Protein 1BG1 (pdb70)

Secondary structure (DSSP, 8-state):
---HHHHHHHHHHHHHHHHHHHHHHHHHHHHHHHHHHHHHHHHHHTT-----TTHHHHHHHHHHHHHHHHHHHHHHHHHHHHHHHHHHHIIIIIIIHHHHHHHHHHHTT-------HHHHHHHHHHHHHHHHHHHHHHHHHHHHHHS--TT-TTTTTHHHHHHHHHHHHHHHHHHHEEEEEEEE-TT-TT-TTEEETTS-EEEEEEESS--GGGTTT-EEEEEES-GGGTSSS--S---EEEES--EEE-B-TT-STT-EEEEEEEEEEEE--SSS----SGGGTS-GGG--B-EEEEEEEEETTEEEEEEEE-S-BEEESSGGGHHHHHHHHHHHHHH---S--TTGGGS---EEHHHHHHHHHHHHHHHSS----HHHHHHHHHHHH-S-S--TT-EE-HIIIIISB-TT-SSBHHHHHHHHHHHHHHS-SHHHHSS---B---TTGGGTTTTTS-TT-B-EEE-SS-SS--EEE----SSS-SS-----PPPBPGGGGTSS-HHHHTTS---B-TTSSB----SSBTTTB-TTTTTGGG--------------B-

Foldseek 3Di:
DDDVLLVVLVVLLVVLVVLLVVLVVLLVVLVVLLVVLVVLVVVQVVVVCPGDPCSVVVSVVSVVVSQVSLLVSLVSLVVSLVSLVVSLCCLQVPPLLVLLLLVLVVLLQHDHDSDCVSSLVSLQSSLVSLVSSLVSLVVLVVSCVVPNDPPRSNVVRSVVSNVSSVVSNLVSQQSQKEWSFAWDQPVCSSQGQEAAAPGKTKTKIFRSNADQVCAQPKKKFKWKCPDCNPDPDDALDWDKTKDDPGIFGWHQPVVPVSTTMTMDIRIGIDTPDDDDGQLDDPCSLPPQLLAWMKMKMWIWDCPPNDIHIHMYIHATHRYHHDCVCRLSNRLNSLQVSLPDSPRDDRSCVVPPDKDFLVSVLVSQQSLQVVLAVGGDDVLQSVLLVCQQVNDDDDGGRPIHGSCSQAVDPGDPAPHHDSQQSVLASVLCRVAVHCVVVDPNASAHDDPVVLCCFVVVHPFLAKHKYWDPRDRNIFIWMWGFDADDADRGDIDIDPTAHSVSCVQDHPLRLLQVAQACYPVSGRHDSRAHHGPRHGSCVSSVVPDDVVDDDDHDDDHHDD

B-factor: mean 60.88, std 21.57, range [19.59, 100.0]

Nearest PDB structures (foldseek):
  1bg1-assembly1_A  TM=1.002E+00  e=3.710E-98  Mus musculus
  6nuq-assembly1_A  TM=9.752E-01  e=6.746E-77  Homo sapiens
  6njs-assembly1_A  TM=9.743E-01  e=7.083E-77  Homo sapiens
  6tlc-assembly1_B  TM=9.454E-01  e=9.036E-77  Homo sapiens
  6tlc-assembly1_A  TM=9.446E-01  e=5.602E-74  Homo sapiens

Structure (mmCIF, N/CA/C/O backbone):
data_1BG1
#
_entry.id   1BG1
#
_cell.length_a   174.000
_cell.length_b   174.000
_cell.length_c   79.400
_cell.angle_alpha   90.00
_cell.angle_beta   90.00
_cell.angle_gamma   90.00
#
_symmetry.space_group_name_H-M   'I 41'
#
loop_
_entity.id
_entity.type
_entity.pdbx_description
1 polymer "DNA (5'-D(*TP*GP*CP*AP*TP*TP*TP*CP*CP*CP*GP*TP*AP*AP*AP*TP*CP*T)-3')"
2 polymer 'PROTEIN (TRANSCRIPTION FACTOR STAT3B)'
3 water water
#
loop_
_atom_site.group_PDB
_atom_site.id
_atom_site.type_symbol
_atom_site.label_atom_id
_atom_site.label_alt_id
_atom_site.label_comp_id
_atom_site.label_asym_id
_atom_site.label_entity_id
_atom_site.label_seq_id
_atom_site.pdbx_PDB_ins_code
_atom_site.Cartn_x
_atom_site.Cartn_y
_atom_site.Cartn_z
_atom_site.occupancy
_atom_site.B_iso_or_equiv
_atom_site.auth_seq_id
_atom_site.auth_comp_id
_atom_site.auth_asym_id
_atom_site.auth_atom_id
_atom_site.pdbx_PDB_model_num
ATOM 361 N N . VAL B 2 10 ? 130.628 96.988 36.624 1.00 71.39 136 VAL A N 1
ATOM 362 C CA . VAL B 2 10 ? 132.093 97.334 36.639 1.00 74.92 136 VAL A CA 1
ATOM 363 C C . VAL B 2 10 ? 132.888 96.511 35.604 1.00 73.48 136 VAL A C 1
ATOM 364 O O . VAL B 2 10 ? 132.604 95.325 35.389 1.00 72.97 136 VAL A O 1
ATOM 368 N N . VAL B 2 11 ? 133.908 97.136 35.016 1.00 69.21 137 VAL A N 1
ATOM 369 C CA . VAL B 2 11 ? 134.719 96.504 33.981 1.00 68.65 137 VAL A CA 1
ATOM 370 C C . VAL B 2 11 ? 135.667 95.430 34.447 1.00 67.23 137 VAL A C 1
ATOM 371 O O . VAL B 2 11 ? 136.391 95.610 35.423 1.00 68.89 137 VAL A O 1
ATOM 375 N N . THR B 2 12 ? 135.673 94.319 33.725 1.00 64.30 138 THR A N 1
ATOM 376 C CA . THR B 2 12 ? 136.583 93.241 34.036 1.00 63.03 138 THR A CA 1
ATOM 377 C C . THR B 2 12 ? 137.772 93.486 33.116 1.00 62.44 138 THR A C 1
ATOM 378 O O . THR B 2 12 ? 137.728 94.372 32.252 1.00 62.37 138 THR A O 1
ATOM 382 N N . GLU B 2 13 ? 138.817 92.682 33.268 1.00 61.54 139 GLU A N 1
ATOM 383 C CA . GLU B 2 13 ? 140.003 92.835 32.443 1.00 60.57 139 GLU A CA 1
ATOM 384 C C . GLU B 2 13 ? 139.708 92.390 31.028 1.00 57.03 139 GLU A C 1
ATOM 385 O O . GLU B 2 13 ? 140.189 92.978 30.066 1.00 56.08 139 GLU A O 1
ATOM 391 N N . LYS B 2 14 ? 138.901 91.353 30.892 1.00 51.06 140 LYS A N 1
ATOM 392 C CA . LYS B 2 14 ? 138.575 90.881 29.562 1.00 48.90 140 LYS A CA 1
ATOM 393 C C . LYS B 2 14 ? 137.825 91.967 28.774 1.00 47.53 140 LYS A C 1
ATOM 394 O O . LYS B 2 14 ? 138.056 92.156 27.582 1.00 47.03 140 LYS A O 1
ATOM 400 N N . GLN B 2 15 ? 136.943 92.697 29.446 1.00 45.82 141 GLN A N 1
ATOM 401 C CA . GLN B 2 15 ? 136.199 93.753 28.790 1.00 47.34 141 GLN A CA 1
ATOM 402 C C . GLN B 2 15 ? 137.127 94.883 28.447 1.00 50.76 141 GLN A C 1
ATOM 403 O O . GLN B 2 15 ? 136.916 95.557 27.446 1.00 54.85 141 GLN A O 1
ATOM 409 N N . GLN B 2 16 ? 138.152 95.090 29.277 1.00 55.77 142 GLN A N 1
ATOM 410 C CA . GLN B 2 16 ? 139.172 96.138 29.055 1.00 57.97 142 GLN A CA 1
ATOM 411 C C . GLN B 2 16 ? 139.873 95.927 27.724 1.00 52.94 142 GLN A C 1
ATOM 412 O O . GLN B 2 16 ? 140.044 96.854 26.930 1.00 49.62 142 GLN A O 1
ATOM 418 N N . MET B 2 17 ? 140.305 94.693 27.510 1.00 50.74 143 MET A N 1
ATOM 419 C CA . MET B 2 17 ? 140.991 94.316 26.290 1.00 52.19 143 MET A CA 1
ATOM 420 C C . MET B 2 17 ? 140.069 94.468 25.107 1.00 49.85 143 MET A C 1
ATOM 421 O O . MET B 2 17 ? 140.481 94.943 24.055 1.00 49.45 143 MET A O 1
ATOM 426 N N . LEU B 2 18 ? 138.824 94.038 25.279 1.00 47.76 144 LEU A N 1
ATOM 427 C CA . LEU B 2 18 ? 137.823 94.135 24.230 1.00 44.54 144 LEU A CA 1
ATOM 428 C C . LEU B 2 18 ? 137.708 95.582 23.784 1.00 44.11 144 LEU A C 1
ATOM 429 O O . LEU B 2 18 ? 137.845 95.875 22.602 1.00 46.16 144 LEU A O 1
ATOM 434 N N . GLU B 2 19 ? 137.467 96.485 24.726 1.00 45.25 145 GLU A N 1
ATOM 435 C CA . GLU B 2 19 ? 137.364 97.905 24.396 1.00 50.35 145 GLU A CA 1
ATOM 436 C C . GLU B 2 19 ? 138.641 98.356 23.671 1.00 50.03 145 GLU A C 1
ATOM 437 O O . GLU B 2 19 ? 138.583 98.997 22.624 1.00 49.91 145 GLU A O 1
ATOM 443 N N . GLN B 2 20 ? 139.788 97.931 24.187 1.00 49.76 146 GLN A N 1
ATOM 444 C CA . GLN B 2 20 ? 141.075 98.260 23.598 1.00 51.68 146 GLN A CA 1
ATOM 445 C C . GLN B 2 20 ? 141.121 97.838 22.120 1.00 50.41 146 GLN A C 1
ATOM 446 O O . GLN B 2 20 ? 141.286 98.673 21.222 1.00 49.91 146 GLN A O 1
ATOM 452 N N . HIS B 2 21 ? 140.909 96.546 21.881 1.00 47.60 147 HIS A N 1
ATOM 453 C CA . HIS B 2 21 ? 140.910 95.971 20.536 1.00 47.56 147 HIS A CA 1
ATOM 454 C C . HIS B 2 21 ? 139.914 96.647 19.597 1.00 45.07 147 HIS A C 1
ATOM 455 O O . HIS B 2 21 ? 140.182 96.818 18.410 1.00 43.56 147 HIS A O 1
ATOM 462 N N . LEU B 2 22 ? 138.745 97.001 20.118 1.00 44.51 148 LEU A N 1
ATOM 463 C CA . LEU B 2 22 ? 137.745 97.658 19.302 1.00 42.72 148 LEU A CA 1
ATOM 464 C C . LEU B 2 22 ? 138.294 99.016 18.871 1.00 44.63 148 LEU A C 1
ATOM 465 O O . LEU B 2 22 ? 138.032 99.466 17.750 1.00 44.12 148 LEU A O 1
ATOM 470 N N . GLN B 2 23 ? 139.110 99.634 19.728 1.00 48.74 149 GLN A N 1
ATOM 471 C CA . GLN B 2 23 ? 139.726 100.920 19.411 1.00 50.80 149 GLN A CA 1
ATOM 472 C C . GLN B 2 23 ? 140.834 100.747 18.408 1.00 50.50 149 GLN A C 1
ATOM 473 O O . GLN B 2 23 ? 140.953 101.544 17.491 1.00 48.88 149 GLN A O 1
ATOM 479 N N . ASP B 2 24 ? 141.624 99.690 18.556 1.00 50.75 150 ASP A N 1
ATOM 480 C CA . ASP B 2 24 ? 142.707 99.418 17.609 1.00 54.66 150 ASP A CA 1
ATOM 481 C C . ASP B 2 24 ? 142.082 99.277 16.230 1.00 53.85 150 ASP A C 1
ATOM 482 O O . ASP B 2 24 ? 142.610 99.785 15.237 1.00 53.67 150 ASP A O 1
ATOM 487 N N . VAL B 2 25 ? 140.941 98.593 16.180 1.00 50.81 151 VAL A N 1
ATOM 488 C CA . VAL B 2 25 ? 140.222 98.385 14.931 1.00 47.36 151 VAL A CA 1
ATOM 489 C C . VAL B 2 25 ? 139.757 99.728 14.400 1.00 47.48 151 VAL A C 1
ATOM 490 O O . VAL B 2 25 ? 139.887 100.010 13.216 1.00 47.19 151 VAL A O 1
ATOM 494 N N . ARG B 2 26 ? 139.260 100.577 15.288 1.00 49.77 152 ARG A N 1
ATOM 495 C CA . ARG B 2 26 ? 138.791 101.898 14.894 1.00 53.75 152 ARG A CA 1
ATOM 496 C C . ARG B 2 26 ? 139.957 102.656 14.261 1.00 53.86 152 ARG A C 1
ATOM 497 O O . ARG B 2 26 ? 139.824 103.244 13.191 1.00 56.60 152 ARG A O 1
ATOM 505 N N . LYS B 2 27 ? 141.120 102.570 14.900 1.00 54.50 153 LYS A N 1
ATOM 506 C CA . LYS B 2 27 ? 142.328 103.257 14.453 1.00 53.29 153 LYS A CA 1
ATOM 507 C C . LYS B 2 27 ? 142.769 102.808 13.063 1.00 49.72 153 LYS A C 1
ATOM 508 O O . LYS B 2 27 ? 142.988 103.631 12.173 1.00 48.30 153 LYS A O 1
ATOM 514 N N . ARG B 2 28 ? 142.866 101.500 12.884 1.00 45.17 154 ARG A N 1
ATOM 515 C CA . ARG B 2 28 ? 143.283 100.912 11.626 1.00 44.55 154 ARG A CA 1
ATOM 516 C C . ARG B 2 28 ? 142.444 101.327 10.452 1.00 45.56 154 ARG A C 1
ATOM 517 O O . ARG B 2 28 ? 142.931 101.394 9.316 1.00 46.57 154 ARG A O 1
ATOM 525 N N . VAL B 2 29 ? 141.149 101.439 10.710 1.00 44.24 155 VAL A N 1
ATOM 526 C CA . VAL B 2 29 ? 140.187 101.844 9.704 1.00 43.85 155 VAL A CA 1
ATOM 527 C C . VAL B 2 29 ? 140.459 103.315 9.336 1.00 44.80 155 VAL A C 1
ATOM 528 O O . VAL B 2 29 ? 140.408 103.680 8.161 1.00 44.70 155 VAL A O 1
ATOM 532 N N . GLN B 2 30 ? 140.800 104.159 10.307 1.00 47.09 156 GLN A N 1
ATOM 533 C CA . GLN B 2 30 ? 141.101 105.555 9.979 1.00 50.23 156 GLN A CA 1
ATOM 534 C C . GLN B 2 30 ? 142.397 105.625 9.159 1.00 49.88 156 GLN A C 1
ATOM 535 O O . GLN B 2 30 ? 142.461 106.341 8.155 1.00 49.32 156 GLN A O 1
ATOM 541 N N . ASP B 2 31 ? 143.405 104.846 9.561 1.00 52.28 157 ASP A N 1
ATOM 542 C CA . ASP B 2 31 ? 144.686 104.807 8.859 1.00 51.55 157 ASP A CA 1
ATOM 543 C C . ASP B 2 31 ? 144.482 104.399 7.416 1.00 52.19 157 ASP A C 1
ATOM 544 O O . ASP B 2 31 ? 145.035 105.022 6.511 1.00 53.29 157 ASP A O 1
ATOM 549 N N . LEU B 2 32 ? 143.670 103.366 7.203 1.00 51.45 158 LEU A N 1
ATOM 550 C CA . LEU B 2 32 ? 143.349 102.874 5.857 1.00 48.40 158 LEU A CA 1
ATOM 551 C C . LEU B 2 32 ? 142.566 103.913 5.073 1.00 46.86 158 LEU A C 1
ATOM 552 O O . LEU B 2 32 ? 142.732 104.047 3.865 1.00 46.15 158 LEU A O 1
ATOM 557 N N . GLU B 2 33 ? 141.699 104.635 5.764 1.00 48.16 159 GLU A N 1
ATOM 558 C CA . GLU B 2 33 ? 140.926 105.677 5.128 1.00 50.77 159 GLU A CA 1
ATOM 559 C C . GLU B 2 33 ? 141.945 106.718 4.630 1.00 52.31 159 GLU A C 1
ATOM 560 O O . GLU B 2 33 ? 141.835 107.231 3.505 1.00 51.67 159 GLU A O 1
ATOM 566 N N . GLN B 2 34 ? 142.972 106.980 5.444 1.00 50.75 160 GLN A N 1
ATOM 567 C CA . GLN B 2 34 ? 144.019 107.933 5.086 1.00 48.50 160 GLN A CA 1
ATOM 568 C C . GLN B 2 34 ? 144.710 107.439 3.822 1.00 46.57 160 GLN A C 1
ATOM 569 O O . GLN B 2 34 ? 144.778 108.147 2.800 1.00 47.36 160 GLN A O 1
ATOM 575 N N . LYS B 2 35 ? 145.158 106.188 3.885 1.00 44.53 161 LYS A N 1
ATOM 576 C CA . LYS B 2 35 ? 145.849 105.539 2.782 1.00 44.87 161 LYS A CA 1
ATOM 577 C C . LYS B 2 35 ? 145.032 105.492 1.505 1.00 45.72 161 LYS A C 1
ATOM 578 O O . LYS B 2 35 ? 145.592 105.464 0.419 1.00 46.02 161 LYS A O 1
ATOM 584 N N . MET B 2 36 ? 143.714 105.494 1.631 1.00 47.04 162 MET A N 1
ATOM 585 C CA . MET B 2 36 ? 142.845 105.493 0.473 1.00 46.86 162 MET A CA 1
ATOM 586 C C . MET B 2 36 ? 142.869 106.864 -0.175 1.00 47.48 162 MET A C 1
ATOM 587 O O . MET B 2 36 ? 142.914 106.964 -1.400 1.00 49.74 162 MET A O 1
ATOM 592 N N . LYS B 2 37 ? 142.874 107.919 0.637 1.00 49.97 163 LYS A N 1
ATOM 593 C CA . LYS B 2 37 ? 142.916 109.285 0.107 1.00 51.60 163 LYS A CA 1
ATOM 594 C C . LYS B 2 37 ? 144.195 109.521 -0.681 1.00 49.27 163 LYS A C 1
ATOM 595 O O . LYS B 2 37 ? 144.177 110.078 -1.782 1.00 47.99 163 LYS A O 1
ATOM 601 N N . VAL B 2 38 ? 145.306 109.069 -0.123 1.00 45.80 164 VAL A N 1
ATOM 602 C CA . VAL B 2 38 ? 146.594 109.223 -0.777 1.00 43.28 164 VAL A CA 1
ATOM 603 C C . VAL B 2 38 ? 146.602 108.525 -2.131 1.00 45.34 164 VAL A C 1
ATOM 604 O O . VAL B 2 38 ? 146.953 109.123 -3.140 1.00 46.70 164 VAL A O 1
ATOM 608 N N . VAL B 2 39 ? 146.157 107.276 -2.166 1.00 48.03 165 VAL A N 1
ATOM 609 C CA . VAL B 2 39 ? 146.164 106.512 -3.408 1.00 47.38 165 VAL A CA 1
ATOM 610 C C . VAL B 2 39 ? 145.212 107.083 -4.447 1.00 48.65 165 VAL A C 1
ATOM 611 O O . VAL B 2 39 ? 145.461 106.973 -5.639 1.00 45.16 165 VAL A O 1
ATOM 615 N N . GLU B 2 40 ? 144.125 107.693 -3.996 1.00 51.34 166 GLU A N 1
ATOM 616 C CA . GLU B 2 40 ? 143.184 108.299 -4.917 1.00 54.46 166 GLU A CA 1
ATOM 617 C C . GLU B 2 40 ? 143.821 109.511 -5.565 1.00 53.56 166 GLU A C 1
ATOM 618 O O . GLU B 2 40 ? 143.842 109.622 -6.780 1.00 55.08 166 GLU A O 1
ATOM 624 N N . ASN B 2 41 ? 144.357 110.413 -4.752 1.00 54.25 167 ASN A N 1
ATOM 625 C CA . ASN B 2 41 ? 144.997 111.607 -5.286 1.00 55.35 167 ASN A CA 1
ATOM 626 C C . ASN B 2 41 ? 146.108 111.257 -6.231 1.00 53.09 167 ASN A C 1
ATOM 627 O O . ASN B 2 41 ? 146.205 111.832 -7.303 1.00 53.96 167 ASN A O 1
ATOM 632 N N . LEU B 2 42 ? 146.947 110.307 -5.852 1.00 49.70 168 LEU A N 1
ATOM 633 C CA . LEU B 2 42 ? 148.019 109.902 -6.735 1.00 49.51 168 LEU A CA 1
ATOM 634 C C . LEU B 2 42 ? 147.435 109.345 -8.044 1.00 50.75 168 LEU A C 1
ATOM 635 O O . LEU B 2 42 ? 147.992 109.565 -9.123 1.00 50.00 168 LEU A O 1
ATOM 640 N N . GLN B 2 43 ? 146.311 108.634 -7.966 1.00 52.05 169 GLN A N 1
ATOM 641 C CA . GLN B 2 43 ? 145.704 108.110 -9.182 1.00 50.63 169 GLN A CA 1
ATOM 642 C C . GLN B 2 43 ? 145.191 109.248 -10.052 1.00 50.07 169 GLN A C 1
ATOM 643 O O . GLN B 2 43 ? 145.342 109.203 -11.265 1.00 49.83 169 GLN A O 1
ATOM 649 N N . ASP B 2 44 ? 144.618 110.279 -9.436 1.00 50.79 170 ASP A N 1
ATOM 650 C CA . ASP B 2 44 ? 144.136 111.446 -10.181 1.00 52.45 170 ASP A CA 1
ATOM 651 C C . ASP B 2 44 ? 145.330 112.118 -10.848 1.00 52.84 170 ASP A C 1
ATOM 652 O O . ASP B 2 44 ? 145.297 112.436 -12.038 1.00 53.46 170 ASP A O 1
ATOM 657 N N . ASP B 2 45 ? 146.381 112.358 -10.070 1.00 53.33 171 ASP A N 1
ATOM 658 C CA . ASP B 2 45 ? 147.596 112.988 -10.584 1.00 50.73 171 ASP A CA 1
ATOM 659 C C . ASP B 2 45 ? 148.130 112.171 -11.736 1.00 46.98 171 ASP A C 1
ATOM 660 O O . ASP B 2 45 ? 148.520 112.716 -12.757 1.00 50.24 171 ASP A O 1
ATOM 665 N N . PHE B 2 46 ? 148.158 110.860 -11.565 1.00 46.94 172 PHE A N 1
ATOM 666 C CA . PHE B 2 46 ? 148.661 109.991 -12.605 1.00 47.62 172 PHE A CA 1
ATOM 667 C C . PHE B 2 46 ? 147.822 110.066 -13.865 1.00 50.16 172 PHE A C 1
ATOM 668 O O . PHE B 2 46 ? 148.346 110.041 -14.977 1.00 51.33 172 PHE A O 1
ATOM 676 N N . ASP B 2 47 ? 146.510 110.096 -13.670 1.00 54.47 173 ASP A N 1
ATOM 677 C CA . ASP B 2 47 ? 145.531 110.165 -14.747 1.00 58.11 173 ASP A CA 1
ATOM 678 C C . ASP B 2 47 ? 145.680 111.442 -15.574 1.00 57.41 173 ASP A C 1
ATOM 679 O O . ASP B 2 47 ? 145.715 111.391 -16.800 1.00 56.99 173 ASP A O 1
ATOM 684 N N . PHE B 2 48 ? 145.725 112.590 -14.907 1.00 57.41 174 PHE A N 1
ATOM 685 C CA . PHE B 2 48 ? 145.900 113.865 -15.587 1.00 59.02 174 PHE A CA 1
ATOM 686 C C . PHE B 2 48 ? 147.251 113.895 -16.314 1.00 61.14 174 PHE A C 1
ATOM 687 O O . PHE B 2 48 ? 147.329 114.368 -17.447 1.00 63.84 174 PHE A O 1
ATOM 695 N N . ASN B 2 49 ? 148.322 113.468 -15.638 1.00 62.19 175 ASN A N 1
ATOM 696 C CA . ASN B 2 49 ? 149.666 113.450 -16.228 1.00 57.91 175 ASN A CA 1
ATOM 697 C C . ASN B 2 49 ? 149.671 112.608 -17.485 1.00 59.92 175 ASN A C 1
ATOM 698 O O . ASN B 2 49 ? 150.235 113.007 -18.497 1.00 61.07 175 ASN A O 1
ATOM 703 N N . TYR B 2 50 ? 149.046 111.437 -17.402 1.00 61.04 176 TYR A N 1
ATOM 704 C CA . TYR B 2 50 ? 148.932 110.507 -18.520 1.00 63.90 176 TYR A CA 1
ATOM 705 C C . TYR B 2 50 ? 148.188 111.157 -19.682 1.00 64.78 176 TYR A C 1
ATOM 706 O O . TYR B 2 50 ? 148.597 111.037 -20.831 1.00 65.29 176 TYR A O 1
ATOM 715 N N . LYS B 2 51 ? 147.049 111.767 -19.368 1.00 67.48 177 LYS A N 1
ATOM 716 C CA . LYS B 2 51 ? 146.200 112.476 -20.326 1.00 69.33 177 LYS A CA 1
ATOM 717 C C . LYS B 2 51 ? 147.088 113.514 -21.016 1.00 71.03 177 LYS A C 1
ATOM 718 O O . LYS B 2 51 ? 147.250 113.504 -22.228 1.00 73.33 177 LYS A O 1
ATOM 724 N N . THR B 2 52 ? 147.697 114.378 -20.218 1.00 70.50 178 THR A N 1
ATOM 725 C CA . THR B 2 52 ? 148.583 115.417 -20.712 1.00 71.21 178 THR A CA 1
ATOM 726 C C . THR B 2 52 ? 149.713 114.893 -21.590 1.00 70.11 178 THR A C 1
ATOM 727 O O . THR B 2 52 ? 150.057 115.519 -22.583 1.00 70.87 178 THR A O 1
ATOM 731 N N . LEU B 2 53 ? 150.281 113.744 -21.239 1.00 72.07 179 LEU A N 1
ATOM 732 C CA . LEU B 2 53 ? 151.384 113.187 -22.018 1.00 77.15 179 LEU A CA 1
ATOM 733 C C . LEU B 2 53 ? 150.928 112.614 -23.360 1.00 79.07 179 LEU A C 1
ATOM 734 O O . LEU B 2 53 ? 151.634 112.740 -24.363 1.00 79.41 179 LEU A O 1
ATOM 739 N N . LYS B 2 54 ? 149.762 111.972 -23.380 1.00 81.05 180 LYS A N 1
ATOM 740 C CA . LYS B 2 54 ? 149.226 111.423 -24.623 1.00 82.60 180 LYS A CA 1
ATOM 741 C C . LYS B 2 54 ? 148.842 112.617 -25.515 1.00 86.21 180 LYS A C 1
ATOM 742 O O . LYS B 2 54 ? 149.190 112.651 -26.692 1.00 86.26 180 LYS A O 1
ATOM 748 N N . SER B 2 55 ? 148.208 113.633 -24.924 1.00 89.28 181 SER A N 1
ATOM 749 C CA . SER B 2 55 ? 147.793 114.843 -25.646 1.00 90.93 181 SER A CA 1
ATOM 750 C C . SER B 2 55 ? 148.994 115.718 -26.010 1.00 91.79 181 SER A C 1
ATOM 751 O O . SER B 2 55 ? 149.070 116.864 -25.569 1.00 91.34 181 SER A O 1
ATOM 754 N N . GLN B 2 56 ? 149.920 115.177 -26.800 1.00 91.53 182 GLN A N 1
ATOM 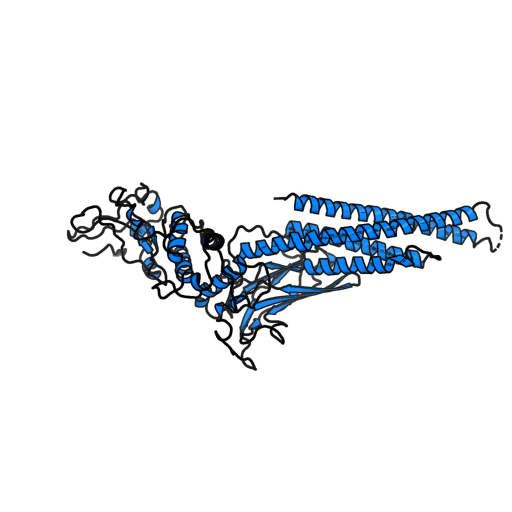755 C CA . GLN B 2 56 ? 151.135 115.880 -27.246 1.00 92.98 182 GLN A CA 1
ATOM 756 C C . GLN B 2 56 ? 152.073 114.881 -27.914 1.00 92.60 182 GLN A C 1
ATOM 757 O O . GLN B 2 56 ? 153.019 115.252 -28.622 1.00 93.34 182 GLN A O 1
ATOM 763 N N . GLY B 2 57 ? 151.829 113.604 -27.641 1.00 94.06 183 GLY A N 1
ATOM 764 C CA . GLY B 2 57 ? 152.587 112.545 -28.272 1.00 94.56 183 GLY A CA 1
ATOM 765 C C . GLY B 2 57 ? 151.761 112.233 -29.514 1.00 95.94 183 GLY A C 1
ATOM 766 O O . GLY B 2 57 ? 151.786 111.109 -30.026 1.00 96.60 183 GLY A O 1
ATOM 767 N N . ASP B 2 58 ? 151.023 113.252 -29.973 1.00 99.57 184 ASP A N 1
ATOM 768 C CA . ASP B 2 58 ? 150.140 113.204 -31.136 1.00 99.59 184 ASP A CA 1
ATOM 769 C C . ASP B 2 58 ? 150.219 114.555 -31.867 1.00 99.01 184 ASP A C 1
ATOM 770 O O . ASP B 2 58 ? 149.898 115.589 -31.232 1.00 93.36 184 ASP A O 1
ATOM 775 N N . SER B 2 68 ? 156.060 115.377 -29.643 1.00 100.00 194 SER A N 1
ATOM 776 C CA . SER B 2 68 ? 157.138 115.920 -28.751 1.00 100.00 194 SER A CA 1
ATOM 777 C C . SER B 2 68 ? 156.839 115.482 -27.294 1.00 100.00 194 SER A C 1
ATOM 778 O O . SER B 2 68 ? 155.778 115.825 -26.759 1.00 100.00 194 SER A O 1
ATOM 781 N N . VAL B 2 69 ? 157.728 114.681 -26.687 1.00 98.52 195 VAL A N 1
ATOM 782 C CA . VAL B 2 69 ? 157.544 114.214 -25.295 1.00 91.90 195 VAL A CA 1
ATOM 783 C C . VAL B 2 69 ? 158.553 114.842 -24.316 1.00 86.95 195 VAL A C 1
ATOM 784 O O . VAL B 2 69 ? 159.778 114.659 -24.439 1.00 84.37 195 VAL A O 1
ATOM 788 N N . THR B 2 70 ? 158.015 115.599 -23.362 1.00 80.34 196 THR A N 1
ATOM 789 C CA . THR B 2 70 ? 158.816 116.283 -22.362 1.00 73.41 196 THR A CA 1
ATOM 790 C C . THR B 2 70 ? 159.722 115.271 -21.682 1.00 70.63 196 THR A C 1
ATOM 791 O O . THR B 2 70 ? 159.284 114.162 -21.316 1.00 65.71 196 THR A O 1
ATOM 795 N N . ARG B 2 71 ? 160.996 115.642 -21.576 1.00 67.51 197 ARG A N 1
ATOM 796 C CA . ARG B 2 71 ? 161.999 114.790 -20.958 1.00 64.84 197 ARG A CA 1
ATOM 797 C C . ARG B 2 71 ? 161.686 114.546 -19.482 1.00 62.28 197 ARG A C 1
ATOM 798 O O . ARG B 2 71 ? 161.139 115.422 -18.799 1.00 62.66 197 ARG A O 1
ATOM 806 N N . GLN B 2 72 ? 161.901 113.303 -19.056 1.00 58.32 198 GLN A N 1
ATOM 807 C CA . GLN B 2 72 ? 161.683 112.865 -17.680 1.00 54.32 198 GLN A CA 1
ATOM 808 C C . GLN B 2 72 ? 160.212 112.719 -17.259 1.00 52.85 198 GLN A C 1
ATOM 809 O O . GLN B 2 72 ? 159.906 112.137 -16.212 1.00 51.82 198 GLN A O 1
ATOM 815 N N . LYS B 2 73 ? 159.292 113.186 -18.090 1.00 50.76 199 LYS A N 1
ATOM 816 C CA . LYS B 2 73 ? 157.887 113.082 -17.732 1.00 51.62 199 LYS A CA 1
ATOM 817 C C . LYS B 2 73 ? 157.355 111.678 -17.910 1.00 52.48 199 LYS A C 1
ATOM 818 O O . LYS B 2 73 ? 156.414 111.269 -17.244 1.00 53.01 199 LYS A O 1
ATOM 824 N N . MET B 2 74 ? 157.984 110.922 -18.791 1.00 54.31 200 MET A N 1
ATOM 825 C CA . MET B 2 74 ? 157.570 109.552 -19.000 1.00 52.87 200 MET A CA 1
ATOM 826 C C . MET B 2 74 ? 158.038 108.811 -17.755 1.00 49.82 200 MET A C 1
ATOM 827 O O . MET B 2 74 ? 157.317 107.985 -17.201 1.00 50.71 200 MET A O 1
ATOM 832 N N . GLN B 2 75 ? 159.225 109.171 -17.276 1.00 45.06 201 GLN A N 1
ATOM 833 C CA . GLN B 2 75 ? 159.775 108.557 -16.083 1.00 39.79 201 GLN A CA 1
ATOM 834 C C . GLN B 2 75 ? 158.872 108.808 -14.878 1.00 39.09 201 GLN A C 1
ATOM 835 O O . GLN B 2 75 ? 158.672 107.925 -14.053 1.00 37.72 201 GLN A O 1
ATOM 841 N N . GLN B 2 76 ? 158.299 110.003 -14.796 1.00 39.86 202 GLN A N 1
ATOM 842 C CA . GLN B 2 76 ? 157.420 110.348 -13.683 1.00 40.47 202 GLN A CA 1
ATOM 843 C C . GLN B 2 76 ? 156.153 109.536 -13.726 1.00 40.97 202 GLN A C 1
ATOM 844 O O . GLN B 2 76 ? 155.634 109.126 -12.704 1.00 45.42 202 GLN A O 1
ATOM 850 N N . LEU B 2 77 ? 155.616 109.368 -14.921 1.00 44.17 203 LEU A N 1
ATOM 851 C CA . LEU B 2 77 ? 154.401 108.605 -15.117 1.00 43.69 203 LEU A CA 1
ATOM 852 C C . LEU B 2 77 ? 154.628 107.172 -14.668 1.00 43.61 203 LEU A C 1
ATOM 853 O O . LEU B 2 77 ? 153.857 106.639 -13.873 1.00 43.33 203 LEU A O 1
ATOM 858 N N . GLU B 2 78 ? 155.726 106.573 -15.124 1.00 44.65 204 GLU A N 1
ATOM 859 C CA . GLU B 2 78 ? 156.057 105.187 -14.772 1.00 48.08 204 GLU A CA 1
ATOM 860 C C . GLU B 2 78 ? 156.250 105.022 -13.281 1.00 48.10 204 GLU A C 1
ATOM 861 O O . GLU B 2 78 ? 155.798 104.044 -12.676 1.00 48.26 204 GLU A O 1
ATOM 867 N N . GLN B 2 79 ? 156.908 106.007 -12.685 1.00 46.26 205 GLN A N 1
ATOM 868 C CA . GLN B 2 79 ? 157.185 105.988 -11.261 1.00 40.84 205 GLN A CA 1
ATOM 869 C C . GLN B 2 79 ? 155.937 106.184 -10.441 1.00 38.93 205 GLN A C 1
ATOM 870 O O . GLN B 2 79 ? 155.810 105.608 -9.357 1.00 41.35 205 GLN A O 1
ATOM 876 N N . MET B 2 80 ? 154.990 106.943 -10.973 1.00 36.97 206 MET A N 1
ATOM 877 C CA . MET B 2 80 ? 153.754 107.158 -10.262 1.00 39.06 206 MET A CA 1
ATOM 878 C C . MET B 2 80 ? 153.034 105.832 -10.260 1.00 42.89 206 MET A C 1
ATOM 879 O O . MET B 2 80 ? 152.558 105.371 -9.217 1.00 48.10 206 MET A O 1
ATOM 884 N N . LEU B 2 81 ? 153.052 105.161 -11.403 1.00 43.45 207 LEU A N 1
ATOM 885 C CA . LEU B 2 81 ? 152.375 103.886 -11.510 1.00 44.65 207 LEU A CA 1
ATOM 886 C C . LEU B 2 81 ? 152.919 102.856 -10.532 1.00 42.08 207 LEU A C 1
ATOM 887 O O . LEU B 2 81 ? 152.158 102.182 -9.846 1.00 44.15 207 LEU A O 1
ATOM 892 N N . THR B 2 82 ? 154.237 102.768 -10.435 1.00 43.13 208 THR A N 1
ATOM 893 C CA . THR B 2 82 ? 154.872 101.832 -9.518 1.00 44.28 208 THR A CA 1
ATOM 894 C C . THR B 2 82 ? 154.417 102.127 -8.087 1.00 44.46 208 THR A C 1
ATOM 895 O O . THR B 2 82 ? 154.099 101.200 -7.332 1.00 44.67 208 THR A O 1
ATOM 899 N N . ALA B 2 83 ? 154.392 103.415 -7.726 1.00 42.05 209 ALA A N 1
ATOM 900 C CA . ALA B 2 83 ? 153.979 103.849 -6.391 1.00 40.79 209 ALA A CA 1
ATOM 901 C C . ALA B 2 83 ? 152.544 103.428 -6.148 1.00 41.08 209 ALA A C 1
ATOM 902 O O . ALA B 2 83 ? 152.213 102.951 -5.063 1.00 43.72 209 ALA A O 1
ATOM 904 N N . LEU B 2 84 ? 151.696 103.577 -7.159 1.00 41.51 210 LEU A N 1
ATOM 905 C CA . LEU B 2 84 ? 150.300 103.166 -7.048 1.00 42.93 210 LEU A CA 1
ATOM 906 C C . LEU B 2 84 ? 150.237 101.696 -6.724 1.00 44.25 210 LEU A C 1
ATOM 907 O O . LEU B 2 84 ? 149.572 101.295 -5.779 1.00 45.21 210 LEU A O 1
ATOM 912 N N . ASP B 2 85 ? 150.944 100.895 -7.506 1.00 44.55 211 ASP A N 1
ATOM 913 C CA . ASP B 2 85 ? 150.972 99.459 -7.307 1.00 47.95 211 ASP A CA 1
ATOM 914 C C . ASP B 2 85 ? 151.314 99.092 -5.872 1.00 48.96 211 ASP A C 1
ATOM 915 O O . ASP B 2 85 ? 150.604 98.316 -5.229 1.00 50.53 211 ASP A O 1
ATOM 920 N N . GLN B 2 86 ? 152.382 99.687 -5.359 1.00 51.84 212 GLN A N 1
ATOM 921 C CA . GLN B 2 86 ? 152.818 99.437 -3.991 1.00 55.48 212 GLN A CA 1
ATOM 922 C C . GLN B 2 86 ? 151.802 99.887 -2.948 1.00 51.19 212 GLN A C 1
ATOM 923 O O . GLN B 2 86 ? 151.602 99.205 -1.947 1.00 51.51 212 GLN A O 1
ATOM 929 N N . MET B 2 87 ? 151.165 101.029 -3.175 1.00 48.54 213 MET A N 1
ATOM 930 C CA . MET B 2 87 ? 150.153 101.518 -2.245 1.00 45.35 213 MET A CA 1
ATOM 931 C C . MET B 2 87 ? 148.995 100.545 -2.224 1.00 45.77 213 MET A C 1
ATOM 932 O O . MET B 2 87 ? 148.446 100.260 -1.164 1.00 47.73 213 MET A O 1
ATOM 937 N N . ARG B 2 88 ? 148.650 100.011 -3.395 1.00 45.26 214 ARG A N 1
ATOM 938 C CA . ARG B 2 88 ? 147.557 99.049 -3.518 1.00 46.17 214 ARG A CA 1
ATOM 939 C C . ARG B 2 88 ? 147.860 97.755 -2.791 1.00 47.78 214 ARG A C 1
ATOM 940 O O . ARG B 2 88 ? 147.007 97.258 -2.061 1.00 49.10 214 ARG A O 1
ATOM 948 N N . ARG B 2 89 ? 149.063 97.209 -2.983 1.00 50.38 215 ARG A N 1
ATOM 949 C CA . ARG B 2 89 ? 149.466 95.963 -2.317 1.00 50.34 215 ARG A CA 1
ATOM 950 C C . ARG B 2 89 ? 149.372 96.153 -0.833 1.00 47.94 215 ARG A C 1
ATOM 951 O O . ARG B 2 89 ? 148.907 95.288 -0.103 1.00 49.56 215 ARG A O 1
ATOM 959 N N . SER B 2 90 ? 149.883 97.290 -0.401 1.00 49.76 216 SER A N 1
ATOM 960 C CA . SER B 2 90 ? 149.900 97.662 0.993 1.00 51.35 216 SER A CA 1
ATOM 961 C C . SER B 2 90 ? 148.484 97.657 1.570 1.00 51.07 216 SER A C 1
ATOM 962 O O . SER B 2 90 ? 148.198 96.945 2.525 1.00 51.30 216 SER A O 1
ATOM 965 N N . ILE B 2 91 ? 147.597 98.421 0.947 1.00 50.05 217 ILE A N 1
ATOM 966 C CA . ILE B 2 91 ? 146.211 98.538 1.375 1.00 48.12 217 ILE A CA 1
ATOM 967 C C . ILE B 2 91 ? 145.514 97.183 1.447 1.00 46.78 217 ILE A C 1
ATOM 968 O O . ILE B 2 91 ? 144.873 96.831 2.435 1.00 46.85 217 ILE A O 1
ATOM 973 N N . VAL B 2 92 ? 145.658 96.420 0.386 1.00 47.42 218 VAL A N 1
ATOM 974 C CA . VAL B 2 92 ? 145.084 95.108 0.310 1.00 44.62 218 VAL A CA 1
ATOM 975 C C . VAL B 2 92 ? 145.576 94.179 1.429 1.00 46.65 218 VAL A C 1
ATOM 976 O O . VAL B 2 92 ? 144.780 93.407 1.951 1.00 49.35 218 VAL A O 1
ATOM 980 N N . SER B 2 93 ? 146.848 94.220 1.831 1.00 46.49 219 SER A N 1
ATOM 981 C CA . SER B 2 93 ? 147.242 93.314 2.908 1.00 46.42 219 SER A CA 1
ATOM 982 C C . SER B 2 93 ? 146.839 93.825 4.296 1.00 47.97 219 SER A C 1
ATOM 983 O O . SER B 2 93 ? 146.533 93.030 5.177 1.00 48.96 219 SER A O 1
ATOM 986 N N . GLU B 2 94 ? 146.787 95.145 4.483 1.00 50.87 220 GLU A N 1
ATOM 987 C CA . GLU B 2 94 ? 146.366 95.730 5.761 1.00 51.76 220 GLU A CA 1
ATOM 988 C C . GLU B 2 94 ? 144.882 95.476 5.954 1.00 49.59 220 GLU A C 1
ATOM 989 O O . GLU B 2 94 ? 144.425 95.335 7.084 1.00 50.15 220 GLU A O 1
ATOM 995 N N . LEU B 2 95 ? 144.131 95.466 4.854 1.00 45.16 221 LEU A N 1
ATOM 996 C CA . LEU B 2 95 ? 142.697 95.183 4.887 1.00 44.41 221 LEU A CA 1
ATOM 997 C C . LEU B 2 95 ? 142.487 93.744 5.316 1.00 43.93 221 LEU A C 1
ATOM 998 O O . LEU B 2 95 ? 141.637 93.460 6.170 1.00 47.05 221 LEU A O 1
ATOM 1003 N N . ALA B 2 96 ? 143.270 92.838 4.733 1.00 41.34 222 ALA A N 1
ATOM 1004 C CA . ALA B 2 96 ? 143.186 91.424 5.071 1.00 39.67 222 ALA A CA 1
ATOM 1005 C C . ALA B 2 96 ? 143.514 91.209 6.559 1.00 42.07 222 ALA A C 1
ATOM 1006 O O . ALA B 2 96 ? 142.783 90.518 7.273 1.00 46.57 222 ALA A O 1
ATOM 1008 N N . GLY B 2 97 ? 144.592 91.815 7.042 1.00 40.89 223 GLY A N 1
ATOM 1009 C CA . GLY B 2 97 ? 144.929 91.657 8.438 1.00 40.32 223 GLY A CA 1
ATOM 1010 C C . GLY B 2 97 ? 143.820 92.178 9.339 1.00 42.74 223 GLY A C 1
ATOM 1011 O O . GLY B 2 97 ? 143.508 91.566 10.367 1.00 45.07 223 GLY A O 1
ATOM 1012 N N . LEU B 2 98 ? 143.240 93.323 8.971 1.00 43.95 224 LEU A N 1
ATOM 1013 C CA . LEU B 2 98 ? 142.158 93.956 9.740 1.00 43.33 224 LEU A CA 1
ATOM 1014 C C . LEU B 2 98 ? 140.954 93.033 9.844 1.00 42.87 224 LEU A C 1
ATOM 1015 O O . LEU B 2 98 ? 140.375 92.849 10.918 1.00 42.85 224 LEU A O 1
ATOM 1020 N N . LEU B 2 99 ? 140.608 92.442 8.708 1.00 43.87 225 LEU A N 1
ATOM 1021 C CA . LEU B 2 99 ? 139.504 91.511 8.610 1.00 42.99 225 LEU A CA 1
ATOM 1022 C C . LEU B 2 99 ? 139.719 90.376 9.599 1.00 43.30 225 LEU A C 1
ATOM 1023 O O . LEU B 2 99 ? 138.844 90.103 10.409 1.00 46.76 225 LEU A O 1
ATOM 1028 N N . SER B 2 100 ? 140.911 89.776 9.593 1.00 43.31 226 SER A N 1
ATOM 1029 C CA . SER B 2 100 ? 141.232 88.672 10.503 1.00 42.78 226 SER A CA 1
ATOM 1030 C C . SER B 2 100 ? 141.096 89.067 11.974 1.00 40.74 226 SER A C 1
ATOM 1031 O O . SER B 2 100 ? 140.763 88.233 12.820 1.00 43.92 226 SER A O 1
ATOM 1034 N N . ALA B 2 101 ? 141.366 90.332 12.273 1.00 38.02 227 ALA A N 1
ATOM 1035 C CA . ALA B 2 101 ? 141.266 90.833 13.628 1.00 36.56 227 ALA A CA 1
ATOM 1036 C C . ALA B 2 101 ? 139.814 91.117 13.950 1.00 37.19 227 ALA A C 1
ATOM 1037 O O . ALA B 2 101 ? 139.391 90.999 15.097 1.00 38.71 227 ALA A O 1
ATOM 1039 N N . MET B 2 102 ? 139.055 91.547 12.955 1.00 38.16 228 MET A N 1
ATOM 1040 C CA . MET B 2 102 ? 137.645 91.801 13.188 1.00 38.99 228 MET A CA 1
ATOM 1041 C C . MET B 2 102 ? 136.971 90.453 13.470 1.00 40.23 228 MET A C 1
ATOM 1042 O O . MET B 2 102 ? 136.137 90.322 14.370 1.00 38.64 228 MET A O 1
ATOM 1047 N N . GLU B 2 103 ? 137.409 89.434 12.738 1.00 45.35 229 GLU A N 1
ATOM 1048 C CA . GLU B 2 103 ? 136.874 88.084 12.864 1.00 47.77 229 GLU A CA 1
ATOM 1049 C C . GLU B 2 103 ? 137.182 87.515 14.233 1.00 47.92 229 GLU A C 1
ATOM 1050 O O . GLU B 2 103 ? 136.316 86.903 14.868 1.00 48.46 229 GLU A O 1
ATOM 1056 N N . TYR B 2 104 ? 138.386 87.775 14.724 1.00 45.30 230 TYR A N 1
ATOM 1057 C CA . TYR B 2 104 ? 138.763 87.265 16.022 1.00 43.12 230 TYR A CA 1
ATOM 1058 C C . TYR B 2 104 ? 137.979 87.924 17.141 1.00 41.59 230 TYR A C 1
ATOM 1059 O O . TYR B 2 104 ? 137.421 87.249 18.004 1.00 44.23 230 TYR A O 1
ATOM 1068 N N . VAL B 2 105 ? 137.992 89.247 17.139 1.00 41.23 231 VAL A N 1
ATOM 1069 C CA . VAL B 2 105 ? 137.313 90.058 18.140 1.00 42.36 231 VAL A CA 1
ATOM 1070 C C . VAL B 2 105 ? 135.786 89.935 18.108 1.00 39.86 231 VAL A C 1
ATOM 1071 O O . VAL B 2 105 ? 135.135 89.913 19.152 1.00 41.49 231 VAL A O 1
ATOM 1075 N N . GLN B 2 106 ? 135.213 89.871 16.915 1.00 40.69 232 GLN A N 1
ATOM 1076 C CA . GLN B 2 106 ? 133.774 89.722 16.792 1.00 42.56 232 GLN A CA 1
ATOM 1077 C C . GLN B 2 106 ? 133.335 88.503 17.599 1.00 40.30 232 GLN A C 1
ATOM 1078 O O . GLN B 2 106 ? 132.370 88.560 18.344 1.00 41.43 232 GLN A O 1
ATOM 1084 N N . LYS B 2 107 ? 134.097 87.424 17.507 1.00 38.63 233 LYS A N 1
ATOM 1085 C CA . LYS B 2 107 ? 133.784 86.209 18.234 1.00 39.65 233 LYS A CA 1
ATOM 1086 C C . LYS B 2 107 ? 133.783 86.439 19.734 1.00 40.87 233 LYS A C 1
ATOM 1087 O O . LYS B 2 107 ? 132.977 85.880 20.471 1.00 42.99 233 LYS A O 1
ATOM 1093 N N . THR B 2 108 ? 134.712 87.251 20.199 1.00 41.52 234 THR A N 1
ATOM 1094 C CA . THR B 2 108 ? 134.812 87.519 21.613 1.00 41.18 234 THR A CA 1
ATOM 1095 C C . THR B 2 108 ? 133.579 88.300 22.025 1.00 41.59 234 THR A C 1
ATOM 1096 O O . THR B 2 108 ? 132.944 88.020 23.044 1.00 42.95 234 THR A O 1
ATOM 1100 N N . LEU B 2 109 ? 133.206 89.239 21.174 1.00 39.44 235 LEU A N 1
ATOM 1101 C CA . LEU B 2 109 ? 132.054 90.090 21.395 1.00 39.54 235 LEU A CA 1
ATOM 1102 C C . LEU B 2 109 ? 130.748 89.306 21.476 1.00 40.54 235 LEU A C 1
ATOM 1103 O O . LEU B 2 109 ? 130.025 89.348 22.477 1.00 40.96 235 LEU A O 1
ATOM 1108 N N . THR B 2 110 ? 130.463 88.575 20.408 1.00 42.16 236 THR A N 1
ATOM 1109 C CA . THR B 2 110 ? 129.228 87.842 20.309 1.00 42.16 236 THR A CA 1
ATOM 1110 C C . THR B 2 110 ? 129.166 86.513 21.037 1.00 45.00 236 THR A C 1
ATOM 1111 O O . THR B 2 110 ? 128.203 86.269 21.767 1.00 49.37 236 THR A O 1
ATOM 1115 N N . ASP B 2 111 ? 130.183 85.667 20.881 1.00 46.17 237 ASP A N 1
ATOM 1116 C CA . ASP B 2 111 ? 130.171 84.334 21.499 1.00 46.10 237 ASP A CA 1
ATOM 1117 C C . ASP B 2 111 ? 130.567 84.250 22.952 1.00 45.34 237 ASP A C 1
ATOM 1118 O O . ASP B 2 111 ? 130.326 83.240 23.618 1.00 46.43 237 ASP A O 1
ATOM 1123 N N . GLU B 2 112 ? 131.176 85.306 23.456 1.00 45.66 238 GLU A N 1
ATOM 1124 C CA . GLU B 2 112 ? 131.617 85.314 24.831 1.00 44.08 238 GLU A CA 1
ATOM 1125 C C . GLU B 2 112 ? 130.913 86.379 25.656 1.00 43.21 238 GLU A C 1
ATOM 1126 O O . GLU B 2 112 ? 130.124 86.051 26.525 1.00 47.08 238 GLU A O 1
ATOM 1132 N N . GLU B 2 113 ? 131.120 87.653 25.359 1.00 42.65 239 GLU A N 1
ATOM 1133 C CA . GLU B 2 113 ? 130.471 88.686 26.155 1.00 42.12 239 GLU A CA 1
ATOM 1134 C C . GLU B 2 113 ? 128.942 88.754 26.062 1.00 40.35 239 GLU A C 1
ATOM 1135 O O . GLU B 2 113 ? 128.270 88.925 27.088 1.00 38.90 239 GLU A O 1
ATOM 1141 N N . LEU B 2 114 ? 128.401 88.625 24.845 1.00 39.10 240 LEU A N 1
ATOM 1142 C CA . LEU B 2 114 ? 126.959 88.653 24.615 1.00 34.82 240 LEU A CA 1
ATOM 1143 C C . LEU B 2 114 ? 126.283 87.411 25.207 1.00 34.18 240 LEU A C 1
ATOM 1144 O O . LEU B 2 114 ? 125.225 87.501 25.825 1.00 37.72 240 LEU A O 1
ATOM 1149 N N . ALA B 2 115 ? 126.907 86.250 25.019 1.00 32.92 241 ALA A N 1
ATOM 1150 C CA . ALA B 2 115 ? 126.413 84.991 25.554 1.00 32.53 241 ALA A CA 1
ATOM 1151 C C . ALA B 2 115 ? 126.385 85.052 27.083 1.00 34.30 241 ALA A C 1
ATOM 1152 O O . ALA B 2 115 ? 125.515 84.475 27.740 1.00 38.17 241 ALA A O 1
ATOM 1154 N N . ASP B 2 116 ? 127.351 85.740 27.668 1.00 40.93 242 ASP A N 1
ATOM 1155 C CA . ASP B 2 116 ? 127.383 85.889 29.126 1.00 43.15 242 ASP A CA 1
ATOM 1156 C C . ASP B 2 116 ? 126.150 86.695 29.528 1.00 43.05 242 ASP A C 1
ATOM 1157 O O . ASP B 2 116 ? 125.476 86.355 30.497 1.00 48.96 242 ASP A O 1
ATOM 1162 N N . TRP B 2 117 ? 125.876 87.781 28.803 1.00 41.81 243 TRP A N 1
ATOM 1163 C CA . TRP B 2 117 ? 124.727 88.629 29.094 1.00 40.75 243 TRP A CA 1
ATOM 1164 C C . TRP B 2 117 ? 123.438 87.797 29.070 1.00 39.69 243 TRP A C 1
ATOM 1165 O O . TRP B 2 117 ? 122.617 87.853 29.996 1.00 39.01 243 TRP A O 1
ATOM 1176 N N . LYS B 2 118 ? 123.267 87.025 28.005 1.00 37.44 244 LYS A N 1
ATOM 1177 C CA . LYS B 2 118 ? 122.103 86.157 27.881 1.00 40.14 244 LYS A CA 1
ATOM 1178 C C . LYS B 2 118 ? 121.994 85.237 29.108 1.00 40.06 244 LYS A C 1
ATOM 1179 O O . LYS B 2 118 ? 120.918 85.072 29.679 1.00 45.37 244 LYS A O 1
ATOM 1185 N N . ARG B 2 119 ? 123.117 84.690 29.558 1.00 40.71 245 ARG A N 1
ATOM 1186 C CA . ARG B 2 119 ? 123.084 83.836 30.732 1.00 40.63 245 ARG A CA 1
ATOM 1187 C C . ARG B 2 119 ? 122.632 84.621 31.943 1.00 40.49 245 ARG A C 1
ATOM 1188 O O . ARG B 2 119 ? 121.724 84.194 32.651 1.00 45.64 245 ARG A O 1
ATOM 1196 N N . ARG B 2 120 ? 123.216 85.790 32.172 1.00 40.76 246 ARG A N 1
ATOM 1197 C CA . ARG B 2 120 ? 122.816 86.550 33.338 1.00 41.46 246 ARG A CA 1
ATOM 1198 C C . ARG B 2 120 ? 121.405 87.106 33.241 1.00 39.35 246 ARG A C 1
ATOM 1199 O O . ARG B 2 120 ? 120.799 87.466 34.256 1.00 34.83 246 ARG A O 1
ATOM 1207 N N . GLN B 2 121 ? 120.858 87.106 32.026 1.00 40.49 247 GLN A N 1
ATOM 1208 C CA . GLN B 2 121 ? 119.474 87.541 31.820 1.00 41.36 247 GLN A CA 1
ATOM 1209 C C . GLN B 2 121 ? 118.568 86.397 32.302 1.00 40.26 247 GLN A C 1
ATOM 1210 O O . GLN B 2 121 ? 117.506 86.632 32.895 1.00 41.79 247 GLN A O 1
ATOM 1216 N N . GLN B 2 122 ? 118.980 85.163 32.028 1.00 38.55 248 GLN A N 1
ATOM 1217 C CA . GLN B 2 122 ? 118.227 84.004 32.463 1.00 37.44 248 GLN A CA 1
ATOM 1218 C C . GLN B 2 122 ? 118.102 84.117 33.963 1.00 40.04 248 GLN A C 1
ATOM 1219 O O . GLN B 2 122 ? 117.004 84.122 34.519 1.00 42.07 248 GLN A O 1
ATOM 1225 N N . ILE B 2 123 ? 119.260 84.256 34.607 1.00 42.84 249 ILE A N 1
ATOM 1226 C CA . ILE B 2 123 ? 119.370 84.365 36.066 1.00 42.53 249 ILE A CA 1
ATOM 1227 C C . ILE B 2 123 ? 118.559 85.511 36.659 1.00 38.58 249 ILE A C 1
ATOM 1228 O O . ILE B 2 123 ? 117.900 85.345 37.681 1.00 44.17 249 ILE A O 1
ATOM 1233 N N . ALA B 2 124 ? 118.555 86.654 35.995 1.00 37.98 250 ALA A N 1
ATOM 1234 C CA . ALA B 2 124 ? 117.794 87.770 36.492 1.00 35.31 250 ALA A CA 1
ATOM 1235 C C . ALA B 2 124 ? 116.302 87.448 36.431 1.00 37.98 250 ALA A C 1
ATOM 1236 O O . ALA B 2 124 ? 115.535 87.885 37.284 1.00 37.82 250 ALA A O 1
ATOM 1238 N N . CYS B 2 125 ? 115.885 86.650 35.449 1.00 41.78 251 CYS A N 1
ATOM 1239 C CA . CYS B 2 125 ? 114.458 86.300 35.306 1.00 43.53 251 CYS A CA 1
ATOM 1240 C C . CYS B 2 125 ? 113.946 85.513 36.497 1.00 45.82 251 CYS A C 1
ATOM 1241 O O . CYS B 2 125 ? 112.792 85.690 36.936 1.00 47.89 251 CYS A O 1
ATOM 1244 N N . ILE B 2 126 ? 114.801 84.632 37.010 1.00 44.98 252 ILE A N 1
ATOM 1245 C CA . ILE B 2 126 ? 114.419 83.816 38.140 1.00 43.71 252 ILE A CA 1
ATOM 1246 C C . ILE B 2 126 ? 114.812 84.422 39.482 1.00 43.13 252 ILE A C 1
ATOM 1247 O O . ILE B 2 126 ? 115.016 83.711 40.462 1.00 45.78 252 ILE A O 1
ATOM 1252 N N . GLY B 2 127 ? 114.906 85.747 39.512 1.00 43.71 253 GLY A N 1
ATOM 1253 C CA . GLY B 2 127 ? 115.219 86.468 40.736 1.00 43.47 253 GLY A CA 1
ATOM 1254 C C . GLY B 2 127 ? 116.658 86.685 41.164 1.00 45.25 253 GLY A C 1
ATOM 1255 O O . GLY B 2 127 ? 116.892 87.214 42.247 1.00 45.36 253 GLY A O 1
ATOM 1256 N N . GLY B 2 128 ? 117.621 86.309 40.332 1.00 46.73 254 GLY A N 1
ATOM 1257 C CA . GLY B 2 128 ? 119.014 86.489 40.700 1.00 48.22 254 GLY A CA 1
ATOM 1258 C C . GLY B 2 128 ? 119.616 87.879 40.541 1.00 54.07 254 GLY A C 1
ATOM 1259 O O . GLY B 2 128 ? 118.944 88.798 40.088 1.00 48.97 254 GLY A O 1
ATOM 1260 N N . PRO B 2 129 ? 120.873 88.077 40.992 1.00 60.79 255 PRO A N 1
ATOM 1261 C CA . PRO B 2 129 ? 121.536 89.374 40.873 1.00 65.15 255 PRO A CA 1
ATOM 1262 C C . PRO B 2 129 ? 121.540 89.761 39.419 1.00 69.43 255 PRO A C 1
ATOM 1263 O O . PRO B 2 129 ? 122.131 89.079 38.559 1.00 68.33 255 PRO A O 1
ATOM 1267 N N . PRO B 2 130 ? 120.797 90.830 39.118 1.00 73.02 256 PRO A N 1
ATOM 1268 C CA . PRO B 2 130 ? 120.646 91.376 37.776 1.00 75.24 256 PRO A CA 1
ATOM 1269 C C . PRO B 2 130 ? 121.890 91.903 37.019 1.00 74.87 256 PRO A C 1
ATOM 1270 O O . PRO B 2 130 ? 122.962 91.269 36.977 1.00 70.42 256 PRO A O 1
ATOM 1274 N N . ASN B 2 131 ? 121.727 93.124 36.514 1.00 74.49 257 ASN A N 1
ATOM 1275 C CA . ASN B 2 131 ? 122.676 93.812 35.658 1.00 71.77 257 ASN A CA 1
ATOM 1276 C C . ASN B 2 131 ? 122.702 93.058 34.351 1.00 67.69 257 ASN A C 1
ATOM 1277 O O . ASN B 2 131 ? 123.521 92.172 34.074 1.00 61.74 257 ASN A O 1
ATOM 1282 N N . ILE B 2 132 ? 121.653 93.356 33.622 1.00 65.86 258 ILE A N 1
ATOM 1283 C CA . ILE B 2 132 ? 121.426 92.802 32.329 1.00 64.85 258 ILE A CA 1
ATOM 1284 C C . ILE B 2 132 ? 121.362 94.064 31.413 1.00 63.73 258 ILE A C 1
ATOM 1285 O O . ILE B 2 132 ? 120.572 94.146 30.455 1.00 65.12 258 ILE A O 1
ATOM 1290 N N . CYS B 2 133 ? 122.205 95.054 31.746 1.00 59.90 259 CYS A N 1
ATOM 1291 C CA . CYS B 2 133 ? 122.290 96.310 30.999 1.00 54.11 259 CYS A CA 1
ATOM 1292 C C . CYS B 2 133 ? 123.006 96.066 29.662 1.00 52.31 259 CYS A C 1
ATOM 1293 O O . CYS B 2 133 ? 124.146 95.567 29.621 1.00 52.88 259 CYS A O 1
ATOM 1296 N N . LEU B 2 134 ? 122.329 96.404 28.569 1.00 47.06 260 LEU A N 1
ATOM 1297 C CA . LEU B 2 134 ? 122.867 96.209 27.237 1.00 43.82 260 LEU A CA 1
ATOM 1298 C C . LEU B 2 134 ? 123.790 97.312 26.726 1.00 45.94 260 LEU A C 1
ATOM 1299 O O . LEU B 2 134 ? 124.434 97.129 25.700 1.00 47.98 260 LEU A O 1
ATOM 1304 N N . ASP B 2 135 ? 123.838 98.453 27.411 1.00 46.07 261 ASP A N 1
ATOM 1305 C CA . ASP B 2 135 ? 124.643 99.603 26.997 1.00 45.99 261 ASP A CA 1
ATOM 1306 C C . ASP B 2 135 ? 126.055 99.379 26.500 1.00 45.27 261 ASP A C 1
ATOM 1307 O O . ASP B 2 135 ? 126.387 99.842 25.411 1.00 43.96 261 ASP A O 1
ATOM 1312 N N . ARG B 2 136 ? 126.887 98.687 27.283 1.00 45.67 262 ARG A N 1
ATOM 1313 C CA . ARG B 2 136 ? 128.273 98.410 26.889 1.00 47.15 262 ARG A CA 1
ATOM 1314 C C . ARG B 2 136 ? 128.300 97.618 25.593 1.00 45.70 262 ARG A C 1
ATOM 1315 O O . ARG B 2 136 ? 128.973 98.000 24.626 1.00 46.49 262 ARG A O 1
ATOM 1323 N N . LEU B 2 137 ? 127.525 96.539 25.567 1.00 41.92 263 LEU A N 1
ATOM 1324 C CA . LEU B 2 137 ? 127.429 95.669 24.395 1.00 40.51 263 LEU A CA 1
ATOM 1325 C C . LEU B 2 137 ? 126.993 96.402 23.132 1.00 38.52 263 LEU A C 1
ATOM 1326 O O . LEU B 2 137 ? 127.491 96.143 22.043 1.00 38.77 263 LEU A O 1
ATOM 1331 N N . GLU B 2 138 ? 126.049 97.312 23.291 1.00 39.35 264 GLU A N 1
ATOM 1332 C CA . GLU B 2 138 ? 125.531 98.090 22.183 1.00 43.01 264 GLU A CA 1
ATOM 1333 C C . GLU B 2 138 ? 126.604 99.037 21.665 1.00 43.39 264 GLU A C 1
ATOM 1334 O O . GLU B 2 138 ? 126.728 99.260 20.461 1.00 42.47 264 GLU A O 1
ATOM 1340 N N . ASN B 2 139 ? 127.387 99.603 22.572 1.00 43.44 265 ASN A N 1
ATOM 1341 C CA . ASN B 2 139 ? 128.438 100.509 22.136 1.00 44.58 265 ASN A CA 1
ATOM 1342 C C . ASN B 2 139 ? 129.512 99.718 21.398 1.00 40.88 265 ASN A C 1
ATOM 1343 O O . ASN B 2 139 ? 129.978 100.114 20.324 1.00 37.34 265 ASN A O 1
ATOM 1348 N N . TRP B 2 140 ? 129.834 98.553 21.939 1.00 39.52 266 TRP A N 1
ATOM 1349 C CA . TRP B 2 140 ? 130.814 97.676 21.323 1.00 40.67 266 TRP A CA 1
ATOM 1350 C C . TRP B 2 140 ? 130.370 97.228 19.935 1.00 40.63 266 TRP A C 1
ATOM 1351 O O . TRP B 2 140 ? 131.105 97.360 18.950 1.00 43.73 266 TRP A O 1
ATOM 1362 N N . ILE B 2 141 ? 129.139 96.736 19.853 1.00 41.65 267 ILE A N 1
ATOM 1363 C CA . ILE B 2 141 ? 128.591 96.245 18.596 1.00 38.80 267 ILE A CA 1
ATOM 1364 C C . ILE B 2 141 ? 128.506 97.349 17.529 1.00 39.05 267 ILE A C 1
ATOM 1365 O O . ILE B 2 141 ? 128.987 97.180 16.410 1.00 38.78 267 ILE A O 1
ATOM 1370 N N . THR B 2 142 ? 127.998 98.516 17.911 1.00 41.45 268 THR A N 1
ATOM 1371 C CA . THR B 2 142 ? 127.865 99.634 16.985 1.00 41.55 268 THR A CA 1
ATOM 1372 C C . THR B 2 142 ? 129.214 100.130 16.507 1.00 38.99 268 THR A C 1
ATOM 1373 O O . THR B 2 142 ? 129.365 100.450 15.337 1.00 40.70 268 THR A O 1
ATOM 1377 N N . SER B 2 143 ? 130.196 100.200 17.396 1.00 38.00 269 SER A N 1
ATOM 1378 C CA . SER B 2 143 ? 131.524 100.623 16.989 1.00 38.02 269 SER A CA 1
ATOM 1379 C C . SER B 2 143 ? 132.074 99.649 15.927 1.00 40.42 269 SER A C 1
ATOM 1380 O O . SER B 2 143 ? 132.524 100.076 14.847 1.00 40.11 269 SER A O 1
ATOM 1383 N N . LEU B 2 144 ? 131.989 98.343 16.201 1.00 38.27 270 LEU A N 1
ATOM 1384 C CA . LEU B 2 144 ? 132.492 97.341 15.269 1.00 33.20 270 LEU A CA 1
ATOM 1385 C C . LEU B 2 144 ? 131.771 97.406 13.930 1.00 36.03 270 LEU A C 1
ATOM 1386 O O . LEU B 2 144 ? 132.397 97.332 12.864 1.00 34.31 270 LEU A O 1
ATOM 1391 N N . ALA B 2 145 ? 130.454 97.577 13.981 1.00 38.69 271 ALA A N 1
ATOM 1392 C CA . ALA B 2 145 ? 129.641 97.658 12.771 1.00 39.02 271 ALA A CA 1
ATOM 1393 C C . ALA B 2 145 ? 130.019 98.854 11.915 1.00 39.75 271 ALA A C 1
ATOM 1394 O O . ALA B 2 145 ? 130.081 98.765 10.689 1.00 40.77 271 ALA A O 1
ATOM 1396 N N . GLU B 2 146 ? 130.238 99.994 12.555 1.00 42.78 272 GLU A N 1
ATOM 1397 C CA . GLU B 2 146 ? 130.636 101.196 11.829 1.00 43.98 272 GLU A CA 1
ATOM 1398 C C . GLU B 2 146 ? 131.992 100.942 11.179 1.00 43.43 272 GLU A C 1
ATOM 1399 O O . GLU B 2 146 ? 132.201 101.265 10.006 1.00 46.46 272 GLU A O 1
ATOM 1405 N N . SER B 2 147 ? 132.914 100.360 11.940 1.00 40.36 273 SER A N 1
ATOM 1406 C CA . SER B 2 147 ? 134.219 100.040 11.386 1.00 40.36 273 SER A CA 1
ATOM 1407 C C . SER B 2 147 ? 134.061 99.112 10.168 1.00 39.80 273 SER A C 1
ATOM 1408 O O . SER B 2 147 ? 134.634 99.362 9.112 1.00 41.91 273 SER A O 1
ATOM 1411 N N . GLN B 2 148 ? 133.209 98.100 10.274 1.00 40.43 274 GLN A N 1
ATOM 1412 C CA . GLN B 2 148 ? 133.015 97.179 9.159 1.00 39.41 274 GLN A CA 1
ATOM 1413 C C . GLN B 2 148 ? 132.417 97.831 7.927 1.00 39.92 274 GLN A C 1
ATOM 1414 O O . GLN B 2 148 ? 132.828 97.547 6.806 1.00 41.64 274 GLN A O 1
ATOM 1420 N N . LEU B 2 149 ? 131.456 98.716 8.123 1.00 42.61 275 LEU A N 1
ATOM 1421 C CA . LEU B 2 149 ? 130.820 99.367 6.989 1.00 45.33 275 LEU A CA 1
ATOM 1422 C C . LEU B 2 149 ? 131.758 100.338 6.301 1.00 45.85 275 LEU A C 1
ATOM 1423 O O . LEU B 2 149 ? 131.729 100.459 5.074 1.00 46.52 275 LEU A O 1
ATOM 1428 N N . GLN B 2 150 ? 132.587 101.030 7.080 1.00 44.28 276 GLN A N 1
ATOM 1429 C CA . GLN B 2 150 ? 133.544 101.955 6.496 1.00 44.01 276 GLN A CA 1
ATOM 1430 C C . GLN B 2 150 ? 134.585 101.147 5.712 1.00 44.40 276 GLN A C 1
ATOM 1431 O O . GLN B 2 150 ? 135.008 101.556 4.624 1.00 40.47 276 GLN A O 1
ATOM 1437 N N . THR B 2 151 ? 134.971 99.992 6.273 1.00 42.98 277 THR A N 1
ATOM 1438 C CA . THR B 2 151 ? 135.933 99.074 5.650 1.00 41.15 277 THR A CA 1
ATOM 1439 C C . THR B 2 151 ? 135.362 98.534 4.346 1.00 43.05 277 THR A C 1
ATOM 1440 O O . THR B 2 151 ? 136.092 98.335 3.377 1.00 43.23 277 THR A O 1
ATOM 1444 N N . ARG B 2 152 ? 134.061 98.259 4.329 1.00 45.67 278 ARG A N 1
ATOM 1445 C CA . ARG B 2 152 ? 133.432 97.784 3.112 1.00 49.08 278 ARG A CA 1
ATOM 1446 C C . ARG B 2 152 ? 133.432 98.922 2.084 1.00 50.37 278 ARG A C 1
ATOM 1447 O O . ARG B 2 152 ? 133.624 98.688 0.890 1.00 50.75 278 ARG A O 1
ATOM 1455 N N . GLN B 2 153 ? 133.246 100.159 2.541 1.00 51.71 279 GLN A N 1
ATOM 1456 C CA . GLN B 2 153 ? 133.264 101.287 1.620 1.00 51.98 279 GLN A CA 1
ATOM 1457 C C . GLN B 2 153 ? 134.631 101.499 0.997 1.00 50.26 279 GLN A C 1
ATOM 1458 O O . GLN B 2 153 ? 134.716 101.930 -0.137 1.00 48.44 279 GLN A O 1
ATOM 1464 N N . GLN B 2 154 ? 135.698 101.182 1.726 1.00 47.13 280 GLN A N 1
ATOM 1465 C CA . GLN B 2 154 ? 137.064 101.311 1.210 1.00 44.33 280 GLN A CA 1
ATOM 1466 C C . GLN B 2 154 ? 137.275 100.208 0.187 1.00 44.50 280 GLN A C 1
ATOM 1467 O O . GLN B 2 154 ? 137.848 100.419 -0.879 1.00 42.11 280 GLN A O 1
ATOM 1473 N N . ILE B 2 155 ? 136.775 99.026 0.507 1.00 44.94 281 ILE A N 1
ATOM 1474 C CA . ILE B 2 155 ? 136.892 97.892 -0.391 1.00 46.74 281 ILE A CA 1
ATOM 1475 C C . ILE B 2 155 ? 136.119 98.152 -1.691 1.00 53.45 281 ILE A C 1
ATOM 1476 O O . ILE B 2 155 ? 136.604 97.816 -2.780 1.00 57.46 281 ILE A O 1
ATOM 1481 N N . LYS B 2 156 ? 134.927 98.751 -1.584 1.00 59.73 282 LYS A N 1
ATOM 1482 C CA . LYS B 2 156 ? 134.128 99.074 -2.773 1.00 63.09 282 LYS A CA 1
ATOM 1483 C C . LYS B 2 156 ? 134.920 100.095 -3.604 1.00 61.95 282 LYS A C 1
ATOM 1484 O O . LYS B 2 156 ? 135.034 99.961 -4.816 1.00 62.44 282 LYS A O 1
ATOM 1490 N N . LYS B 2 157 ? 135.549 101.050 -2.920 1.00 62.72 283 LYS A N 1
ATOM 1491 C CA . LYS B 2 157 ? 136.360 102.095 -3.553 1.00 58.95 283 LYS A CA 1
ATOM 1492 C C . LYS B 2 157 ? 137.550 101.498 -4.320 1.00 59.53 283 LYS A C 1
ATOM 1493 O O . LYS B 2 157 ? 137.913 101.990 -5.395 1.00 58.43 283 LYS A O 1
ATOM 1499 N N . LEU B 2 158 ? 138.180 100.472 -3.746 1.00 56.80 284 LEU A N 1
ATOM 1500 C CA . LEU B 2 158 ? 139.316 99.816 -4.388 1.00 57.08 284 LEU A CA 1
ATOM 1501 C C . LEU B 2 158 ? 138.852 99.250 -5.704 1.00 59.73 284 LEU A C 1
ATOM 1502 O O . LEU B 2 158 ? 139.585 99.257 -6.695 1.00 59.92 284 LEU A O 1
ATOM 1507 N N . GLU B 2 159 ? 137.618 98.769 -5.711 1.00 62.56 285 GLU A N 1
ATOM 1508 C CA . GLU B 2 159 ? 137.027 98.217 -6.913 1.00 69.57 285 GLU A CA 1
ATOM 1509 C C . GLU B 2 159 ? 136.904 99.292 -8.022 1.00 70.60 285 GLU A C 1
ATOM 1510 O O . GLU B 2 159 ? 137.322 99.062 -9.173 1.00 71.22 285 GLU A O 1
ATOM 1516 N N . GLU B 2 160 ? 136.368 100.468 -7.681 1.00 72.34 286 GLU 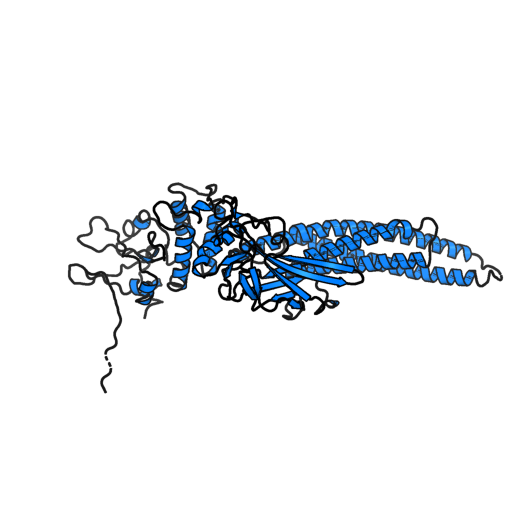A N 1
ATOM 1517 C CA . GLU B 2 160 ? 136.220 101.542 -8.667 1.00 73.13 286 GLU A CA 1
ATOM 1518 C C . GLU B 2 160 ? 137.563 102.181 -9.064 1.00 69.97 286 GLU A C 1
ATOM 1519 O O . GLU B 2 160 ? 137.655 102.886 -10.077 1.00 71.88 286 GLU A O 1
ATOM 1525 N N . LEU B 2 161 ? 138.602 101.943 -8.267 1.00 67.46 287 LEU A N 1
ATOM 1526 C CA . LEU B 2 161 ? 139.941 102.450 -8.572 1.00 62.49 287 LEU A CA 1
ATOM 1527 C C . LEU B 2 161 ? 140.554 101.538 -9.627 1.00 61.23 287 LEU A C 1
ATOM 1528 O O . LEU B 2 161 ? 141.202 102.010 -10.559 1.00 58.84 287 LEU A O 1
ATOM 1533 N N . GLN B 2 162 ? 140.318 100.236 -9.480 1.00 59.59 288 GLN A N 1
ATOM 1534 C CA . GLN B 2 162 ? 140.805 99.222 -10.409 1.00 62.65 288 GLN A CA 1
ATOM 1535 C C . GLN B 2 162 ? 140.115 99.412 -11.763 1.00 64.10 288 GLN A C 1
ATOM 1536 O O . GLN B 2 162 ? 140.707 99.176 -12.814 1.00 65.25 288 GLN A O 1
ATOM 1542 N N . GLN B 2 163 ? 138.847 99.808 -11.728 1.00 68.47 289 GLN A N 1
ATOM 1543 C CA . GLN B 2 163 ? 138.079 100.045 -12.949 1.00 70.43 289 GLN A CA 1
ATOM 1544 C C . GLN B 2 163 ? 138.631 101.207 -13.772 1.00 72.01 289 GLN A C 1
ATOM 1545 O O . GLN B 2 163 ? 138.492 101.215 -14.989 1.00 73.60 289 GLN A O 1
ATOM 1551 N N . LYS B 2 164 ? 139.180 102.220 -13.104 1.00 73.84 290 LYS A N 1
ATOM 1552 C CA . LYS B 2 164 ? 139.754 103.372 -13.802 1.00 71.92 290 LYS A CA 1
ATOM 1553 C C . LYS B 2 164 ? 141.198 103.065 -14.224 1.00 70.12 290 LYS A C 1
ATOM 1554 O O . LYS B 2 164 ? 141.591 103.349 -15.360 1.00 69.83 290 LYS A O 1
ATOM 1560 N N . VAL B 2 165 ? 141.973 102.455 -13.326 1.00 67.30 291 VAL A N 1
ATOM 1561 C CA . VAL B 2 165 ? 143.373 102.112 -13.614 1.00 65.02 291 VAL A CA 1
ATOM 1562 C C . VAL B 2 165 ? 143.696 100.686 -13.179 1.00 66.11 291 VAL A C 1
ATOM 1563 O O . VAL B 2 165 ? 143.563 100.341 -12.004 1.00 67.22 291 VAL A O 1
ATOM 1567 N N . SER B 2 166 ? 144.108 99.852 -14.119 1.00 66.99 292 SER A N 1
ATOM 1568 C CA . SER B 2 166 ? 144.475 98.492 -13.779 1.00 69.66 292 SER A CA 1
ATOM 1569 C C . SER B 2 166 ? 145.591 98.032 -14.713 1.00 74.19 292 SER A C 1
ATOM 1570 O O . SER B 2 166 ? 145.912 98.684 -15.722 1.00 75.35 292 SER A O 1
ATOM 1573 N N . TYR B 2 167 ? 146.190 96.907 -14.358 1.00 77.07 293 TYR A N 1
ATOM 1574 C CA . TYR B 2 167 ? 147.303 96.345 -15.108 1.00 76.52 293 TYR A CA 1
ATOM 1575 C C . TYR B 2 16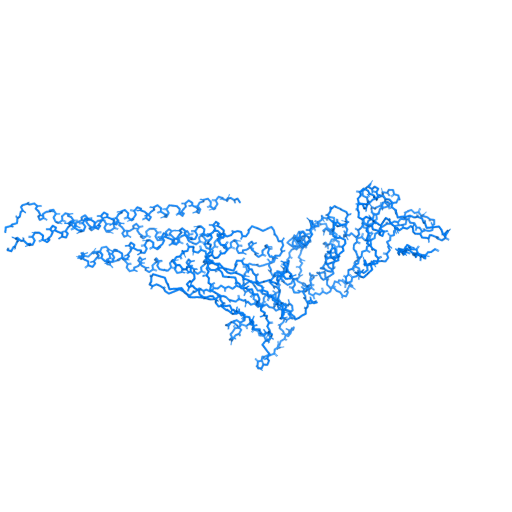7 ? 147.359 94.833 -14.866 1.00 77.23 293 TYR A C 1
ATOM 1576 O O . TYR B 2 167 ? 146.442 94.249 -14.272 1.00 77.78 293 TYR A O 1
ATOM 1585 N N . LYS B 2 168 ? 148.421 94.199 -15.342 1.00 77.15 294 LYS A N 1
ATOM 1586 C CA . LYS B 2 168 ? 148.582 92.768 -15.167 1.00 78.03 294 LYS A CA 1
ATOM 1587 C C . LYS B 2 168 ? 149.288 92.540 -13.822 1.00 79.04 294 LYS A C 1
ATOM 1588 O O . LYS B 2 168 ? 150.416 93.004 -13.611 1.00 77.94 294 LYS A O 1
ATOM 1594 N N . GLY B 2 169 ? 148.581 91.885 -12.900 1.00 78.26 295 GLY A N 1
ATOM 1595 C CA . GLY B 2 169 ? 149.119 91.598 -11.579 1.00 73.98 295 GLY A CA 1
ATOM 1596 C C . GLY B 2 169 ? 148.599 92.584 -10.556 1.00 73.59 295 GLY A C 1
ATOM 1597 O O . GLY B 2 169 ? 149.166 92.731 -9.463 1.00 72.69 295 GLY A O 1
ATOM 1598 N N . ASP B 2 170 ? 147.502 93.246 -10.914 1.00 71.55 296 ASP A N 1
ATOM 1599 C CA . ASP B 2 170 ? 146.856 94.250 -10.072 1.00 68.33 296 ASP A CA 1
ATOM 1600 C C . ASP B 2 170 ? 146.411 93.670 -8.735 1.00 67.47 296 ASP A C 1
ATOM 1601 O O . ASP B 2 170 ? 145.689 92.663 -8.701 1.00 67.99 296 ASP A O 1
ATOM 1606 N N . PRO B 2 171 ? 146.886 94.264 -7.616 1.00 66.59 297 PRO A N 1
ATOM 1607 C CA . PRO B 2 171 ? 146.549 93.833 -6.255 1.00 64.58 297 PRO A CA 1
ATOM 1608 C C . PRO B 2 171 ? 145.041 93.832 -6.031 1.00 64.49 297 PRO A C 1
ATOM 1609 O O . PRO B 2 171 ? 144.520 92.931 -5.379 1.00 66.49 297 PRO A O 1
ATOM 1613 N N . ILE B 2 172 ? 144.334 94.813 -6.583 1.00 62.12 298 ILE A N 1
ATOM 1614 C CA . ILE B 2 172 ? 142.881 94.867 -6.413 1.00 64.09 298 ILE A CA 1
ATOM 1615 C C . ILE B 2 172 ? 142.106 93.699 -7.069 1.00 68.99 298 ILE A C 1
ATOM 1616 O O . ILE B 2 172 ? 141.206 93.117 -6.442 1.00 71.12 298 ILE A O 1
ATOM 1621 N N . VAL B 2 173 ? 142.443 93.348 -8.312 1.00 72.49 299 VAL A N 1
ATOM 1622 C CA . VAL B 2 173 ? 141.741 92.262 -9.001 1.00 72.27 299 VAL A CA 1
ATOM 1623 C C . VAL B 2 173 ? 141.922 90.903 -8.323 1.00 74.23 299 VAL A C 1
ATOM 1624 O O . VAL B 2 173 ? 140.945 90.161 -8.137 1.00 75.36 299 VAL A O 1
ATOM 1628 N N . GLN B 2 174 ? 143.149 90.616 -7.886 1.00 71.66 300 GLN A N 1
ATOM 1629 C CA . GLN B 2 174 ? 143.453 89.333 -7.249 1.00 75.14 300 GLN A CA 1
ATOM 1630 C C . GLN B 2 174 ? 143.115 89.131 -5.760 1.00 74.58 300 GLN A C 1
ATOM 1631 O O . GLN B 2 174 ? 143.398 88.062 -5.210 1.00 78.11 300 GLN A O 1
ATOM 1637 N N . HIS B 2 175 ? 142.494 90.114 -5.108 1.00 72.76 301 HIS A N 1
ATOM 1638 C CA . HIS B 2 175 ? 142.171 89.986 -3.680 1.00 69.61 301 HIS A CA 1
ATOM 1639 C C . HIS B 2 175 ? 140.817 90.544 -3.281 1.00 68.01 301 HIS A C 1
ATOM 1640 O O . HIS B 2 175 ? 140.133 89.974 -2.429 1.00 68.80 301 HIS A O 1
ATOM 1647 N N . ARG B 2 176 ? 140.439 91.651 -3.912 1.00 65.84 302 ARG A N 1
ATOM 1648 C CA . ARG B 2 176 ? 139.201 92.358 -3.614 1.00 65.96 302 ARG A CA 1
ATOM 1649 C C . ARG B 2 176 ? 137.943 91.493 -3.422 1.00 65.88 302 ARG A C 1
ATOM 1650 O O . ARG B 2 176 ? 137.214 91.667 -2.441 1.00 66.72 302 ARG A O 1
ATOM 1658 N N . PRO B 2 177 ? 137.685 90.529 -4.328 1.00 65.37 303 PRO A N 1
ATOM 1659 C CA . PRO B 2 177 ? 136.483 89.696 -4.156 1.00 62.59 303 PRO A CA 1
ATOM 1660 C C . PRO B 2 177 ? 136.426 88.998 -2.798 1.00 58.39 303 PRO A C 1
ATOM 1661 O O . PRO B 2 177 ? 135.366 88.947 -2.174 1.00 57.99 303 PRO A O 1
ATOM 1665 N N . MET B 2 178 ? 137.579 88.510 -2.339 1.00 56.41 304 MET A N 1
ATOM 1666 C CA . MET B 2 178 ? 137.709 87.801 -1.060 1.00 54.64 304 MET A CA 1
ATOM 1667 C C . MET B 2 178 ? 137.548 88.736 0.138 1.00 51.98 304 MET A C 1
ATOM 1668 O O . MET B 2 178 ? 137.059 88.351 1.206 1.00 48.02 304 MET A O 1
ATOM 1673 N N . LEU B 2 179 ? 138.017 89.962 -0.047 1.00 48.44 305 LEU A N 1
ATOM 1674 C CA . LEU B 2 179 ? 137.933 90.991 0.966 1.00 46.26 305 LEU A CA 1
ATOM 1675 C C . LEU B 2 179 ? 136.443 91.347 1.142 1.00 47.05 305 LEU A C 1
ATOM 1676 O O . LEU B 2 179 ? 135.964 91.478 2.276 1.00 48.18 305 LEU A O 1
ATOM 1681 N N . GLU B 2 180 ? 135.716 91.457 0.023 1.00 48.44 306 GLU A N 1
ATOM 1682 C CA . GLU B 2 180 ? 134.280 91.756 0.028 1.00 48.71 306 GLU A CA 1
ATOM 1683 C C . GLU B 2 180 ? 133.525 90.646 0.730 1.00 46.56 306 GLU A C 1
ATOM 1684 O O . GLU B 2 180 ? 132.728 90.909 1.628 1.00 48.56 306 GLU A O 1
ATOM 1690 N N . GLU B 2 181 ? 133.778 89.407 0.318 1.00 46.71 307 GLU A N 1
ATOM 1691 C CA . GLU B 2 181 ? 133.106 88.246 0.889 1.00 50.81 307 GLU A CA 1
ATOM 1692 C C . GLU B 2 181 ? 133.237 88.188 2.401 1.00 50.30 307 GLU A C 1
ATOM 1693 O O . GLU B 2 181 ? 132.262 87.899 3.112 1.00 48.54 307 GLU A O 1
ATOM 1699 N N . ARG B 2 182 ? 134.451 88.453 2.883 1.00 47.43 308 ARG A N 1
ATOM 1700 C CA . ARG B 2 182 ? 134.751 88.434 4.313 1.00 40.74 308 ARG A CA 1
ATOM 1701 C C . ARG B 2 182 ? 134.094 89.563 5.077 1.00 39.51 308 ARG A C 1
ATOM 1702 O O . ARG B 2 182 ? 133.564 89.358 6.163 1.00 39.02 308 ARG A O 1
ATOM 1710 N N . ILE B 2 183 ? 134.126 90.764 4.519 1.00 38.31 309 ILE A N 1
ATOM 1711 C CA . ILE B 2 183 ? 133.512 91.884 5.204 1.00 39.28 309 ILE A CA 1
ATOM 1712 C C . ILE B 2 183 ? 131.994 91.708 5.265 1.00 40.97 309 ILE A C 1
ATOM 1713 O O . ILE B 2 183 ? 131.378 91.953 6.295 1.00 45.45 309 ILE A O 1
ATOM 1718 N N . VAL B 2 184 ? 131.394 91.227 4.188 1.00 40.07 310 VAL A N 1
ATOM 1719 C CA . VAL B 2 184 ? 129.955 91.024 4.167 1.00 39.20 310 VAL A CA 1
ATOM 1720 C C . VAL B 2 184 ? 129.494 89.928 5.127 1.00 38.36 310 VAL A C 1
ATOM 1721 O O . VAL B 2 184 ? 128.420 90.024 5.716 1.00 42.76 310 VAL A O 1
ATOM 1725 N N . GLU B 2 185 ? 130.296 88.880 5.268 1.00 40.43 311 GLU A N 1
ATOM 1726 C CA . GLU B 2 185 ? 129.973 87.773 6.154 1.00 40.53 311 GLU A CA 1
ATOM 1727 C C . GLU B 2 185 ? 130.051 88.227 7.614 1.00 38.80 311 GLU A C 1
ATOM 1728 O O . GLU B 2 185 ? 129.228 87.862 8.452 1.00 40.62 311 GLU A O 1
ATOM 1734 N N . LEU B 2 186 ? 131.041 89.052 7.911 1.00 38.63 312 LEU A N 1
ATOM 1735 C CA . LEU B 2 186 ? 131.233 89.576 9.254 1.00 36.06 312 LEU A CA 1
ATOM 1736 C C . LEU B 2 186 ? 130.060 90.457 9.666 1.00 38.51 312 LEU A C 1
ATOM 1737 O O . LEU B 2 186 ? 129.496 90.306 10.760 1.00 39.06 312 LEU A O 1
ATOM 1742 N N . PHE B 2 187 ? 129.715 91.393 8.788 1.00 40.49 313 PHE A N 1
ATOM 1743 C CA . PHE B 2 187 ? 128.623 92.313 9.040 1.00 43.23 313 PHE A CA 1
ATOM 1744 C C . PHE B 2 187 ? 127.300 91.569 9.184 1.00 44.19 313 PHE A C 1
ATOM 1745 O O . PHE B 2 187 ? 126.542 91.785 10.137 1.00 45.86 313 PHE A O 1
ATOM 1753 N N . ARG B 2 188 ? 127.034 90.689 8.228 1.00 45.26 314 ARG A N 1
ATOM 1754 C CA . ARG B 2 188 ? 125.828 89.886 8.213 1.00 43.04 314 ARG A CA 1
ATOM 1755 C C . ARG B 2 188 ? 125.688 89.189 9.568 1.00 42.45 314 ARG A C 1
ATOM 1756 O O . ARG B 2 188 ? 124.668 89.329 10.237 1.00 46.08 314 ARG A O 1
ATOM 1764 N N . ASN B 2 189 ? 126.735 88.506 10.017 1.00 42.07 315 ASN A N 1
ATOM 1765 C CA . ASN B 2 189 ? 126.694 87.820 11.310 1.00 42.45 315 ASN A CA 1
ATOM 1766 C C . ASN B 2 189 ? 126.588 88.743 12.530 1.00 37.75 315 ASN A C 1
ATOM 1767 O O . ASN B 2 189 ? 125.964 88.403 13.537 1.00 34.78 315 ASN A O 1
ATOM 1772 N N . LEU B 2 190 ? 127.208 89.910 12.445 1.00 37.17 316 LEU A N 1
ATOM 1773 C CA . LEU B 2 190 ? 127.137 90.865 13.535 1.00 36.75 316 LEU A CA 1
ATOM 1774 C C . LEU B 2 190 ? 125.678 91.337 13.707 1.00 35.25 316 LEU A C 1
ATOM 1775 O O . LEU B 2 190 ? 125.165 91.354 14.824 1.00 37.51 316 LEU A O 1
ATOM 1780 N N . MET B 2 191 ? 125.012 91.697 12.607 1.00 36.41 317 MET A N 1
ATOM 1781 C CA . MET B 2 191 ? 123.608 92.144 12.635 1.00 38.24 317 MET A CA 1
ATOM 1782 C C . MET B 2 191 ? 122.720 91.106 13.288 1.00 37.70 317 MET A C 1
ATOM 1783 O O . MET B 2 191 ? 121.894 91.424 14.128 1.00 38.85 317 MET A O 1
ATOM 1788 N N . LYS B 2 192 ? 122.897 89.854 12.892 1.00 38.93 318 LYS A N 1
ATOM 1789 C CA . LYS B 2 192 ? 122.118 88.748 13.445 1.00 40.61 318 LYS A CA 1
ATOM 1790 C C . LYS B 2 192 ? 122.319 88.486 14.939 1.00 37.68 318 LYS A C 1
ATOM 1791 O O . LYS B 2 192 ? 121.389 88.062 15.629 1.00 38.66 318 LYS A O 1
ATOM 1797 N N . SER B 2 193 ? 123.540 88.695 15.427 1.00 38.58 319 SER A N 1
ATOM 1798 C CA . SER B 2 193 ? 123.841 88.514 16.847 1.00 38.04 319 SER A CA 1
ATOM 1799 C C . SER B 2 193 ? 123.250 89.672 17.632 1.00 35.38 319 SER A C 1
ATOM 1800 O O . SER B 2 193 ? 122.828 89.515 18.759 1.00 40.45 319 SER A O 1
ATOM 1803 N N . ALA B 2 194 ? 123.233 90.834 17.000 1.00 34.54 320 ALA A N 1
ATOM 1804 C CA . ALA B 2 194 ? 122.738 92.066 17.572 1.00 35.35 320 ALA A CA 1
ATOM 1805 C C . ALA B 2 194 ? 121.247 92.093 17.873 1.00 33.94 320 ALA A C 1
ATOM 1806 O O . ALA B 2 194 ? 120.791 92.951 18.629 1.00 38.09 320 ALA A O 1
ATOM 1808 N N . PHE B 2 195 ? 120.484 91.186 17.272 1.00 34.69 321 PHE A N 1
ATOM 1809 C CA . PHE B 2 195 ? 119.029 91.146 17.449 1.00 31.58 321 PHE A CA 1
ATOM 1810 C C . PHE B 2 195 ? 118.677 90.297 18.647 1.00 32.27 321 PHE A C 1
ATOM 1811 O O . PHE B 2 195 ? 118.731 89.064 18.592 1.00 32.84 321 PHE A O 1
ATOM 1819 N N . VAL B 2 196 ? 118.281 90.937 19.734 1.00 30.12 322 VAL A N 1
ATOM 1820 C CA . VAL B 2 196 ? 118.000 90.164 20.922 1.00 32.04 322 VAL A CA 1
ATOM 1821 C C . VAL B 2 196 ? 116.712 90.519 21.653 1.00 34.29 322 VAL A C 1
ATOM 1822 O O . VAL B 2 196 ? 116.152 91.614 21.468 1.00 34.59 322 VAL A O 1
ATOM 1826 N N . VAL B 2 197 ? 116.270 89.592 22.505 1.00 32.24 323 VAL A N 1
ATOM 1827 C CA . VAL B 2 197 ? 115.095 89.811 23.314 1.00 30.61 323 VAL A CA 1
ATOM 1828 C C . VAL B 2 197 ? 115.590 90.505 24.570 1.00 31.19 323 VAL A C 1
ATOM 1829 O O . VAL B 2 197 ? 116.275 89.915 25.393 1.00 32.56 323 VAL A O 1
ATOM 1833 N N . GLU B 2 198 ? 115.297 91.791 24.658 1.00 32.84 324 GLU A N 1
ATOM 1834 C CA . GLU B 2 198 ? 115.683 92.616 25.779 1.00 33.82 324 GLU A CA 1
ATOM 1835 C C . GLU B 2 198 ? 114.785 92.339 26.983 1.00 35.01 324 GLU A C 1
ATOM 1836 O O . GLU B 2 198 ? 115.269 92.199 28.099 1.00 37.62 324 GLU A O 1
ATOM 1842 N N . ARG B 2 199 ? 113.474 92.279 26.772 1.00 38.36 325 ARG A N 1
ATOM 1843 C CA . ARG B 2 199 ? 112.534 91.963 27.849 1.00 38.09 325 ARG A CA 1
ATOM 1844 C C . ARG B 2 199 ? 111.744 90.706 27.484 1.00 36.49 325 ARG A C 1
ATOM 1845 O O . ARG B 2 199 ? 110.962 90.715 26.544 1.00 34.83 325 ARG A O 1
ATOM 1853 N N . GLN B 2 200 ? 112.006 89.613 28.202 1.00 35.93 326 GLN A N 1
ATOM 1854 C CA . GLN B 2 200 ? 111.367 88.326 27.960 1.00 37.24 326 GLN A CA 1
ATOM 1855 C C . GLN B 2 200 ? 109.883 88.412 28.240 1.00 37.08 326 GLN A C 1
ATOM 1856 O O . GLN B 2 200 ? 109.466 89.219 29.065 1.00 44.69 326 GLN A O 1
ATOM 1862 N N . PRO B 2 201 ? 109.055 87.604 27.541 1.00 37.60 327 PRO A N 1
ATOM 1863 C CA . PRO B 2 201 ? 107.588 87.565 27.687 1.00 34.62 327 PRO A CA 1
ATOM 1864 C C . PRO B 2 201 ? 107.142 87.491 29.140 1.00 32.50 327 PRO A C 1
ATOM 1865 O O . PRO B 2 201 ? 107.517 86.562 29.857 1.00 33.10 327 PRO A O 1
ATOM 1869 N N . CYS B 2 202 ? 106.323 88.440 29.574 1.00 29.73 328 CYS A N 1
ATOM 1870 C CA . CYS B 2 202 ? 105.867 88.439 30.960 1.00 30.96 328 CYS A CA 1
ATOM 1871 C C . CYS B 2 202 ? 104.519 89.143 31.034 1.00 33.07 328 CYS A C 1
ATOM 1872 O O . CYS B 2 202 ? 104.261 90.073 30.265 1.00 35.19 328 CYS A O 1
ATOM 1875 N N . MET B 2 203 ? 103.623 88.669 31.886 1.00 32.58 329 MET A N 1
ATOM 1876 C CA . MET B 2 203 ? 102.346 89.343 32.030 1.00 33.77 329 MET A CA 1
ATOM 1877 C C . MET B 2 203 ? 102.631 90.472 32.987 1.00 35.39 329 MET A C 1
ATOM 1878 O O . MET B 2 203 ? 103.122 90.236 34.076 1.00 41.23 329 MET A O 1
ATOM 1883 N N . PRO B 2 204 ? 102.379 91.721 32.588 1.00 38.62 330 PRO A N 1
ATOM 1884 C CA . PRO B 2 204 ? 102.653 92.835 33.499 1.00 41.93 330 PRO A CA 1
ATOM 1885 C C . PRO B 2 204 ? 101.993 92.687 34.873 1.00 44.18 330 PRO A C 1
ATOM 1886 O O . PRO B 2 204 ? 102.440 93.269 35.857 1.00 44.44 330 PRO A O 1
ATOM 1890 N N . MET B 2 205 ? 100.972 91.849 34.938 1.00 46.70 331 MET A N 1
ATOM 1891 C CA . MET B 2 205 ? 100.268 91.566 36.176 1.00 51.79 331 MET A CA 1
ATOM 1892 C C . MET B 2 205 ? 101.119 90.703 37.125 1.00 49.04 331 MET A C 1
ATOM 1893 O O . MET B 2 205 ? 100.849 90.659 38.320 1.00 49.53 331 MET A O 1
ATOM 1898 N N . HIS B 2 206 ? 102.072 89.943 36.586 1.00 43.83 332 HIS A N 1
ATOM 1899 C CA . HIS B 2 206 ? 102.922 89.054 37.383 1.00 38.81 332 HIS A CA 1
ATOM 1900 C C . HIS B 2 206 ? 104.347 89.313 37.002 1.00 40.31 332 HIS A C 1
ATOM 1901 O O . HIS B 2 206 ? 105.010 88.469 36.417 1.00 40.96 332 HIS A O 1
ATOM 1908 N N . PRO B 2 207 ? 104.852 90.490 37.363 1.00 41.29 333 PRO A N 1
ATOM 1909 C CA . PRO B 2 207 ? 106.215 90.951 37.087 1.00 42.66 333 PRO A CA 1
ATOM 1910 C C . PRO B 2 207 ? 107.317 90.045 37.609 1.00 43.70 333 PRO A C 1
ATOM 1911 O O . PRO B 2 207 ? 108.419 90.042 37.077 1.00 44.64 333 PRO A O 1
ATOM 1915 N N . ASP B 2 208 ? 107.028 89.278 38.647 1.00 44.34 334 ASP A N 1
ATOM 1916 C CA . ASP B 2 208 ? 108.030 88.383 39.187 1.00 44.93 334 ASP A CA 1
ATOM 1917 C C . ASP B 2 208 ? 107.935 87.014 38.548 1.00 43.55 334 ASP A C 1
ATOM 1918 O O . ASP B 2 208 ? 108.659 86.092 38.921 1.00 41.97 334 ASP A O 1
ATOM 1923 N N . ARG B 2 209 ? 107.025 86.870 37.593 1.00 42.19 335 ARG A N 1
ATOM 1924 C CA . ARG B 2 209 ? 106.840 85.593 36.932 1.00 41.85 335 ARG A CA 1
ATOM 1925 C C . ARG B 2 209 ? 107.016 85.630 35.421 1.00 38.68 335 ARG A C 1
ATOM 1926 O O . ARG B 2 209 ? 106.084 85.273 34.681 1.00 40.11 335 ARG A O 1
ATOM 1934 N N . PRO B 2 210 ? 108.189 86.089 34.932 1.00 37.60 336 PRO A N 1
ATOM 1935 C CA . PRO B 2 210 ? 108.399 86.124 33.484 1.00 37.96 336 PRO A CA 1
ATOM 1936 C C . PRO B 2 210 ? 108.444 84.689 32.915 1.00 33.04 336 PRO A C 1
ATOM 1937 O O . PRO B 2 210 ? 108.776 83.749 33.624 1.00 33.44 336 PRO A O 1
ATOM 1941 N N . LEU B 2 211 ? 108.123 84.535 31.637 1.00 29.82 337 LEU A N 1
ATOM 1942 C CA . LEU B 2 211 ? 108.158 83.245 30.964 1.00 29.19 337 LEU A CA 1
ATOM 1943 C C . LEU B 2 211 ? 107.007 82.290 31.271 1.00 29.95 337 LEU A C 1
ATOM 1944 O O . LEU B 2 211 ? 107.083 81.089 30.977 1.00 30.10 337 LEU A O 1
ATOM 1949 N N . VAL B 2 212 ? 105.944 82.829 31.861 1.00 31.51 338 VAL A N 1
ATOM 1950 C CA . VAL B 2 212 ? 104.731 82.072 32.165 1.00 32.55 338 VAL A CA 1
ATOM 1951 C C . VAL B 2 212 ? 103.581 82.933 31.680 1.00 33.22 338 VAL A C 1
ATOM 1952 O O . VAL B 2 212 ? 103.397 84.043 32.181 1.00 34.14 338 VAL A O 1
ATOM 1956 N N . ILE B 2 213 ? 102.846 82.444 30.674 1.00 37.71 339 ILE A N 1
ATOM 1957 C CA . ILE B 2 213 ? 101.713 83.183 30.084 1.00 34.83 339 ILE A CA 1
ATOM 1958 C C . ILE B 2 213 ? 100.441 82.395 30.205 1.00 34.77 339 ILE A C 1
ATOM 1959 O O . ILE B 2 213 ? 100.417 81.211 29.903 1.00 34.72 339 ILE A O 1
ATOM 1964 N N . LYS B 2 214 ? 99.388 83.079 30.632 1.00 37.42 340 LYS A N 1
ATOM 1965 C CA . LYS B 2 214 ? 98.064 82.500 30.758 1.00 36.07 340 LYS A CA 1
ATOM 1966 C C . LYS B 2 214 ? 97.241 83.039 29.576 1.00 36.24 340 LYS A C 1
ATOM 1967 O O . LYS B 2 214 ? 97.258 84.243 29.263 1.00 34.45 340 LYS A O 1
ATOM 1973 N N . THR B 2 215 ? 96.594 82.118 28.875 1.00 36.00 341 THR A N 1
ATOM 1974 C CA . THR B 2 215 ? 95.795 82.446 27.708 1.00 33.85 341 THR A CA 1
ATOM 1975 C C . THR B 2 215 ? 94.778 83.500 28.054 1.00 32.41 341 THR A C 1
ATOM 1976 O O . THR B 2 215 ? 94.229 83.484 29.138 1.00 32.57 341 THR A O 1
ATOM 1980 N N . GLY B 2 216 ? 94.599 84.468 27.169 1.00 33.08 342 GLY A N 1
ATOM 1981 C CA . GLY B 2 216 ? 93.626 85.518 27.414 1.00 35.94 342 GLY A CA 1
ATOM 1982 C C . GLY B 2 216 ? 94.103 86.746 28.170 1.00 37.11 342 GLY A C 1
ATOM 1983 O O . GLY B 2 216 ? 93.441 87.785 28.109 1.00 34.30 342 GLY A O 1
ATOM 1984 N N . VAL B 2 217 ? 95.211 86.621 28.908 1.00 37.94 343 VAL A N 1
ATOM 1985 C CA . VAL B 2 217 ? 95.778 87.731 29.682 1.00 37.85 343 VAL A CA 1
ATOM 1986 C C . VAL B 2 217 ? 96.899 88.363 28.888 1.00 36.17 343 VAL A C 1
ATOM 1987 O O . VAL B 2 217 ? 97.682 87.664 28.254 1.00 38.21 343 VAL A O 1
ATOM 1991 N N . GLN B 2 218 ? 96.935 89.689 28.879 1.00 34.97 344 GLN A N 1
ATOM 1992 C CA . GLN B 2 218 ? 97.937 90.431 28.124 1.00 38.57 344 GLN A CA 1
ATOM 1993 C C . GLN B 2 218 ? 99.322 90.226 28.665 1.00 38.65 344 GLN A C 1
ATOM 1994 O O . GLN B 2 218 ? 99.499 90.139 29.871 1.00 43.04 344 GLN A O 1
ATOM 2000 N N . PHE B 2 219 ? 100.304 90.168 27.780 1.00 34.88 345 PHE A N 1
ATOM 2001 C CA . PHE B 2 219 ? 101.689 90.018 28.192 1.00 36.68 345 PHE A CA 1
ATOM 2002 C C . PHE B 2 219 ? 102.480 90.944 27.294 1.00 37.86 345 PHE A C 1
ATOM 2003 O O . PHE B 2 219 ? 101.965 91.395 26.271 1.00 40.39 345 PHE A O 1
ATOM 2011 N N . THR B 2 220 ? 103.677 91.334 27.713 1.00 35.17 346 THR A N 1
ATOM 2012 C CA . THR B 2 220 ? 104.468 92.183 26.854 1.00 35.94 346 THR A CA 1
ATOM 2013 C C . THR B 2 220 ? 105.890 91.634 26.746 1.00 35.18 346 THR A C 1
ATOM 2014 O O . THR B 2 220 ? 106.337 90.824 27.575 1.00 35.73 346 THR A O 1
ATOM 2018 N N . THR B 2 221 ? 106.554 91.985 25.654 1.00 35.81 347 THR A N 1
ATOM 2019 C CA . THR B 2 221 ? 107.913 91.551 25.407 1.00 37.03 347 THR A CA 1
ATOM 2020 C C . THR B 2 221 ? 108.558 92.622 24.514 1.00 32.66 347 THR A C 1
ATOM 2021 O O . THR B 2 221 ? 107.862 93.398 23.860 1.00 29.56 347 THR A O 1
ATOM 2025 N N . LYS B 2 222 ? 109.883 92.697 24.523 1.00 34.41 348 LYS A N 1
ATOM 2026 C CA . LYS B 2 222 ? 110.586 93.717 23.764 1.00 30.99 348 LYS A CA 1
ATOM 2027 C C . LYS B 2 222 ? 111.896 93.207 23.203 1.00 30.92 348 LYS A C 1
ATOM 2028 O O . LYS B 2 222 ? 112.599 92.463 23.881 1.00 33.07 348 LYS A O 1
ATOM 2034 N N . VAL B 2 223 ? 112.205 93.596 21.963 1.00 33.47 349 VAL A N 1
ATOM 2035 C CA . VAL B 2 223 ? 113.458 93.223 21.302 1.00 32.00 349 VAL A CA 1
ATOM 2036 C C . VAL B 2 223 ? 114.287 94.469 21.017 1.00 33.22 349 VAL A C 1
ATOM 2037 O O . VAL B 2 223 ? 113.752 95.585 20.860 1.00 34.94 349 VAL A O 1
ATOM 2041 N N . ARG B 2 224 ? 115.590 94.260 20.864 1.00 34.35 350 ARG A N 1
ATOM 2042 C CA . ARG B 2 224 ? 116.511 95.346 20.597 1.00 35.58 350 ARG A CA 1
ATOM 2043 C C . ARG B 2 224 ? 117.502 94.935 19.527 1.00 32.75 350 ARG A C 1
ATOM 2044 O O . ARG B 2 224 ? 117.865 93.761 19.443 1.00 34.91 350 ARG A O 1
ATOM 2052 N N . LEU B 2 225 ? 117.896 95.896 18.692 1.00 31.58 351 LEU A N 1
ATOM 2053 C CA . LEU B 2 225 ? 118.899 95.673 17.656 1.00 34.80 351 LEU A CA 1
ATOM 2054 C C . LEU B 2 225 ? 120.072 96.497 18.139 1.00 37.78 351 LEU A C 1
ATOM 2055 O O . LEU B 2 225 ? 120.040 97.725 18.064 1.00 39.22 351 LEU A O 1
ATOM 2060 N N . LEU B 2 226 ? 121.113 95.811 18.604 1.00 38.57 352 LEU A N 1
ATOM 2061 C CA . LEU B 2 226 ? 122.304 96.446 19.174 1.00 38.54 352 LEU A CA 1
ATOM 2062 C C . LEU B 2 226 ? 123.206 97.243 18.251 1.00 39.31 352 LEU A C 1
ATOM 2063 O O . LEU B 2 226 ? 124.230 97.762 18.689 1.00 37.82 352 LEU A O 1
ATOM 2068 N N . VAL B 2 227 ? 122.858 97.307 16.973 1.00 40.42 353 VAL A N 1
ATOM 2069 C CA . VAL B 2 227 ? 123.621 98.093 16.022 1.00 42.86 353 VAL A CA 1
ATOM 2070 C C . VAL B 2 227 ? 122.796 99.367 15.927 1.00 45.01 353 VAL A C 1
ATOM 2071 O O . VAL B 2 227 ? 121.738 99.379 15.286 1.00 44.04 353 VAL A O 1
ATOM 2075 N N . LYS B 2 228 ? 123.259 100.406 16.622 1.00 46.45 354 LYS A N 1
ATOM 2076 C CA . LYS B 2 228 ? 122.581 101.691 16.686 1.00 46.29 354 LYS A CA 1
ATOM 2077 C C . LYS B 2 228 ? 122.817 102.569 15.479 1.00 44.53 354 LYS A C 1
ATOM 2078 O O . LYS B 2 228 ? 123.662 103.463 15.500 1.00 44.46 354 LYS A O 1
ATOM 2084 N N . PHE B 2 229 ? 122.012 102.338 14.452 1.00 44.68 355 PHE A N 1
ATOM 2085 C CA . PHE B 2 229 ? 122.087 103.071 13.200 1.00 44.01 355 PHE A CA 1
ATOM 2086 C C . PHE B 2 229 ? 120.829 103.890 13.050 1.00 44.80 355 PHE A C 1
ATOM 2087 O O . PHE B 2 229 ? 119.746 103.329 12.887 1.00 44.14 355 PHE A O 1
ATOM 2095 N N . PRO B 2 230 ? 120.950 105.233 13.097 1.00 45.08 356 PRO A N 1
ATOM 2096 C CA . PRO B 2 230 ? 119.823 106.166 12.967 1.00 43.73 356 PRO A CA 1
ATOM 2097 C C . PRO B 2 230 ? 119.137 106.049 11.619 1.00 43.01 356 PRO A C 1
ATOM 2098 O O . PRO B 2 230 ? 117.938 106.236 11.523 1.00 43.35 356 PRO A O 1
ATOM 2102 N N . GLU B 2 231 ? 119.902 105.739 10.580 1.00 45.40 357 GLU A N 1
ATOM 2103 C CA . GLU B 2 231 ? 119.360 105.583 9.236 1.00 47.89 357 GLU A CA 1
ATOM 2104 C C . GLU B 2 231 ? 118.196 104.595 9.241 1.00 46.38 357 GLU A C 1
ATOM 2105 O O . GLU B 2 231 ? 117.252 104.762 8.490 1.00 49.56 357 GLU A O 1
ATOM 2111 N N . LEU B 2 232 ? 118.264 103.580 10.100 1.00 45.51 358 LEU A N 1
ATOM 2112 C CA . LEU B 2 232 ? 117.234 102.532 10.197 1.00 41.59 358 LEU A CA 1
ATOM 2113 C C . LEU B 2 232 ? 116.024 102.808 11.099 1.00 42.36 358 LEU A C 1
ATOM 2114 O O . LEU B 2 232 ? 115.149 101.948 11.252 1.00 40.79 358 LEU A O 1
ATOM 2119 N N . ASN B 2 233 ? 115.963 103.996 11.688 1.00 41.57 359 ASN A N 1
ATOM 2120 C CA . ASN B 2 233 ? 114.862 104.346 12.567 1.00 41.60 359 ASN A CA 1
ATOM 2121 C C . ASN B 2 233 ? 113.564 104.278 11.748 1.00 41.01 359 ASN A C 1
ATOM 2122 O O . ASN B 2 233 ? 113.508 104.782 10.630 1.00 42.73 359 ASN A O 1
ATOM 2127 N N . TYR B 2 234 ? 112.583 103.530 12.262 1.00 42.87 360 TYR A N 1
ATOM 2128 C CA . TYR B 2 234 ? 111.274 103.363 11.634 1.00 39.58 360 TYR A CA 1
ATOM 2129 C C . TYR B 2 234 ? 111.329 102.624 10.313 1.00 38.06 360 TYR A C 1
ATOM 2130 O O . TYR B 2 234 ? 110.395 102.696 9.512 1.00 39.20 360 TYR A O 1
ATOM 2139 N N . GLN B 2 235 ? 112.421 101.928 10.057 1.00 36.72 361 GLN A N 1
ATOM 2140 C CA . GLN B 2 235 ? 112.521 101.238 8.794 1.00 36.25 361 GLN A CA 1
ATOM 2141 C C . GLN B 2 235 ? 112.106 99.785 8.865 1.00 35.67 361 GLN A C 1
ATOM 2142 O O . GLN B 2 235 ? 111.539 99.264 7.909 1.00 35.94 361 GLN A O 1
ATOM 2148 N N . LEU B 2 236 ? 112.410 99.129 9.983 1.00 33.75 362 LEU A N 1
ATOM 2149 C CA . LEU B 2 236 ? 112.125 97.710 10.156 1.00 34.50 362 LEU A CA 1
ATOM 2150 C C . LEU B 2 236 ? 110.800 97.412 10.833 1.00 31.58 362 LEU A C 1
ATOM 2151 O O . LEU B 2 236 ? 110.382 98.126 11.746 1.00 34.80 362 LEU A O 1
ATOM 2156 N N . LYS B 2 237 ? 110.154 96.342 10.381 1.00 32.44 363 LYS A N 1
ATOM 2157 C CA . LYS B 2 237 ? 108.868 95.899 10.907 1.00 35.66 363 LYS A CA 1
ATOM 2158 C C . LYS B 2 237 ? 109.138 94.523 11.515 1.00 34.90 363 LYS A C 1
ATOM 2159 O O . LYS B 2 237 ? 109.632 93.620 10.842 1.00 35.28 363 LYS A O 1
ATOM 2165 N N . ILE B 2 238 ? 108.867 94.382 12.803 1.00 35.95 364 ILE A N 1
ATOM 2166 C CA . ILE B 2 238 ? 109.118 93.130 13.494 1.00 35.68 364 ILE A CA 1
ATOM 2167 C C . ILE B 2 238 ? 107.836 92.330 13.620 1.00 36.96 364 ILE A C 1
ATOM 2168 O O . ILE B 2 238 ? 106.829 92.852 14.090 1.00 38.02 364 ILE A O 1
ATOM 2173 N N . LYS B 2 239 ? 107.858 91.079 13.173 1.00 39.91 365 LYS A N 1
ATOM 2174 C CA . LYS B 2 239 ? 106.696 90.212 13.303 1.00 39.33 365 LYS A CA 1
ATOM 2175 C C . LYS B 2 239 ? 106.970 89.164 14.363 1.00 39.60 365 LYS A C 1
ATOM 2176 O O . LYS B 2 239 ? 107.979 88.456 14.311 1.00 41.58 365 LYS A O 1
ATOM 2182 N N . VAL B 2 240 ? 106.062 89.060 15.320 1.00 36.99 366 VAL A N 1
ATOM 2183 C CA . VAL B 2 240 ? 106.188 88.083 16.388 1.00 36.25 366 VAL A CA 1
ATOM 2184 C C . VAL B 2 240 ? 105.170 86.947 16.196 1.00 37.50 366 VAL A C 1
ATOM 2185 O O . VAL B 2 240 ? 104.142 87.120 15.533 1.00 37.91 366 VAL A O 1
ATOM 2189 N N . CYS B 2 241 ? 105.479 85.769 16.725 1.00 38.61 367 CYS A N 1
ATOM 2190 C CA . CYS B 2 241 ? 104.558 84.647 16.645 1.00 39.39 367 CYS A CA 1
ATOM 2191 C C . CYS B 2 241 ? 104.986 83.642 17.672 1.00 36.10 367 CYS A C 1
ATOM 2192 O O . CYS B 2 241 ? 105.981 83.847 18.340 1.00 40.28 367 CYS A O 1
ATOM 2195 N N . ILE B 2 242 ? 104.200 82.600 17.863 1.00 36.39 368 ILE A N 1
ATOM 2196 C CA . ILE B 2 242 ? 104.559 81.571 18.821 1.00 38.43 368 ILE A CA 1
ATOM 2197 C C . ILE B 2 242 ? 104.370 80.239 18.113 1.00 40.28 368 ILE A C 1
ATOM 2198 O O . ILE B 2 242 ? 103.586 80.149 17.171 1.00 41.17 368 ILE A O 1
ATOM 2203 N N . ASP B 2 243 ? 105.168 79.247 18.489 1.00 40.91 369 ASP A N 1
ATOM 2204 C CA . ASP B 2 243 ? 105.067 77.928 17.898 1.00 44.10 369 ASP A CA 1
ATOM 2205 C C . ASP B 2 243 ? 105.269 77.853 16.374 1.00 51.03 369 ASP A C 1
ATOM 2206 O O . ASP B 2 243 ? 104.523 77.171 15.670 1.00 51.89 369 ASP A O 1
ATOM 2211 N N . LYS B 2 244 ? 106.302 78.523 15.876 1.00 55.10 370 LYS A N 1
ATOM 2212 C CA . LYS B 2 244 ? 106.629 78.527 14.459 1.00 60.79 370 LYS A CA 1
ATOM 2213 C C . LYS B 2 244 ? 107.510 77.324 14.111 1.00 67.62 370 LYS A C 1
ATOM 2214 O O . LYS B 2 244 ? 108.003 76.635 15.007 1.00 66.67 370 LYS A O 1
ATOM 2220 N N . ASP B 2 245 ? 107.632 77.053 12.808 1.00 78.66 371 ASP A N 1
ATOM 2221 C CA . ASP B 2 245 ? 108.513 76.019 12.221 1.00 87.77 371 ASP A CA 1
ATOM 2222 C C . ASP B 2 245 ? 108.609 74.636 12.863 1.00 93.95 371 ASP A C 1
ATOM 2223 O O . ASP B 2 245 ? 108.253 73.621 12.244 1.00 92.38 371 ASP A O 1
ATOM 2228 N N . SER B 2 246 ? 109.243 74.593 14.033 1.00 98.03 372 SER A N 1
ATOM 2229 C CA . SER B 2 246 ? 109.420 73.354 14.783 1.00 100.00 372 SER A CA 1
ATOM 2230 C C . SER B 2 246 ? 108.036 72.796 15.206 1.00 100.00 372 SER A C 1
ATOM 2231 O O . SER B 2 246 ? 107.899 71.600 15.532 1.00 100.00 372 SER A O 1
ATOM 2234 N N . GLY B 2 247 ? 107.022 73.674 15.175 1.00 100.00 373 GLY A N 1
ATOM 2235 C CA . GLY B 2 247 ? 105.650 73.297 15.495 1.00 100.00 373 GLY A CA 1
ATOM 2236 C C . GLY B 2 247 ? 104.819 73.322 14.214 1.00 100.00 373 GLY A C 1
ATOM 2237 O O . GLY B 2 247 ? 103.681 73.824 14.216 1.00 100.00 373 GLY A O 1
ATOM 2238 N N . ASP B 2 248 ? 105.421 72.803 13.131 1.00 100.00 374 ASP A N 1
ATOM 2239 C CA . ASP B 2 248 ? 104.857 72.709 11.758 1.00 100.00 374 ASP A CA 1
ATOM 2240 C C . ASP B 2 248 ? 105.268 71.385 11.081 1.00 100.00 374 ASP A C 1
ATOM 2241 O O . ASP B 2 248 ? 104.536 70.845 10.233 1.00 100.00 374 ASP A O 1
ATOM 2246 N N . VAL B 2 249 ? 106.501 70.951 11.374 1.00 100.00 375 VAL A N 1
ATOM 2247 C CA . VAL B 2 249 ? 107.073 69.720 10.815 1.00 100.00 375 VAL A CA 1
ATOM 2248 C C . VAL B 2 249 ? 107.798 68.811 11.855 1.00 100.00 375 VAL A C 1
ATOM 2249 O O . VAL B 2 249 ? 107.128 68.073 12.592 1.00 100.00 375 VAL A O 1
ATOM 2253 N N . ALA B 2 250 ? 109.133 68.890 11.945 1.00 100.00 376 ALA A N 1
ATOM 2254 C CA . ALA B 2 250 ? 109.922 68.044 12.866 1.00 100.00 376 ALA A CA 1
ATOM 2255 C C . ALA B 2 250 ? 110.255 68.666 14.237 1.00 100.00 376 ALA A C 1
ATOM 2256 O O . ALA B 2 250 ? 110.601 69.858 14.314 1.00 100.00 376 ALA A O 1
ATOM 2258 N N . ALA B 2 251 ? 110.177 67.824 15.282 1.00 100.00 377 ALA A N 1
ATOM 2259 C CA . ALA B 2 251 ? 110.453 68.145 16.700 1.00 100.00 377 ALA A CA 1
ATOM 2260 C C . ALA B 2 251 ? 109.448 67.448 17.640 1.00 100.00 377 ALA A C 1
ATOM 2261 O O . ALA B 2 251 ? 109.084 66.290 17.406 1.00 100.00 377 ALA A O 1
ATOM 2263 N N . LEU B 2 252 ? 109.038 68.151 18.705 1.00 100.00 378 LEU A N 1
ATOM 2264 C CA . LEU B 2 252 ? 108.089 67.661 19.731 1.00 100.00 378 LEU A CA 1
ATOM 2265 C C . LEU B 2 252 ? 106.747 67.180 19.173 1.00 100.00 378 LEU A C 1
ATOM 2266 O O . LEU B 2 252 ? 106.349 67.553 18.060 1.00 100.00 378 LEU A O 1
ATOM 2271 N N . ARG B 2 253 ? 106.038 66.374 19.964 1.00 100.00 379 ARG A N 1
ATOM 2272 C CA . ARG B 2 253 ? 104.757 65.817 19.530 1.00 97.78 379 ARG A CA 1
ATOM 2273 C C . ARG B 2 253 ? 103.813 65.644 20.722 1.00 93.53 379 ARG A C 1
ATOM 2274 O O . ARG B 2 253 ? 104.264 65.429 21.849 1.00 91.85 379 ARG A O 1
ATOM 2282 N N . GLY B 2 254 ? 102.510 65.753 20.458 1.00 89.07 380 GLY A N 1
ATOM 2283 C CA . GLY B 2 254 ? 101.499 65.620 21.498 1.00 81.76 380 GLY A CA 1
ATOM 2284 C C . GLY B 2 254 ? 101.137 66.978 22.081 1.00 77.85 380 GLY A C 1
ATOM 2285 O O . GLY B 2 254 ? 100.010 67.189 22.535 1.00 77.30 380 GLY A O 1
ATOM 2286 N N . SER B 2 255 ? 102.094 67.903 21.994 1.00 71.45 381 SER A N 1
ATOM 2287 C CA . SER B 2 255 ? 101.995 69.268 22.492 1.00 62.83 381 SER A CA 1
ATOM 2288 C C . SER B 2 255 ? 100.829 70.083 21.972 1.00 58.71 381 SER A C 1
ATOM 2289 O O . SER B 2 255 ? 100.306 69.834 20.891 1.00 58.29 381 SER A O 1
ATOM 2292 N N . ARG B 2 256 ? 100.445 71.077 22.760 1.00 54.75 382 ARG A N 1
ATOM 2293 C CA . ARG B 2 256 ? 99.386 72.000 22.402 1.00 47.64 382 ARG A CA 1
ATOM 2294 C C . ARG B 2 256 ? 100.053 73.050 21.491 1.00 46.58 382 ARG A C 1
ATOM 2295 O O . ARG B 2 256 ? 101.289 73.176 21.466 1.00 45.52 382 ARG A O 1
ATOM 2303 N N . LYS B 2 257 ? 99.250 73.776 20.727 1.00 43.16 383 LYS A N 1
ATOM 2304 C CA . LYS B 2 257 ? 99.759 74.805 19.837 1.00 41.74 383 LYS A CA 1
ATOM 2305 C C . LYS B 2 257 ? 98.925 76.059 20.107 1.00 39.96 383 LYS A C 1
ATOM 2306 O O . LYS B 2 257 ? 97.743 75.952 20.437 1.00 37.74 383 LYS A O 1
ATOM 2312 N N . PHE B 2 258 ? 99.550 77.235 20.028 1.00 40.45 384 PHE A N 1
ATOM 2313 C CA . PHE B 2 258 ? 98.867 78.504 20.305 1.00 37.01 384 PHE A CA 1
ATOM 2314 C C . PHE B 2 258 ? 99.085 79.548 19.195 1.00 35.03 384 PHE A C 1
ATOM 2315 O O . PHE B 2 258 ? 99.924 79.365 18.300 1.00 35.80 384 PHE A O 1
ATOM 2323 N N . ASN B 2 259 ? 98.309 80.629 19.250 1.00 35.87 385 ASN A N 1
ATOM 2324 C CA . ASN B 2 259 ? 98.436 81.738 18.309 1.00 39.74 385 ASN A CA 1
ATOM 2325 C C . ASN B 2 259 ? 98.506 83.019 19.117 1.00 39.04 385 ASN A C 1
ATOM 2326 O O . ASN B 2 259 ? 97.893 83.146 20.185 1.00 38.39 385 ASN A O 1
ATOM 2331 N N . ILE B 2 260 ? 99.280 83.970 18.634 1.00 39.65 386 ILE A N 1
ATOM 2332 C CA . ILE B 2 260 ? 99.354 85.217 19.348 1.00 39.88 386 ILE A CA 1
ATOM 2333 C C . ILE B 2 260 ? 98.236 86.057 18.776 1.00 39.45 386 ILE A C 1
ATOM 2334 O O . ILE B 2 260 ? 98.039 86.075 17.562 1.00 39.86 386 ILE A O 1
ATOM 2339 N N . LEU B 2 261 ? 97.436 86.657 19.648 1.00 40.12 387 LEU A N 1
ATOM 2340 C CA . LEU B 2 261 ? 96.369 87.564 19.210 1.00 42.86 387 LEU A CA 1
ATOM 2341 C C . LEU B 2 261 ? 96.794 88.973 19.659 1.00 44.98 387 LEU A C 1
ATOM 2342 O O . LEU B 2 261 ? 97.487 89.130 20.661 1.00 44.51 387 LEU A O 1
ATOM 2347 N N . GLY B 2 262 ? 96.374 89.991 18.927 1.00 47.42 388 GLY A N 1
ATOM 2348 C CA . GLY B 2 262 ? 96.740 91.353 19.282 1.00 48.29 388 GLY A CA 1
ATOM 2349 C C . GLY B 2 262 ? 97.557 91.895 18.130 1.00 49.71 388 GLY A C 1
ATOM 2350 O O . GLY B 2 262 ? 97.614 91.258 17.072 1.00 48.66 388 GLY A O 1
ATOM 2351 N N . THR B 2 263 ? 98.178 93.058 18.303 1.00 52.61 389 THR A N 1
ATOM 2352 C CA . THR B 2 263 ? 98.987 93.622 17.229 1.00 53.24 389 THR A CA 1
ATOM 2353 C C . THR B 2 263 ? 100.265 92.797 17.067 1.00 51.71 389 THR A C 1
ATOM 2354 O O . THR B 2 263 ? 101.213 92.867 17.855 1.00 53.15 389 THR A O 1
ATOM 2358 N N . ASN B 2 264 ? 100.209 91.993 16.022 1.00 51.83 390 ASN A N 1
ATOM 2359 C CA . ASN B 2 264 ? 101.197 91.045 15.559 1.00 47.54 390 ASN A CA 1
ATOM 2360 C C . ASN B 2 264 ? 102.543 91.617 15.098 1.00 45.25 390 ASN A C 1
ATOM 2361 O O . ASN B 2 264 ? 103.560 90.930 15.098 1.00 40.51 390 ASN A O 1
ATOM 2366 N N . THR B 2 265 ? 102.520 92.831 14.571 1.00 41.71 391 THR A N 1
ATOM 2367 C CA . THR B 2 265 ? 103.732 93.469 14.092 1.00 39.16 391 THR A CA 1
ATOM 2368 C C . THR B 2 265 ? 103.950 94.790 14.824 1.00 38.16 391 THR A C 1
ATOM 2369 O O . THR B 2 265 ? 103.018 95.384 15.376 1.00 40.77 391 THR A O 1
ATOM 2373 N N . LYS B 2 266 ? 105.179 95.275 14.786 1.00 35.77 392 LYS A N 1
ATOM 2374 C CA . LYS B 2 266 ? 105.515 96.496 15.475 1.00 37.77 392 LYS A CA 1
ATOM 2375 C C . LYS B 2 266 ? 106.736 97.055 14.792 1.00 35.40 392 LYS A C 1
ATOM 2376 O O . LYS B 2 266 ? 107.694 96.329 14.544 1.00 38.29 392 LYS A O 1
ATOM 2382 N N . VAL B 2 267 ? 106.681 98.332 14.442 1.00 36.91 393 VAL A N 1
ATOM 2383 C CA . VAL B 2 267 ? 107.802 98.992 13.795 1.00 37.59 393 VAL A CA 1
ATOM 2384 C C . VAL B 2 267 ? 108.849 99.297 14.862 1.00 37.82 393 VAL A C 1
ATOM 2385 O O . VAL B 2 267 ? 108.495 99.665 16.000 1.00 40.46 393 VAL A O 1
ATOM 2389 N N . MET B 2 268 ? 110.117 99.093 14.501 1.00 35.09 394 MET A N 1
ATOM 2390 C CA . MET B 2 268 ? 111.237 99.325 15.396 1.00 33.68 394 MET A CA 1
ATOM 2391 C C . MET B 2 268 ? 111.711 100.777 15.261 1.00 36.82 394 MET A C 1
ATOM 2392 O O . MET B 2 268 ? 111.876 101.295 14.147 1.00 37.77 394 MET A O 1
ATOM 2397 N N . ASN B 2 269 ? 111.955 101.429 16.386 1.00 34.91 395 ASN A N 1
ATOM 2398 C CA . ASN B 2 269 ? 112.359 102.817 16.354 1.00 37.53 395 ASN A CA 1
ATOM 2399 C C . ASN B 2 269 ? 113.167 103.162 17.582 1.00 39.00 395 ASN A C 1
ATOM 2400 O O . ASN B 2 269 ? 113.459 102.287 18.384 1.00 38.04 395 ASN A O 1
ATOM 2405 N N . MET B 2 270 ? 113.502 104.437 17.744 1.00 42.41 396 MET A N 1
ATOM 2406 C CA . MET B 2 270 ? 114.301 104.873 18.880 1.00 48.02 396 MET A CA 1
ATOM 2407 C C . MET B 2 270 ? 113.524 105.681 19.921 1.00 53.56 396 MET A C 1
ATOM 2408 O O . MET B 2 270 ? 114.117 106.397 20.722 1.00 56.12 396 MET A O 1
ATOM 2413 N N . GLU B 2 271 ? 112.211 105.456 19.969 1.00 64.85 397 GLU A N 1
ATOM 2414 C CA . GLU B 2 271 ? 111.235 106.140 20.852 1.00 75.30 397 GLU A CA 1
ATOM 2415 C C . GLU B 2 271 ? 111.569 106.571 22.283 1.00 82.56 397 GLU A C 1
ATOM 2416 O O . GLU B 2 271 ? 111.739 107.776 22.543 1.00 83.83 397 GLU A O 1
ATOM 2422 N N . GLU B 2 272 ? 111.587 105.618 23.219 1.00 85.34 398 GLU A N 1
ATOM 2423 C CA . GLU B 2 272 ? 111.882 105.918 24.621 1.00 92.37 398 GLU A CA 1
ATOM 2424 C C . GLU B 2 272 ? 113.060 106.883 24.808 1.00 96.98 398 GLU A C 1
ATOM 2425 O O . GLU B 2 272 ? 113.237 107.442 25.898 1.00 97.33 398 GLU A O 1
ATOM 2431 N N . SER B 2 273 ? 113.872 107.036 23.753 1.00 99.79 399 SER A N 1
ATOM 2432 C CA . SER B 2 273 ? 115.044 107.926 23.682 1.00 100.00 399 SER A CA 1
ATOM 2433 C C . SER B 2 273 ? 116.185 107.656 24.668 1.00 100.00 399 SER A C 1
ATOM 2434 O O . SER B 2 273 ? 117.237 108.303 24.593 1.00 100.00 399 SER A O 1
ATOM 2437 N N . ASN B 2 274 ? 115.996 106.707 25.584 1.00 100.00 400 ASN A N 1
ATOM 2438 C CA . ASN B 2 274 ? 117.052 106.364 26.533 1.00 98.18 400 ASN A CA 1
ATOM 2439 C C . ASN B 2 274 ? 118.089 105.785 25.594 1.00 97.76 400 ASN A C 1
ATOM 2440 O O . ASN B 2 274 ? 117.841 104.745 24.964 1.00 97.72 400 ASN A O 1
ATOM 2445 N N . ASN B 2 275 ? 119.163 106.542 25.373 1.00 93.25 401 ASN A N 1
ATOM 2446 C CA . ASN B 2 275 ? 120.248 106.139 24.467 1.00 88.58 401 ASN A CA 1
ATOM 2447 C C . ASN B 2 275 ? 119.836 106.143 22.983 1.00 82.94 401 ASN A C 1
ATOM 2448 O O . ASN B 2 275 ? 120.707 106.080 22.092 1.00 83.90 401 ASN A O 1
ATOM 2453 N N . GLY B 2 276 ? 118.525 106.207 22.725 1.00 77.32 402 GLY A N 1
ATOM 2454 C CA . GLY B 2 276 ? 118.017 106.195 21.367 1.00 68.58 402 GLY A CA 1
ATOM 2455 C C . GLY B 2 276 ? 118.429 104.906 20.691 1.00 63.32 402 GLY A C 1
ATOM 2456 O O . GLY B 2 276 ? 118.976 104.920 19.592 1.00 65.33 402 GLY A O 1
ATOM 2457 N N . SER B 2 277 ? 118.241 103.798 21.399 1.00 57.33 403 SER A N 1
ATOM 2458 C CA . SER B 2 277 ? 118.579 102.469 20.903 1.00 49.65 403 SER A CA 1
ATOM 2459 C C . SER B 2 277 ? 117.396 101.955 20.082 1.00 45.41 403 SER A C 1
ATOM 2460 O O . SER B 2 277 ? 116.240 102.245 20.396 1.00 47.80 403 SER A O 1
ATOM 2463 N N . LEU B 2 278 ? 117.667 101.225 19.016 1.00 38.35 404 LEU A N 1
ATOM 2464 C CA . LEU B 2 278 ? 116.597 100.684 18.211 1.00 34.97 404 LEU A CA 1
ATOM 2465 C C . LEU B 2 278 ? 115.935 99.549 18.985 1.00 35.64 404 LEU A C 1
ATOM 2466 O O . LEU B 2 278 ? 116.614 98.610 19.400 1.00 37.03 404 LEU A O 1
ATOM 2471 N N . SER B 2 279 ? 114.625 99.626 19.198 1.00 35.27 405 SER A N 1
ATOM 2472 C CA . SER B 2 279 ? 113.929 98.560 19.908 1.00 34.88 405 SER A CA 1
ATOM 2473 C C . SER B 2 279 ? 112.492 98.505 19.441 1.00 35.17 405 SER A C 1
ATOM 2474 O O . SER B 2 279 ? 112.009 99.441 18.809 1.00 37.08 405 SER A O 1
ATOM 2477 N N . ALA B 2 280 ? 111.823 97.391 19.717 1.00 35.64 406 ALA A N 1
ATOM 2478 C CA . ALA B 2 280 ? 110.429 97.226 19.341 1.00 33.38 406 ALA A CA 1
ATOM 2479 C C . ALA B 2 280 ? 109.721 96.553 20.500 1.00 33.94 406 ALA A C 1
ATOM 2480 O O . ALA B 2 280 ? 110.075 95.439 20.875 1.00 36.82 406 ALA A O 1
ATOM 2482 N N . GLU B 2 281 ? 108.760 97.250 21.097 1.00 35.40 407 GLU A N 1
ATOM 2483 C CA . GLU B 2 281 ? 108.022 96.717 22.225 1.00 37.11 407 GLU A CA 1
ATOM 2484 C C . GLU B 2 281 ? 106.623 96.318 21.821 1.00 37.52 407 GLU A C 1
ATOM 2485 O O . GLU B 2 281 ? 105.936 97.055 21.109 1.00 39.23 407 GLU A O 1
ATOM 2491 N N . PHE B 2 282 ? 106.210 95.145 22.294 1.00 36.49 408 PHE A N 1
ATOM 2492 C CA . PHE B 2 282 ? 104.896 94.601 21.997 1.00 37.35 408 PHE A CA 1
ATOM 2493 C C . PHE B 2 282 ? 104.166 94.544 23.295 1.00 35.86 408 PHE A C 1
ATOM 2494 O O . PHE B 2 282 ? 104.643 93.963 24.262 1.00 37.30 408 PHE A O 1
ATOM 2502 N N . LYS B 2 283 ? 103.004 95.160 23.311 1.00 37.05 409 LYS A N 1
ATOM 2503 C CA . LYS B 2 283 ? 102.168 95.169 24.489 1.00 42.32 409 LYS A CA 1
ATOM 2504 C C . LYS B 2 283 ? 100.800 94.649 24.057 1.00 43.57 409 LYS A C 1
ATOM 2505 O O . LYS B 2 283 ? 100.520 94.488 22.867 1.00 42.58 409 LYS A O 1
ATOM 2511 N N . HIS B 2 284 ? 99.953 94.374 25.033 1.00 47.35 410 HIS A N 1
ATOM 2512 C CA . HIS B 2 284 ? 98.598 93.936 24.752 1.00 50.23 410 HIS A CA 1
ATOM 2513 C C . HIS B 2 284 ? 98.492 92.641 23.956 1.00 50.43 410 HIS A C 1
ATOM 2514 O O . HIS B 2 284 ? 97.436 92.355 23.383 1.00 53.85 410 HIS A O 1
ATOM 2521 N N . LEU B 2 285 ? 99.571 91.851 23.962 1.00 46.87 411 LEU A N 1
ATOM 2522 C CA . LEU B 2 285 ? 99.601 90.558 23.286 1.00 41.82 411 LEU A CA 1
ATOM 2523 C C . LEU B 2 285 ? 98.793 89.546 24.101 1.00 41.36 411 LEU A C 1
ATOM 2524 O O . LEU B 2 285 ? 98.753 89.616 25.327 1.00 44.66 411 LEU A O 1
ATOM 2529 N N . THR B 2 286 ? 98.220 88.559 23.431 1.00 41.42 412 THR A N 1
ATOM 2530 C CA . THR B 2 286 ? 97.394 87.569 24.093 1.00 39.18 412 THR A CA 1
ATOM 2531 C C . THR B 2 286 ? 97.595 86.221 23.421 1.00 37.38 412 THR A C 1
ATOM 2532 O O . THR B 2 286 ? 97.919 86.159 22.235 1.00 36.32 412 THR A O 1
ATOM 2536 N N . LEU B 2 287 ? 97.542 85.144 24.193 1.00 34.97 413 LEU A N 1
ATOM 2537 C CA . LEU B 2 287 ? 97.664 83.824 23.586 1.00 38.08 413 LEU A CA 1
ATOM 2538 C C . LEU B 2 287 ? 96.324 83.099 23.626 1.00 37.18 413 LEU A C 1
ATOM 2539 O O . LEU B 2 287 ? 95.541 83.268 24.569 1.00 41.04 413 LEU A O 1
ATOM 2544 N N . ARG B 2 288 ? 96.045 82.318 22.587 1.00 39.09 414 ARG A N 1
ATOM 2545 C CA . ARG B 2 288 ? 94.825 81.510 22.531 1.00 42.30 414 ARG A CA 1
ATOM 2546 C C . ARG B 2 288 ? 95.155 80.160 21.940 1.00 39.45 414 ARG A C 1
ATOM 2547 O O . ARG B 2 288 ? 95.860 80.080 20.944 1.00 40.52 414 ARG A O 1
ATOM 2555 N N . GLU B 2 289 ? 94.650 79.097 22.546 1.00 39.53 415 GLU A N 1
ATOM 2556 C CA . GLU B 2 289 ? 94.937 77.775 22.016 1.00 44.69 415 GLU A CA 1
ATOM 2557 C C . GLU B 2 289 ? 94.357 77.638 20.618 1.00 50.21 415 GLU A C 1
ATOM 2558 O O . GLU B 2 289 ? 93.262 78.130 20.331 1.00 53.06 415 GLU A O 1
ATOM 2564 N N . GLN B 2 290 ? 95.144 77.050 19.730 1.00 56.99 416 GLN A N 1
ATOM 2565 C CA . GLN B 2 290 ? 94.732 76.809 18.360 1.00 63.83 416 GLN A CA 1
ATOM 2566 C C . GLN B 2 290 ? 94.159 75.406 18.481 1.00 69.50 416 GLN A C 1
ATOM 2567 O O . GLN B 2 290 ? 94.910 74.428 18.611 1.00 69.28 416 GLN A O 1
ATOM 2573 N N . ARG B 2 291 ? 92.836 75.303 18.520 1.00 77.28 417 ARG A N 1
ATOM 2574 C CA . ARG B 2 291 ? 92.207 73.993 18.683 1.00 87.63 417 ARG A CA 1
ATOM 2575 C C . ARG B 2 291 ? 91.737 73.351 17.361 1.00 91.10 417 ARG A C 1
ATOM 2576 O O . ARG B 2 291 ? 91.712 74.007 16.304 1.00 87.40 417 ARG A O 1
ATOM 2584 N N . CYS B 2 292 ? 91.428 72.052 17.441 1.00 97.27 418 CYS A N 1
ATOM 2585 C CA . CYS B 2 292 ? 90.970 71.233 16.313 1.00 100.00 418 CYS A CA 1
ATOM 2586 C C . CYS B 2 292 ? 92.097 70.818 15.367 1.00 100.00 418 CYS A C 1
ATOM 2587 O O . CYS B 2 292 ? 93.278 71.117 15.603 1.00 100.00 418 CYS A O 1
ATOM 2590 N N . GLY B 2 293 ? 91.718 70.101 14.309 1.00 100.00 419 GLY A N 1
ATOM 2591 C CA . GLY B 2 293 ? 92.684 69.639 13.332 1.00 100.00 419 GLY A CA 1
ATOM 2592 C C . GLY B 2 293 ? 93.196 68.250 13.654 1.00 99.97 419 GLY A C 1
ATOM 2593 O O . GLY B 2 293 ? 92.465 67.394 14.157 1.00 97.22 419 GLY A O 1
ATOM 2594 N N . ASN B 2 294 ? 94.479 68.048 13.390 1.00 100.00 420 ASN A N 1
ATOM 2595 C CA . ASN B 2 294 ? 95.139 66.764 13.608 1.00 100.00 420 ASN A CA 1
ATOM 2596 C C . ASN B 2 294 ? 96.342 66.898 14.551 1.00 100.00 420 ASN A C 1
ATOM 2597 O O . ASN B 2 294 ? 97.248 67.711 14.312 1.00 100.00 420 ASN A O 1
ATOM 2602 N N . GLY B 2 295 ? 96.343 66.090 15.614 1.00 100.00 421 GLY A N 1
ATOM 2603 C CA . GLY B 2 295 ? 97.424 66.105 16.596 1.00 100.00 421 GLY A CA 1
ATOM 2604 C C . GLY B 2 295 ? 97.770 64.695 17.062 1.00 100.00 421 GLY A C 1
ATOM 2605 O O . GLY B 2 295 ? 98.066 63.821 16.232 1.00 100.00 421 GLY A O 1
ATOM 2606 N N . GLY B 2 296 ? 97.737 64.457 18.373 1.00 100.00 422 GLY A N 1
ATOM 2607 C CA . GLY B 2 296 ? 98.054 63.126 18.869 1.00 100.00 422 GLY A CA 1
ATOM 2608 C C . GLY B 2 296 ? 97.857 62.876 20.354 1.00 100.00 422 GLY A C 1
ATOM 2609 O O . GLY B 2 296 ? 96.939 62.137 20.730 1.00 100.00 422 GLY A O 1
ATOM 2610 N N . ARG B 2 297 ? 98.676 63.535 21.186 1.00 100.00 423 ARG A N 1
ATOM 2611 C CA . ARG B 2 297 ? 98.683 63.379 22.661 1.00 100.00 423 ARG A CA 1
ATOM 2612 C C . ARG B 2 297 ? 99.156 61.955 22.999 1.00 100.00 423 ARG A C 1
ATOM 2613 O O . ARG B 2 297 ? 98.878 61.420 24.088 1.00 100.00 423 ARG A O 1
ATOM 2621 N N . ALA B 2 298 ? 99.847 61.357 22.021 1.00 100.00 424 ALA A N 1
ATOM 2622 C CA . ALA B 2 298 ? 100.387 60.004 22.099 1.00 100.00 424 ALA A CA 1
ATOM 2623 C C . ALA B 2 298 ? 101.524 59.943 23.120 1.00 100.00 424 ALA A C 1
ATOM 2624 O O . ALA B 2 298 ? 102.019 60.986 23.573 1.00 100.00 424 ALA A O 1
ATOM 2626 N N . ASN B 2 299 ? 101.922 58.716 23.469 1.00 100.00 425 ASN A N 1
ATOM 2627 C CA . ASN B 2 299 ? 103.015 58.438 24.424 1.00 100.00 425 ASN A CA 1
ATOM 2628 C C . ASN B 2 299 ? 102.730 58.819 25.903 1.00 100.00 425 ASN A C 1
ATOM 2629 O O . ASN B 2 299 ? 101.629 59.290 26.239 1.00 100.00 425 ASN A O 1
ATOM 2634 N N . CYS B 2 300 ? 103.717 58.583 26.776 1.00 100.00 426 CYS A N 1
ATOM 2635 C CA . CYS B 2 300 ? 103.608 58.844 28.225 1.00 100.00 426 CYS A CA 1
ATOM 2636 C C . CYS B 2 300 ? 103.579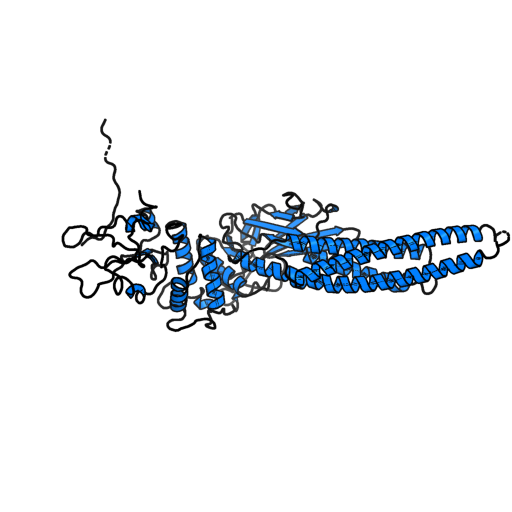 60.312 28.669 1.00 100.00 426 CYS A C 1
ATOM 2637 O O . CYS B 2 300 ? 104.242 61.172 28.058 1.00 100.00 426 CYS A O 1
ATOM 2640 N N . ASP B 2 301 ? 102.812 60.572 29.741 1.00 100.00 427 ASP A N 1
ATOM 2641 C CA . ASP B 2 301 ? 102.645 61.918 30.317 1.00 100.00 427 ASP A CA 1
ATOM 2642 C C . ASP B 2 301 ? 101.864 62.759 29.276 1.00 100.00 427 ASP A C 1
ATOM 2643 O O . ASP B 2 301 ? 101.741 63.983 29.426 1.00 100.00 427 ASP A O 1
ATOM 2648 N N . ALA B 2 302 ? 101.281 62.079 28.271 1.00 100.00 428 ALA A N 1
ATOM 2649 C CA . ALA B 2 302 ? 100.585 62.721 27.130 1.00 99.45 428 ALA A CA 1
ATOM 2650 C C . ALA B 2 302 ? 101.673 63.607 26.471 1.00 94.05 428 ALA A C 1
ATOM 2651 O O . ALA B 2 302 ? 101.392 64.574 25.735 1.00 89.59 428 ALA A O 1
ATOM 2653 N N . SER B 2 303 ? 102.914 63.170 26.716 1.00 88.94 429 SER A N 1
ATOM 2654 C CA . SER B 2 303 ? 104.142 63.812 26.299 1.00 80.91 429 SER A CA 1
ATOM 2655 C C . SER B 2 303 ? 104.259 65.143 27.012 1.00 77.73 429 SER A C 1
ATOM 2656 O O . SER B 2 303 ? 104.050 66.211 26.420 1.00 77.94 429 SER A O 1
ATOM 2659 N N . LEU B 2 304 ? 104.546 65.034 28.313 1.00 70.14 430 LEU A N 1
ATOM 2660 C CA . LEU B 2 304 ? 104.733 66.156 29.240 1.00 61.69 430 LEU A CA 1
ATOM 2661 C C . LEU B 2 304 ? 103.437 66.860 29.642 1.00 57.55 430 LEU A C 1
ATOM 2662 O O . LEU B 2 304 ? 102.618 67.227 28.789 1.00 56.92 430 LEU A O 1
ATOM 2667 N N . ILE B 2 305 ? 103.249 67.034 30.950 1.00 53.97 431 ILE A N 1
ATOM 2668 C CA . ILE B 2 305 ? 102.069 67.731 31.441 1.00 46.30 431 ILE A CA 1
ATOM 2669 C C . ILE B 2 305 ? 102.136 69.170 30.988 1.00 46.58 431 ILE A C 1
ATOM 2670 O O . ILE B 2 305 ? 103.199 69.705 30.665 1.00 43.98 431 ILE A O 1
ATOM 2675 N N . VAL B 2 306 ? 100.987 69.814 31.043 1.00 43.28 432 VAL A N 1
ATOM 2676 C CA . VAL B 2 306 ? 100.839 71.189 30.640 1.00 46.26 432 VAL A CA 1
ATOM 2677 C C . VAL B 2 306 ? 101.921 72.143 31.185 1.00 43.92 432 VAL A C 1
ATOM 2678 O O . VAL B 2 306 ? 102.606 72.827 30.412 1.00 43.67 432 VAL A O 1
ATOM 2682 N N . THR B 2 307 ? 102.141 72.112 32.498 1.00 42.63 433 THR A N 1
ATOM 2683 C CA . THR B 2 307 ? 103.115 72.996 33.123 1.00 38.07 433 THR A CA 1
ATOM 2684 C C . THR B 2 307 ? 104.577 72.645 32.844 1.00 38.72 433 THR A C 1
ATOM 2685 O O . THR B 2 307 ? 105.467 73.387 33.233 1.00 40.36 433 THR A O 1
ATOM 2689 N N . GLU B 2 308 ? 104.827 71.534 32.155 1.00 39.44 434 GLU A N 1
ATOM 2690 C CA . GLU B 2 308 ? 106.191 71.143 31.794 1.00 37.70 434 GLU A CA 1
ATOM 2691 C C . GLU B 2 308 ? 106.455 71.288 30.296 1.00 38.76 434 GLU A C 1
ATOM 2692 O O . GLU B 2 308 ? 107.556 71.004 29.825 1.00 41.10 434 GLU A O 1
ATOM 2698 N N . GLU B 2 309 ? 105.416 71.629 29.541 1.00 38.98 435 GLU A N 1
ATOM 2699 C CA . GLU B 2 309 ? 105.515 71.805 28.098 1.00 37.46 435 GLU A CA 1
ATOM 2700 C C . GLU B 2 309 ? 106.101 73.204 27.842 1.00 37.32 435 GLU A C 1
ATOM 2701 O O . GLU B 2 309 ? 105.684 74.174 28.473 1.00 37.24 435 GLU A O 1
ATOM 2707 N N . LEU B 2 310 ? 107.032 73.315 26.896 1.00 35.60 436 LEU A N 1
ATOM 2708 C CA . LEU B 2 310 ? 107.694 74.581 26.619 1.00 35.37 436 LEU A CA 1
ATOM 2709 C C . LEU B 2 310 ? 107.471 75.096 25.194 1.00 34.97 436 LEU A C 1
ATOM 2710 O O . LEU B 2 310 ? 107.393 74.315 24.244 1.00 36.27 436 LEU A O 1
ATOM 2715 N N . HIS B 2 311 ? 107.345 76.417 25.062 1.00 35.73 437 HIS A N 1
ATOM 2716 C CA . HIS B 2 311 ? 107.097 77.065 23.771 1.00 36.79 437 HIS A CA 1
ATOM 2717 C C . HIS B 2 311 ? 108.060 78.213 23.528 1.00 38.77 437 HIS A C 1
ATOM 2718 O O . HIS B 2 311 ? 108.634 78.745 24.459 1.00 39.88 437 HIS A O 1
ATOM 2725 N N . LEU B 2 312 ? 108.206 78.628 22.281 1.00 39.97 438 LEU A N 1
ATOM 2726 C CA . LEU B 2 312 ? 109.095 79.729 21.978 1.00 38.53 438 LEU A CA 1
ATOM 2727 C C . LEU B 2 312 ? 108.351 80.788 21.204 1.00 40.04 438 LEU A C 1
ATOM 2728 O O . LEU B 2 312 ? 107.518 80.470 20.345 1.00 36.47 438 LEU A O 1
ATOM 2733 N N . ILE B 2 313 ? 108.622 82.044 21.546 1.00 38.79 439 ILE A N 1
ATOM 2734 C CA . ILE B 2 313 ? 108.030 83.187 20.862 1.00 33.43 439 ILE A CA 1
ATOM 2735 C C . ILE B 2 313 ? 109.181 83.691 19.997 1.00 35.43 439 ILE A C 1
ATOM 2736 O O . ILE B 2 313 ? 110.292 83.865 20.481 1.00 36.78 439 ILE A O 1
ATOM 2741 N N . THR B 2 314 ? 108.925 83.806 18.701 1.00 34.95 440 THR A N 1
ATOM 2742 C CA . THR B 2 314 ? 109.921 84.199 17.733 1.00 33.93 440 THR A CA 1
ATOM 2743 C C . THR B 2 314 ? 109.667 85.578 17.192 1.00 33.52 440 THR A C 1
ATOM 2744 O O . THR B 2 314 ? 108.508 85.969 17.029 1.00 34.81 440 THR A O 1
ATOM 2748 N N . PHE B 2 315 ? 110.753 86.284 16.871 1.00 35.42 441 PHE A N 1
ATOM 2749 C CA . PHE B 2 315 ? 110.692 87.631 16.312 1.00 34.90 441 PHE A CA 1
ATOM 2750 C C . PHE B 2 315 ? 111.471 87.584 15.034 1.00 34.65 441 PHE A C 1
ATOM 2751 O O . PHE B 2 315 ? 112.547 87.017 15.016 1.00 40.27 441 PHE A O 1
ATOM 2759 N N . GLU B 2 316 ? 110.941 88.175 13.973 1.00 38.11 442 GLU A N 1
ATOM 2760 C CA . GLU B 2 316 ? 111.627 88.160 12.695 1.00 39.99 442 GLU A CA 1
ATOM 2761 C C . GLU B 2 316 ? 111.454 89.467 11.989 1.00 39.45 442 GLU A C 1
ATOM 2762 O O . GLU B 2 316 ? 110.465 90.151 12.198 1.00 39.11 442 GLU A O 1
ATOM 2768 N N . THR B 2 317 ? 112.432 89.806 11.156 1.00 42.54 443 THR A N 1
ATOM 2769 C CA . THR B 2 317 ? 112.412 91.015 10.332 1.00 42.44 443 THR A CA 1
ATOM 2770 C C . THR B 2 317 ? 113.510 90.883 9.284 1.00 42.17 443 THR A C 1
ATOM 2771 O O . THR B 2 317 ? 114.311 89.939 9.324 1.00 44.42 443 THR A O 1
ATOM 2775 N N . GLU B 2 318 ? 113.498 91.774 8.305 1.00 42.06 444 GLU A N 1
ATOM 2776 C CA . GLU B 2 318 ? 114.504 91.752 7.262 1.00 44.79 444 GLU A CA 1
ATOM 2777 C C . GLU B 2 318 ? 115.037 93.151 7.158 1.00 44.63 444 GLU A C 1
ATOM 2778 O O . GLU B 2 318 ? 114.303 94.121 7.345 1.00 43.41 444 GLU A O 1
ATOM 2784 N N . VAL B 2 319 ? 116.329 93.251 6.903 1.00 43.31 445 VAL A N 1
ATOM 2785 C CA . VAL B 2 319 ? 116.977 94.530 6.799 1.00 43.93 445 VAL A CA 1
ATOM 2786 C C . VAL B 2 319 ? 117.622 94.629 5.446 1.00 45.63 445 VAL A C 1
ATOM 2787 O O . VAL B 2 319 ? 118.275 93.694 5.002 1.00 45.08 445 VAL A O 1
ATOM 2791 N N . TYR B 2 320 ? 117.384 95.735 4.762 1.00 50.37 446 TYR A N 1
ATOM 2792 C CA . TYR B 2 320 ? 118.022 95.977 3.489 1.00 50.10 446 TYR A CA 1
ATOM 2793 C C . TYR B 2 320 ? 118.864 97.196 3.827 1.00 55.21 446 TYR A C 1
ATOM 2794 O O . TYR B 2 320 ? 118.311 98.269 4.117 1.00 57.26 446 TYR A O 1
ATOM 2803 N N . HIS B 2 321 ? 120.186 97.021 3.889 1.00 55.18 447 HIS A N 1
ATOM 2804 C CA . HIS B 2 321 ? 121.089 98.125 4.220 1.00 56.57 447 HIS A CA 1
ATOM 2805 C C . HIS B 2 321 ? 122.305 98.164 3.312 1.00 57.97 447 HIS A C 1
ATOM 2806 O O . HIS B 2 321 ? 123.070 97.199 3.229 1.00 57.27 447 HIS A O 1
ATOM 2813 N N . GLN B 2 322 ? 122.476 99.308 2.653 1.00 59.74 448 GLN A N 1
ATOM 2814 C CA . GLN B 2 322 ? 123.584 99.557 1.740 1.00 59.69 448 GLN A CA 1
ATOM 2815 C C . GLN B 2 322 ? 123.865 98.402 0.790 1.00 58.19 448 GLN A C 1
ATOM 2816 O O . GLN B 2 322 ? 124.992 97.908 0.714 1.00 58.66 448 GLN A O 1
ATOM 2822 N N . GLY B 2 323 ? 122.810 97.953 0.107 1.00 56.51 449 GLY A N 1
ATOM 2823 C CA . GLY B 2 323 ? 122.920 96.881 -0.869 1.00 51.91 449 GLY A CA 1
ATOM 2824 C C . GLY B 2 323 ? 122.811 95.442 -0.405 1.00 52.11 449 GLY A C 1
ATOM 2825 O O . GLY B 2 323 ? 122.826 94.526 -1.247 1.00 49.52 449 GLY A O 1
ATOM 2826 N N . LEU B 2 324 ? 122.692 95.242 0.910 1.00 51.37 450 LEU A N 1
ATOM 2827 C CA . LEU B 2 324 ? 122.588 93.909 1.503 1.00 48.08 450 LEU A CA 1
ATOM 2828 C C . LEU B 2 324 ? 121.206 93.635 2.104 1.00 45.97 450 LEU A C 1
ATOM 2829 O O . LEU B 2 324 ? 120.561 94.534 2.633 1.00 47.20 450 LEU A O 1
ATOM 2834 N N . LYS B 2 325 ? 120.745 92.395 2.002 1.00 44.91 451 LYS A N 1
ATOM 2835 C CA . LYS B 2 325 ? 119.472 92.010 2.582 1.00 45.54 451 LYS A CA 1
ATOM 2836 C C . LYS B 2 325 ? 119.884 91.036 3.662 1.00 46.23 451 LYS A C 1
ATOM 2837 O O . LYS B 2 325 ? 120.635 90.101 3.387 1.00 48.49 451 LYS A O 1
ATOM 2843 N N . ILE B 2 326 ? 119.439 91.269 4.892 1.00 44.29 452 ILE A N 1
ATOM 2844 C CA . ILE B 2 326 ? 119.792 90.419 6.018 1.00 44.11 452 ILE A CA 1
ATOM 2845 C C . ILE B 2 326 ? 118.525 90.016 6.760 1.00 42.77 452 ILE A C 1
ATOM 2846 O O . ILE B 2 326 ? 117.699 90.857 7.093 1.00 41.67 452 ILE A O 1
ATOM 2851 N N . ASP B 2 327 ? 118.350 88.718 6.962 1.00 42.23 453 ASP A N 1
ATOM 2852 C CA . ASP B 2 327 ? 117.187 88.237 7.667 1.00 42.77 453 ASP A CA 1
ATOM 2853 C C . ASP B 2 327 ? 117.587 88.108 9.109 1.00 40.87 453 ASP A C 1
ATOM 2854 O O . ASP B 2 327 ? 118.540 87.395 9.440 1.00 39.65 453 ASP A O 1
ATOM 2859 N N . LEU B 2 328 ? 116.874 88.814 9.967 1.00 37.83 454 LEU A N 1
ATOM 2860 C CA . LEU B 2 328 ? 117.139 88.763 11.390 1.00 35.61 454 LEU A CA 1
ATOM 2861 C C . LEU B 2 328 ? 116.040 87.952 12.047 1.00 35.66 454 LEU A C 1
ATOM 2862 O O . LEU B 2 328 ? 114.876 88.071 11.680 1.00 35.99 454 LEU A O 1
ATOM 2867 N N . GLU B 2 329 ? 116.420 87.147 13.031 1.00 38.21 455 GLU A N 1
ATOM 2868 C CA . GLU B 2 329 ? 115.487 86.332 13.794 1.00 40.46 455 GLU A CA 1
ATOM 2869 C C . GLU B 2 329 ? 116.027 86.139 15.225 1.00 42.05 455 GLU A C 1
ATOM 2870 O O . GLU B 2 329 ? 117.244 86.082 15.443 1.00 42.92 455 GLU A O 1
ATOM 2876 N N . THR B 2 330 ? 115.132 86.147 16.204 1.00 39.67 456 THR A N 1
ATOM 2877 C CA . THR B 2 330 ? 115.515 85.907 17.578 1.00 39.58 456 THR A CA 1
ATOM 2878 C C . THR B 2 330 ? 114.291 85.308 18.215 1.00 38.52 456 THR A C 1
ATOM 2879 O O . THR B 2 330 ? 113.216 85.329 17.616 1.00 37.18 456 THR A O 1
ATOM 2883 N N . HIS B 2 331 ? 114.451 84.752 19.411 1.00 38.70 457 HIS A N 1
ATOM 2884 C CA . HIS B 2 331 ? 113.341 84.124 20.116 1.00 40.54 457 HIS A CA 1
ATOM 2885 C C . HIS B 2 331 ? 113.449 84.320 21.621 1.00 39.38 457 HIS A C 1
ATOM 2886 O O . HIS B 2 331 ? 114.500 84.653 22.132 1.00 41.39 457 HIS A O 1
ATOM 2893 N N . SER B 2 332 ? 112.365 84.067 22.328 1.00 34.17 458 SER A N 1
ATOM 2894 C CA . SER B 2 332 ? 112.347 84.208 23.768 1.00 34.74 458 SER A CA 1
ATOM 2895 C C . SER B 2 332 ? 112.945 82.964 24.391 1.00 34.22 458 SER A C 1
ATOM 2896 O O . SER B 2 332 ? 113.266 82.011 23.695 1.00 35.33 458 SER A O 1
ATOM 2899 N N . LEU B 2 333 ? 113.048 82.963 25.714 1.00 31.43 459 LEU A N 1
ATOM 2900 C CA . LEU B 2 333 ? 113.505 81.786 26.431 1.00 32.08 459 LEU A CA 1
ATOM 2901 C C . LEU B 2 333 ? 112.229 80.950 26.446 1.00 33.65 459 LEU A C 1
ATOM 2902 O O . LEU B 2 333 ? 111.132 81.514 26.374 1.00 36.33 459 LEU A O 1
ATOM 2907 N N . PRO B 2 334 ? 112.336 79.609 26.535 1.00 34.04 460 PRO A N 1
ATOM 2908 C CA . PRO B 2 334 ? 111.118 78.794 26.545 1.00 28.94 460 PRO A CA 1
ATOM 2909 C C . PRO B 2 334 ? 110.122 79.289 27.575 1.00 32.66 460 PRO A C 1
ATOM 2910 O O . PRO B 2 334 ? 110.480 79.623 28.703 1.00 34.72 460 PRO A O 1
ATOM 2914 N N . VAL B 2 335 ? 108.863 79.295 27.175 1.00 32.06 461 VAL A N 1
ATOM 2915 C CA . VAL B 2 335 ? 107.775 79.777 27.981 1.00 32.56 461 VAL A CA 1
ATOM 2916 C C . VAL B 2 335 ? 106.807 78.636 28.273 1.00 36.14 461 VAL A C 1
ATOM 2917 O O . VAL B 2 335 ? 106.641 77.740 27.433 1.00 37.11 461 VAL A O 1
ATOM 2921 N N . VAL B 2 336 ? 106.192 78.659 29.462 1.00 36.73 462 VAL A N 1
ATOM 2922 C CA . VAL B 2 336 ? 105.161 77.677 29.863 1.00 34.80 462 VAL A CA 1
ATOM 2923 C C . VAL B 2 336 ? 103.792 78.397 29.720 1.00 33.65 462 VAL A C 1
ATOM 2924 O O . VAL B 2 336 ? 103.600 79.543 30.188 1.00 34.22 462 VAL A O 1
ATOM 2928 N N . VAL B 2 337 ? 102.853 77.754 29.043 1.00 35.60 463 VAL A N 1
ATOM 2929 C CA . VAL B 2 337 ? 101.548 78.367 28.849 1.00 35.05 463 VAL A CA 1
ATOM 2930 C C . VAL B 2 337 ? 100.489 77.686 29.705 1.00 33.58 463 VAL A C 1
ATOM 2931 O O . VAL B 2 337 ? 100.372 76.457 29.692 1.00 34.41 463 VAL A O 1
ATOM 2935 N N . ILE B 2 338 ? 99.742 78.485 30.465 1.00 33.05 464 ILE A N 1
ATOM 2936 C CA . ILE B 2 338 ? 98.700 77.970 31.349 1.00 33.01 464 ILE A CA 1
ATOM 2937 C C . ILE B 2 338 ? 97.361 78.578 30.963 1.00 30.35 464 ILE A C 1
ATOM 2938 O O . ILE B 2 338 ? 97.316 79.561 30.232 1.00 33.10 464 ILE A O 1
ATOM 2943 N N . SER B 2 339 ? 96.271 77.977 31.414 1.00 32.05 465 SER A N 1
ATOM 2944 C CA . SER B 2 339 ? 94.950 78.486 31.103 1.00 31.37 465 SER A CA 1
ATOM 2945 C C . SER B 2 339 ? 94.355 79.117 32.335 1.00 33.23 465 SER A C 1
ATOM 2946 O O . SER B 2 339 ? 93.573 80.038 32.224 1.00 37.58 465 SER A O 1
ATOM 2949 N N . ASN B 2 340 ? 94.739 78.639 33.513 1.00 34.39 466 ASN A N 1
ATOM 2950 C CA . ASN B 2 340 ? 94.226 79.179 34.753 1.00 35.99 466 ASN A CA 1
ATOM 2951 C C . ASN B 2 340 ? 95.415 79.564 35.605 1.00 40.16 466 ASN A C 1
ATOM 2952 O O . ASN B 2 340 ? 96.478 78.946 35.511 1.00 40.65 466 ASN A O 1
ATOM 2957 N N . ILE B 2 341 ? 95.229 80.566 36.466 1.00 46.60 467 ILE A N 1
ATOM 2958 C CA . ILE B 2 341 ? 96.303 81.058 37.346 1.00 48.36 467 ILE A CA 1
ATOM 2959 C C . ILE B 2 341 ? 96.742 80.024 38.393 1.00 46.63 467 ILE A C 1
ATOM 2960 O O . ILE B 2 341 ? 97.882 80.041 38.863 1.00 46.04 467 ILE A O 1
ATOM 2965 N N . CYS B 2 342 ? 95.856 79.088 38.704 1.00 43.21 468 CYS A N 1
ATOM 2966 C CA . CYS B 2 342 ? 96.168 78.038 39.664 1.00 44.85 468 CYS A CA 1
ATOM 2967 C C . CYS B 2 342 ? 97.320 77.124 39.166 1.00 43.44 468 CYS A C 1
ATOM 2968 O O . CYS B 2 342 ? 97.896 76.327 39.923 1.00 44.78 468 CYS A O 1
ATOM 2971 N N . GLN B 2 343 ? 97.659 77.231 37.888 1.00 42.75 469 GLN A N 1
ATOM 2972 C CA . GLN B 2 343 ? 98.732 76.419 37.332 1.00 40.21 469 GLN A CA 1
ATOM 2973 C C . GLN B 2 343 ? 100.085 77.113 37.451 1.00 39.44 469 GLN A C 1
ATOM 2974 O O . GLN B 2 343 ? 101.123 76.488 37.211 1.00 39.68 469 GLN A O 1
ATOM 2980 N N . MET B 2 344 ? 100.086 78.382 37.860 1.00 38.37 470 MET A N 1
ATOM 2981 C CA . MET B 2 344 ? 101.338 79.119 37.928 1.00 38.87 470 MET A CA 1
ATOM 2982 C C . MET B 2 344 ? 102.415 78.610 38.861 1.00 38.09 470 MET A C 1
ATOM 2983 O O . MET B 2 344 ? 103.598 78.678 38.538 1.00 37.98 470 MET A O 1
ATOM 2988 N N . PRO B 2 345 ? 102.041 78.150 40.052 1.00 37.56 471 PRO A N 1
ATOM 2989 C CA . PRO B 2 345 ? 103.108 77.664 40.917 1.00 36.51 471 PRO A CA 1
ATOM 2990 C C . PRO B 2 345 ? 103.925 76.593 40.208 1.00 38.68 471 PRO A C 1
ATOM 2991 O O . PRO B 2 345 ? 105.146 76.722 40.096 1.00 40.19 471 PRO A O 1
ATOM 2995 N N . ASN B 2 346 ? 103.252 75.585 39.654 1.00 38.80 472 ASN A N 1
ATOM 2996 C CA . ASN B 2 346 ? 103.944 74.516 38.936 1.00 36.69 472 ASN A CA 1
ATOM 2997 C C . ASN B 2 346 ? 104.660 75.013 37.694 1.00 36.29 472 ASN A C 1
ATOM 2998 O O . ASN B 2 346 ? 105.749 74.549 37.365 1.00 36.38 472 ASN A O 1
ATOM 3003 N N . ALA B 2 347 ? 104.037 75.942 36.986 1.00 34.86 473 ALA A N 1
ATOM 3004 C CA . ALA B 2 347 ? 104.635 76.513 35.798 1.00 34.69 473 ALA A CA 1
ATOM 3005 C C . ALA B 2 347 ? 105.944 77.208 36.156 1.00 36.02 473 ALA A C 1
ATOM 3006 O O . ALA B 2 347 ? 106.961 77.047 35.469 1.00 39.66 473 ALA A O 1
ATOM 3008 N N . TRP B 2 348 ? 105.930 77.951 37.256 1.00 38.63 474 TRP A N 1
ATOM 3009 C CA . TRP B 2 348 ? 107.112 78.688 37.703 1.00 39.72 474 TRP A CA 1
ATOM 3010 C C . TRP B 2 348 ? 108.257 77.746 38.052 1.00 38.58 474 TRP A C 1
ATOM 3011 O O . TRP B 2 348 ? 109.403 77.959 37.645 1.00 42.46 474 TRP A O 1
ATOM 3022 N N . ALA B 2 349 ? 107.935 76.685 38.779 1.00 36.61 475 ALA A N 1
ATOM 3023 C CA . ALA B 2 349 ? 108.928 75.708 39.170 1.00 34.66 475 ALA A CA 1
ATOM 3024 C C . ALA B 2 349 ? 109.674 75.238 37.953 1.00 36.08 475 ALA A C 1
ATOM 3025 O O . ALA B 2 349 ? 110.888 75.060 37.994 1.00 39.49 475 ALA A O 1
ATOM 3027 N N . SER B 2 350 ? 108.946 75.066 36.855 1.00 39.25 476 SER A N 1
ATOM 3028 C CA . SER B 2 350 ? 109.542 74.613 35.598 1.00 40.38 476 SER A CA 1
ATOM 3029 C C . SER B 2 350 ? 110.518 75.637 35.060 1.00 38.70 476 SER A C 1
ATOM 3030 O O . SER B 2 350 ? 111.603 75.278 34.619 1.00 40.67 476 SER A O 1
ATOM 3033 N N . ILE B 2 351 ? 110.132 76.909 35.136 1.00 38.69 477 ILE A N 1
ATOM 3034 C CA . ILE B 2 351 ? 110.961 78.032 34.691 1.00 38.73 477 ILE A CA 1
ATOM 3035 C C . ILE B 2 351 ? 112.202 78.182 35.579 1.00 37.83 477 ILE A C 1
ATOM 3036 O O . ILE B 2 351 ? 113.265 78.609 35.120 1.00 37.48 477 ILE A O 1
ATOM 3041 N N . LEU B 2 352 ? 112.046 77.850 36.855 1.00 36.65 478 LEU A N 1
ATOM 3042 C CA . LEU B 2 352 ? 113.144 77.891 37.802 1.00 36.27 478 LEU A CA 1
ATOM 3043 C C . LEU B 2 352 ? 114.173 76.835 37.409 1.00 39.14 478 LEU A C 1
ATOM 3044 O O . LEU B 2 352 ? 115.338 77.145 37.150 1.00 42.26 478 LEU A O 1
ATOM 3049 N N . TRP B 2 353 ? 113.713 75.589 37.332 1.00 41.43 479 TRP A N 1
ATOM 3050 C CA . TRP B 2 353 ? 114.548 74.435 36.981 1.00 43.35 479 TRP A CA 1
ATOM 3051 C C . TRP B 2 353 ? 115.258 74.602 35.662 1.00 42.28 479 TRP A C 1
ATOM 3052 O O . TRP B 2 353 ? 116.437 74.274 35.516 1.00 45.44 479 TRP A O 1
ATOM 3063 N N . TYR B 2 354 ? 114.513 75.054 34.672 1.00 41.14 480 TYR A N 1
ATOM 3064 C CA . TYR B 2 354 ? 115.088 75.236 33.365 1.00 40.35 480 TYR A CA 1
ATOM 3065 C C . TYR B 2 354 ? 116.239 76.207 33.445 1.00 42.07 480 TYR A C 1
ATOM 3066 O O . TYR B 2 354 ? 117.373 75.844 33.156 1.00 44.65 480 TYR A O 1
ATOM 3075 N N . ASN B 2 355 ? 115.942 77.419 33.903 1.00 43.71 481 ASN A N 1
ATOM 3076 C CA . ASN B 2 355 ? 116.929 78.485 33.970 1.00 47.08 481 ASN A CA 1
ATOM 3077 C C . ASN B 2 355 ? 118.037 78.315 34.977 1.00 48.26 481 ASN A C 1
ATOM 3078 O O . ASN B 2 355 ? 119.163 78.823 34.776 1.00 48.18 481 ASN A O 1
ATOM 3083 N N . MET B 2 356 ? 117.739 77.570 36.036 1.00 47.62 482 MET A N 1
ATOM 3084 C CA . MET B 2 356 ? 118.736 77.313 37.045 1.00 45.83 482 MET A CA 1
ATOM 3085 C C . MET B 2 356 ? 119.765 76.342 36.475 1.00 46.12 482 MET A C 1
ATOM 3086 O O . MET B 2 356 ? 120.972 76.544 36.620 1.00 47.72 482 MET A O 1
ATOM 3091 N N . LEU B 2 357 ? 119.288 75.382 35.697 1.00 44.82 483 LEU A N 1
ATOM 3092 C CA . LEU B 2 357 ? 120.150 74.344 35.179 1.00 43.86 483 LEU A CA 1
ATOM 3093 C C . LEU B 2 357 ? 120.672 74.352 33.770 1.00 43.30 483 LEU A C 1
ATOM 3094 O O . LEU B 2 357 ? 121.401 73.449 33.410 1.00 46.04 483 LEU A O 1
ATOM 3099 N N . THR B 2 358 ? 120.270 75.274 32.918 1.00 42.34 484 THR A N 1
ATOM 3100 C CA . THR B 2 358 ? 120.843 75.246 31.573 1.00 41.92 484 THR A CA 1
ATOM 3101 C C . THR B 2 358 ? 120.961 76.624 30.964 1.00 44.29 484 THR A C 1
ATOM 3102 O O . THR B 2 358 ? 120.344 77.596 31.429 1.00 47.15 484 THR A O 1
ATOM 3106 N N . ASN B 2 359 ? 121.823 76.706 29.964 1.00 43.84 485 ASN A N 1
ATOM 3107 C CA . ASN B 2 359 ? 122.040 77.947 29.258 1.00 45.68 485 ASN A CA 1
ATOM 3108 C C . ASN B 2 359 ? 121.644 77.789 27.797 1.00 44.86 485 ASN A C 1
ATOM 3109 O O . ASN B 2 359 ? 121.909 78.658 26.974 1.00 45.98 485 ASN A O 1
ATOM 3114 N N . ASN B 2 360 ? 121.079 76.637 27.458 1.00 43.63 486 ASN A N 1
ATOM 3115 C CA . ASN B 2 360 ? 120.618 76.411 26.098 1.00 45.90 486 ASN A CA 1
ATOM 3116 C C . ASN B 2 360 ? 119.328 77.245 26.045 1.00 45.81 486 ASN A C 1
ATOM 3117 O O . ASN B 2 360 ? 118.451 77.080 26.897 1.00 45.60 486 ASN A O 1
ATOM 3122 N N . PRO B 2 361 ? 119.213 78.176 25.077 1.00 46.83 487 PRO A N 1
ATOM 3123 C CA . PRO B 2 361 ? 118.007 79.010 24.997 1.00 46.28 487 PRO A CA 1
ATOM 3124 C C . PRO B 2 361 ? 116.787 78.454 24.300 1.00 47.22 487 PRO A C 1
ATOM 3125 O O . PRO B 2 361 ? 115.790 79.166 24.183 1.00 45.10 487 PRO A O 1
ATOM 3129 N N . LYS B 2 362 ? 116.845 77.203 23.851 1.00 47.66 488 LYS A N 1
ATOM 3130 C CA . LYS B 2 362 ? 115.721 76.645 23.115 1.00 49.05 488 LYS A CA 1
ATOM 3131 C C . LYS B 2 362 ? 115.497 75.138 23.230 1.00 47.87 488 LYS A C 1
ATOM 3132 O O . LYS B 2 362 ? 115.081 74.466 22.277 1.00 47.61 488 LYS A O 1
ATOM 3138 N N . ASN B 2 363 ? 115.740 74.599 24.407 1.00 45.51 489 ASN A N 1
ATOM 3139 C CA . ASN B 2 363 ? 115.511 73.188 24.591 1.00 44.31 489 ASN A CA 1
ATOM 3140 C C . ASN B 2 363 ? 114.097 72.985 25.130 1.00 43.48 489 ASN A C 1
ATOM 3141 O O . ASN B 2 363 ? 113.875 72.896 26.341 1.00 41.64 489 ASN A O 1
ATOM 3146 N N . VAL B 2 364 ? 113.135 72.915 24.226 1.00 42.65 490 VAL A N 1
ATOM 3147 C CA . VAL B 2 364 ? 111.748 72.733 24.635 1.00 43.69 490 VAL A CA 1
ATOM 3148 C C . VAL B 2 364 ? 111.417 71.334 25.162 1.00 44.80 490 VAL A C 1
ATOM 3149 O O . VAL B 2 364 ? 110.394 71.147 25.848 1.00 43.17 490 VAL A O 1
ATOM 3153 N N . ASN B 2 365 ? 112.301 70.370 24.890 1.00 47.28 491 ASN A N 1
ATOM 3154 C CA . ASN B 2 365 ? 112.095 68.982 25.327 1.00 49.69 491 ASN A CA 1
ATOM 3155 C C . ASN B 2 365 ? 112.785 68.721 26.636 1.00 47.22 491 ASN A C 1
ATOM 3156 O O . ASN B 2 365 ? 112.877 67.586 27.082 1.00 50.17 491 ASN A O 1
ATOM 3161 N N . PHE B 2 366 ? 113.239 69.794 27.261 1.00 46.26 492 PHE A N 1
ATOM 3162 C CA . PHE B 2 366 ? 113.946 69.736 28.523 1.00 42.22 492 PHE A CA 1
ATOM 3163 C C . PHE B 2 366 ? 113.326 68.806 29.541 1.00 40.25 492 PHE A C 1
ATOM 3164 O O . PHE B 2 366 ? 114.004 67.977 30.124 1.00 41.50 492 PHE A O 1
ATOM 3172 N N . PHE B 2 367 ? 112.027 68.911 29.733 1.00 42.12 493 PHE A N 1
ATOM 3173 C CA . PHE B 2 367 ? 111.384 68.100 30.745 1.00 44.39 493 PHE A CA 1
ATOM 3174 C C . PHE B 2 367 ? 111.124 66.646 30.403 1.00 48.92 493 PHE A C 1
ATOM 3175 O O . PHE B 2 367 ? 110.522 65.915 31.203 1.00 46.74 493 PHE A O 1
ATOM 3183 N N . THR B 2 368 ? 111.581 66.226 29.226 1.00 52.10 494 THR A N 1
ATOM 3184 C CA . THR B 2 368 ? 111.452 64.836 28.821 1.00 55.27 494 THR A CA 1
ATOM 3185 C C . THR B 2 368 ? 112.365 64.085 29.786 1.00 57.19 494 THR A C 1
ATOM 3186 O O . THR B 2 368 ? 111.962 63.091 30.389 1.00 59.93 494 THR A O 1
ATOM 3190 N N . LYS B 2 369 ? 113.564 64.625 29.989 1.00 56.84 495 LYS A N 1
ATOM 3191 C CA . LYS B 2 369 ? 114.541 64.038 30.891 1.00 56.15 495 LYS A CA 1
ATOM 3192 C C . LYS B 2 369 ? 115.246 65.204 31.589 1.00 55.54 495 LYS A C 1
ATOM 3193 O O . LYS B 2 369 ? 116.368 65.550 31.247 1.00 56.44 495 LYS A O 1
ATOM 3199 N N . PRO B 2 370 ? 114.614 65.785 32.619 1.00 52.48 496 PRO A N 1
ATOM 3200 C CA . PRO B 2 370 ? 115.159 66.919 33.371 1.00 52.13 496 PRO A CA 1
ATOM 3201 C C . PRO B 2 370 ? 116.493 66.604 34.029 1.00 55.20 496 PRO A C 1
ATOM 3202 O O . PRO B 2 370 ? 116.753 65.463 34.385 1.00 58.68 496 PRO A O 1
ATOM 3206 N N . PRO B 2 371 ? 117.366 67.612 34.185 1.00 56.67 497 PRO A N 1
ATOM 3207 C CA . PRO B 2 371 ? 118.684 67.453 34.819 1.00 55.16 497 PRO A CA 1
ATOM 3208 C C . PRO B 2 371 ? 118.499 67.414 36.333 1.00 56.24 497 PRO A C 1
ATOM 3209 O O . PRO B 2 371 ? 117.397 67.685 36.841 1.00 54.86 497 PRO A O 1
ATOM 3213 N N . ILE B 2 372 ? 119.560 67.058 37.051 1.00 56.74 498 ILE A N 1
ATOM 3214 C CA . ILE B 2 372 ? 119.493 67.017 38.509 1.00 58.09 498 ILE A CA 1
ATOM 3215 C C . ILE B 2 372 ? 120.272 68.232 38.995 1.00 57.68 498 ILE A C 1
ATOM 3216 O O . ILE B 2 372 ? 121.268 68.605 38.390 1.00 60.23 498 ILE A O 1
ATOM 3221 N N . GLY B 2 373 ? 119.811 68.878 40.050 1.00 57.72 499 GLY A N 1
ATOM 3222 C CA . GLY B 2 373 ? 120.530 70.037 40.540 1.00 61.18 499 GLY A CA 1
ATOM 3223 C C . GLY B 2 373 ? 121.219 69.649 41.820 1.00 63.72 499 GLY A C 1
ATOM 3224 O O . GLY B 2 373 ? 121.051 68.516 42.264 1.00 65.82 499 GLY A O 1
ATOM 3225 N N . THR B 2 374 ? 122.045 70.535 42.373 1.00 62.54 500 THR A N 1
ATOM 3226 C CA . THR B 2 374 ? 122.733 70.271 43.640 1.00 60.31 500 THR A CA 1
ATOM 3227 C C . THR B 2 374 ? 121.977 71.113 44.653 1.00 59.73 500 THR A C 1
ATOM 3228 O O . THR B 2 374 ? 121.324 72.086 44.266 1.00 60.87 500 THR A O 1
ATOM 3232 N N . TRP B 2 375 ? 122.053 70.777 45.935 1.00 58.47 501 TRP A N 1
ATOM 3233 C CA . TRP B 2 375 ? 121.343 71.586 46.917 1.00 60.65 501 TRP A CA 1
ATOM 3234 C C . TRP B 2 375 ? 121.849 73.028 46.903 1.00 61.60 501 TRP A C 1
ATOM 3235 O O . TRP B 2 375 ? 121.090 73.959 47.182 1.00 60.76 501 TRP A O 1
ATOM 3246 N N . ASP B 2 376 ? 123.121 73.201 46.552 1.00 65.45 502 ASP A N 1
ATOM 3247 C CA . ASP B 2 376 ? 123.738 74.521 46.471 1.00 67.36 502 ASP A CA 1
ATOM 3248 C C . ASP B 2 376 ? 122.917 75.419 45.567 1.00 67.16 502 ASP A C 1
ATOM 3249 O O . ASP B 2 376 ? 122.232 76.338 46.047 1.00 66.96 502 ASP A O 1
ATOM 3254 N N . GLN B 2 377 ? 122.972 75.137 44.262 1.00 62.90 503 GLN A N 1
ATOM 3255 C CA . GLN B 2 377 ? 122.229 75.927 43.292 1.00 59.65 503 GLN A CA 1
ATOM 3256 C C 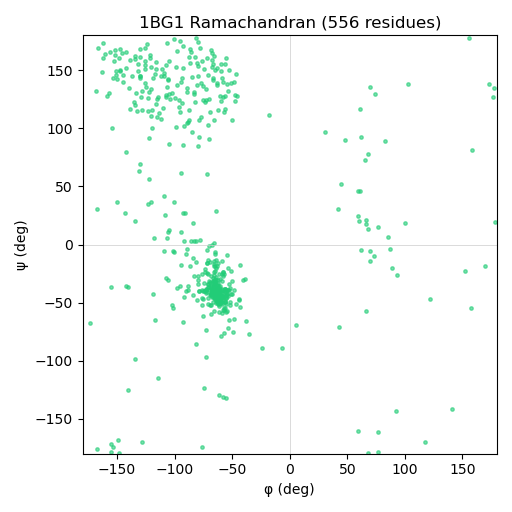. GLN B 2 377 ? 120.737 76.024 43.630 1.00 58.32 503 GLN A C 1
ATOM 3257 O O . GLN B 2 377 ? 120.152 77.116 43.579 1.00 61.09 503 GLN A O 1
ATOM 3263 N N . VAL B 2 378 ? 120.159 74.932 44.116 1.00 56.70 504 VAL A N 1
ATOM 3264 C CA . VAL B 2 378 ? 118.751 74.936 44.484 1.00 51.96 504 VAL A CA 1
ATOM 3265 C C . VAL B 2 378 ? 118.456 75.877 45.637 1.00 54.75 504 VAL A C 1
ATOM 3266 O O . VAL B 2 378 ? 117.403 76.509 45.689 1.00 54.89 504 VAL A O 1
ATOM 3270 N N . ALA B 2 379 ? 119.387 75.981 46.569 1.00 61.04 505 ALA A N 1
ATOM 3271 C CA . ALA B 2 379 ? 119.183 76.846 47.730 1.00 65.24 505 ALA A CA 1
ATOM 3272 C C . ALA B 2 379 ? 119.276 78.330 47.360 1.00 64.41 505 ALA A C 1
ATOM 3273 O O . ALA B 2 379 ? 118.494 79.166 47.837 1.00 64.78 505 ALA A O 1
ATOM 3275 N N . GLU B 2 380 ? 120.245 78.657 46.519 1.00 60.91 506 GLU A N 1
ATOM 3276 C CA . GLU B 2 380 ? 120.418 80.027 46.088 1.00 58.80 506 GLU A CA 1
ATOM 3277 C C . GLU B 2 380 ? 119.118 80.489 45.434 1.00 57.13 506 GLU A C 1
ATOM 3278 O O . GLU B 2 380 ? 118.468 81.454 45.868 1.00 56.86 506 GLU A O 1
ATOM 3284 N N . VAL B 2 381 ? 118.711 79.730 44.427 1.00 54.04 507 VAL A N 1
ATOM 3285 C CA . VAL B 2 381 ? 117.499 80.016 43.700 1.00 51.13 507 VAL A CA 1
ATOM 3286 C C . VAL B 2 381 ? 116.328 80.188 44.639 1.00 50.26 507 VAL A C 1
ATOM 3287 O O . VAL B 2 381 ? 115.498 81.062 44.428 1.00 54.93 507 VAL A O 1
ATOM 3291 N N . LEU B 2 382 ? 116.276 79.393 45.699 1.00 50.07 508 LEU A N 1
ATOM 3292 C CA . LEU B 2 382 ? 115.162 79.483 46.635 1.00 49.73 508 LEU A CA 1
ATOM 3293 C C . LEU B 2 382 ? 115.152 80.774 47.420 1.00 49.66 508 LEU A C 1
ATOM 3294 O O . LEU B 2 382 ? 114.086 81.323 47.715 1.00 45.86 508 LEU A O 1
ATOM 3299 N N . SER B 2 383 ? 116.343 81.263 47.752 1.00 51.66 509 SER A N 1
ATOM 3300 C CA . SER B 2 383 ? 116.468 82.504 48.513 1.00 55.50 509 SER A CA 1
ATOM 3301 C C . SER B 2 383 ? 115.983 83.645 47.629 1.00 53.33 509 SER A C 1
ATOM 3302 O O . SER B 2 383 ? 115.178 84.490 48.060 1.00 52.92 509 SER A O 1
ATOM 3305 N N . TRP B 2 384 ? 116.430 83.617 46.372 1.00 51.62 510 TRP A N 1
ATOM 3306 C CA . TRP B 2 384 ? 116.046 84.614 45.382 1.00 47.13 510 TRP A CA 1
ATOM 3307 C C . TRP B 2 384 ? 114.538 84.790 45.343 1.00 46.47 510 TRP A C 1
ATOM 3308 O O . TRP B 2 384 ? 114.031 85.910 45.346 1.00 48.43 510 TRP A O 1
ATOM 3319 N N . GLN B 2 385 ? 113.822 83.680 45.405 1.00 43.53 511 GLN A N 1
ATOM 3320 C CA . GLN B 2 385 ? 112.382 83.713 45.362 1.00 41.33 511 GLN A CA 1
ATOM 3321 C C . GLN B 2 385 ? 111.792 84.545 46.470 1.00 44.09 511 GLN A C 1
ATOM 3322 O O . GLN B 2 385 ? 110.676 85.072 46.345 1.00 45.12 511 GLN A O 1
ATOM 3328 N N . PHE B 2 386 ? 112.551 84.694 47.546 1.00 48.93 512 PHE A N 1
ATOM 3329 C CA . PHE B 2 386 ? 112.091 85.480 48.684 1.00 52.59 512 PHE A CA 1
ATOM 3330 C C . PHE B 2 386 ? 112.522 86.933 48.575 1.00 54.63 512 PHE A C 1
ATOM 3331 O O . PHE B 2 386 ? 111.715 87.841 48.796 1.00 51.97 512 PHE A O 1
ATOM 3339 N N . SER B 2 387 ? 113.783 87.159 48.218 1.00 55.83 513 SER A N 1
ATOM 3340 C CA . SER B 2 387 ? 114.266 88.521 48.072 1.00 61.98 513 SER A CA 1
ATOM 3341 C C . SER B 2 387 ? 113.571 89.249 46.906 1.00 67.14 513 SER A C 1
ATOM 3342 O O . SER B 2 387 ? 113.620 90.479 46.807 1.00 72.97 513 SER A O 1
ATOM 3345 N N . SER B 2 388 ? 112.931 88.487 46.020 1.00 69.29 514 SER A N 1
ATOM 3346 C CA . SER B 2 388 ? 112.198 89.075 44.906 1.00 68.47 514 SER A CA 1
ATOM 3347 C C . SER B 2 388 ? 110.943 89.687 45.500 1.00 67.98 514 SER A C 1
ATOM 3348 O O . SER B 2 388 ? 110.869 90.890 45.720 1.00 70.76 514 SER A O 1
ATOM 3351 N N . THR B 2 389 ? 110.008 88.823 45.867 1.00 69.45 515 THR A N 1
ATOM 3352 C CA . THR B 2 389 ? 108.737 89.248 46.434 1.00 72.71 515 THR A CA 1
ATOM 3353 C C . THR B 2 389 ? 108.841 90.076 47.720 1.00 73.97 515 THR A C 1
ATOM 3354 O O . THR B 2 389 ? 107.923 90.841 48.039 1.00 74.38 515 THR A O 1
ATOM 3358 N N . THR B 2 390 ? 109.927 89.919 48.474 1.00 75.42 516 THR A N 1
ATOM 3359 C CA . THR B 2 390 ? 110.065 90.692 49.701 1.00 74.37 516 THR A CA 1
ATOM 3360 C C . THR B 2 390 ? 111.394 91.409 49.771 1.00 75.81 516 THR A C 1
ATOM 3361 O O . THR B 2 390 ? 112.199 91.364 48.842 1.00 71.83 516 THR A O 1
ATOM 3365 N N . LYS B 2 391 ? 111.656 91.954 50.951 1.00 77.36 517 LYS A N 1
ATOM 3366 C CA . LYS B 2 391 ? 112.857 92.718 51.212 1.00 80.64 517 LYS A CA 1
ATOM 3367 C C . LYS B 2 391 ? 114.062 91.830 51.478 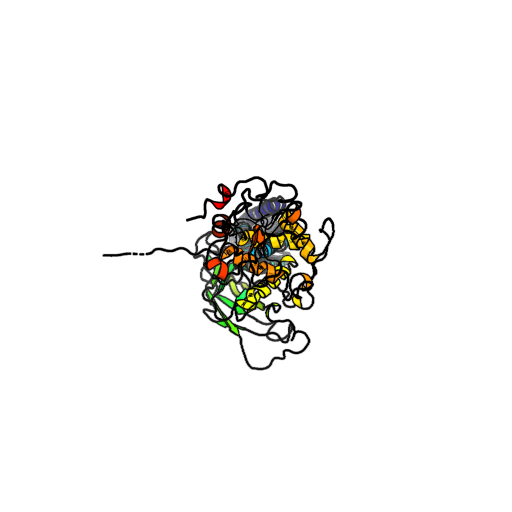1.00 80.95 517 LYS A C 1
ATOM 3368 O O . LYS B 2 391 ? 115.200 92.238 51.232 1.00 81.46 517 LYS A O 1
ATOM 3374 N N . ARG B 2 392 ? 113.822 90.622 51.989 1.00 82.03 518 ARG A N 1
ATOM 3375 C CA . ARG B 2 392 ? 114.927 89.698 52.229 1.00 78.76 518 ARG A CA 1
ATOM 3376 C C . ARG B 2 392 ? 114.596 88.233 52.047 1.00 74.08 518 ARG A C 1
ATOM 3377 O O . ARG B 2 392 ? 113.475 87.779 52.302 1.00 70.33 518 ARG A O 1
ATOM 3385 N N . GLY B 2 393 ? 115.633 87.512 51.638 1.00 71.47 519 GLY A N 1
ATOM 3386 C CA . GLY B 2 393 ? 115.544 86.097 51.384 1.00 71.65 519 GLY A CA 1
ATOM 3387 C C . GLY B 2 393 ? 115.477 85.162 52.567 1.00 70.63 519 GLY A C 1
ATOM 3388 O O . GLY B 2 393 ? 114.599 85.279 53.436 1.00 66.97 519 GLY A O 1
ATOM 3389 N N . LEU B 2 394 ? 116.431 84.233 52.593 1.00 70.81 520 LEU A N 1
ATOM 3390 C CA . LEU B 2 394 ? 116.479 83.199 53.623 1.00 71.18 520 LEU A CA 1
ATOM 3391 C C . LEU B 2 394 ? 117.811 83.046 54.352 1.00 72.72 520 LEU A C 1
ATOM 3392 O O . LEU B 2 394 ? 118.881 82.961 53.721 1.00 70.59 520 LEU A O 1
ATOM 3397 N N . SER B 2 395 ? 117.724 82.985 55.683 1.00 73.24 521 SER A N 1
ATOM 3398 C CA . SER B 2 395 ? 118.888 82.799 56.549 1.00 75.13 521 SER A CA 1
ATOM 3399 C C . SER B 2 395 ? 119.170 81.324 56.501 1.00 74.55 521 SER A C 1
ATOM 3400 O O . SER B 2 395 ? 118.247 80.530 56.306 1.00 75.78 521 SER A O 1
ATOM 3403 N N . ILE B 2 396 ? 120.410 80.941 56.780 1.00 73.90 522 ILE A N 1
ATOM 3404 C CA . ILE B 2 396 ? 120.763 79.529 56.741 1.00 73.08 522 ILE A CA 1
ATOM 3405 C C . ILE B 2 396 ? 120.054 78.704 57.819 1.00 75.02 522 ILE A C 1
ATOM 3406 O O . ILE B 2 396 ? 120.036 77.482 57.757 1.00 72.30 522 ILE A O 1
ATOM 3411 N N . GLU B 2 397 ? 119.460 79.376 58.802 1.00 78.55 523 GLU A N 1
ATOM 3412 C CA . GLU B 2 397 ? 118.700 78.676 59.847 1.00 85.37 523 GLU A CA 1
ATOM 3413 C C . GLU B 2 397 ? 117.488 78.129 59.102 1.00 82.87 523 GLU A C 1
ATOM 3414 O O . GLU B 2 397 ? 117.306 76.912 58.979 1.00 83.99 523 GLU A O 1
ATOM 3420 N N . GLN B 2 398 ? 116.731 79.056 58.514 1.00 80.05 524 GLN A N 1
ATOM 3421 C CA . GLN B 2 398 ? 115.552 78.717 57.734 1.00 74.92 524 GLN A CA 1
ATOM 3422 C C . GLN B 2 398 ? 115.936 77.962 56.467 1.00 73.23 524 GLN A C 1
ATOM 3423 O O . GLN B 2 398 ? 115.210 77.079 56.028 1.00 72.03 524 GLN A O 1
ATOM 3429 N N . LEU B 2 399 ? 117.130 78.223 55.954 1.00 72.64 525 LEU A N 1
ATOM 3430 C CA . LEU B 2 399 ? 117.591 77.567 54.739 1.00 73.97 525 LEU A CA 1
ATOM 3431 C C . LEU B 2 399 ? 118.027 76.124 54.981 1.00 74.21 525 LEU A C 1
ATOM 3432 O O . LEU B 2 399 ? 117.585 75.200 54.293 1.00 76.63 525 LEU A O 1
ATOM 3437 N N . THR B 2 400 ? 118.906 75.923 55.947 1.00 75.68 526 THR A N 1
ATOM 3438 C CA . THR B 2 400 ? 119.375 74.581 56.241 1.00 76.73 526 THR A CA 1
ATOM 3439 C C . THR B 2 400 ? 118.234 73.673 56.731 1.00 75.20 526 THR A C 1
ATOM 3440 O O . THR B 2 400 ? 118.125 72.520 56.295 1.00 71.45 526 THR A O 1
ATOM 3444 N N . THR B 2 401 ? 117.337 74.198 57.562 1.00 75.25 527 THR A N 1
ATOM 3445 C CA . THR B 2 401 ? 116.228 73.368 58.029 1.00 76.99 527 THR A CA 1
ATOM 3446 C C . THR B 2 401 ? 115.311 72.967 56.860 1.00 78.04 527 THR A C 1
ATOM 3447 O O . THR B 2 401 ? 114.432 72.106 56.994 1.00 78.39 527 THR A O 1
ATOM 3451 N N . LEU B 2 402 ? 115.565 73.560 55.696 1.00 77.89 528 LEU A N 1
ATOM 3452 C CA . LEU B 2 402 ? 114.795 73.279 54.498 1.00 75.91 528 LEU A CA 1
ATOM 3453 C C . LEU B 2 402 ? 115.452 72.138 53.761 1.00 75.54 528 LEU A C 1
ATOM 3454 O O . LEU B 2 402 ? 114.769 71.264 53.237 1.00 73.68 528 LEU A O 1
ATOM 3459 N N . ALA B 2 403 ? 116.779 72.138 53.725 1.00 73.16 529 ALA A N 1
ATOM 3460 C CA . ALA B 2 403 ? 117.502 71.062 53.058 1.00 76.79 529 ALA A CA 1
ATOM 3461 C C . ALA B 2 403 ? 117.249 69.740 53.785 1.00 78.43 529 ALA A C 1
ATOM 3462 O O . ALA B 2 403 ? 117.453 68.659 53.219 1.00 79.01 529 ALA A O 1
ATOM 3464 N N . GLU B 2 404 ? 116.818 69.841 55.044 1.00 81.55 530 GLU A N 1
ATOM 3465 C CA . GLU B 2 404 ? 116.511 68.680 55.880 1.00 83.25 530 GLU A CA 1
ATOM 3466 C C . GLU B 2 404 ? 115.148 68.131 55.491 1.00 79.98 530 GLU A C 1
ATOM 3467 O O . GLU B 2 404 ? 114.969 66.915 55.405 1.00 80.43 530 GLU A O 1
ATOM 3473 N N . LYS B 2 405 ? 114.201 69.034 55.223 1.00 78.31 531 LYS A N 1
ATOM 3474 C CA . LYS B 2 405 ? 112.853 68.648 54.805 1.00 75.19 531 LYS A CA 1
ATOM 3475 C C . LYS B 2 405 ? 112.868 67.948 53.430 1.00 74.22 531 LYS A C 1
ATOM 3476 O O . LYS B 2 405 ? 111.843 67.452 52.973 1.00 74.52 531 LYS A O 1
ATOM 3482 N N . LEU B 2 406 ? 114.026 67.908 52.777 1.00 73.05 532 LEU A N 1
ATOM 3483 C CA . LEU B 2 406 ? 114.145 67.262 51.476 1.00 73.29 532 LEU A CA 1
ATOM 3484 C C . LEU B 2 406 ? 115.134 66.099 51.495 1.00 76.07 532 LEU A C 1
ATOM 3485 O O . LEU B 2 406 ? 114.889 65.027 50.908 1.00 75.17 532 LEU A O 1
ATOM 3490 N N . LEU B 2 407 ? 116.257 66.317 52.166 1.00 76.57 533 LEU A N 1
ATOM 3491 C CA . LEU B 2 407 ? 117.316 65.320 52.231 1.00 80.75 533 LEU A CA 1
ATOM 3492 C C . LEU B 2 407 ? 117.373 64.493 53.529 1.00 83.92 533 LEU A C 1
ATOM 3493 O O . LEU B 2 407 ? 118.099 63.492 53.626 1.00 81.06 533 LEU A O 1
ATOM 3498 N N . GLY B 2 408 ? 116.546 64.863 54.496 1.00 85.26 534 GLY A N 1
ATOM 3499 C CA . GLY B 2 408 ? 116.555 64.146 55.750 1.00 90.92 534 GLY A CA 1
ATOM 3500 C C . GLY B 2 408 ? 117.772 64.599 56.535 1.00 95.34 534 GLY A C 1
ATOM 3501 O O . GLY B 2 408 ? 118.345 65.652 56.233 1.00 98.01 534 GLY A O 1
ATOM 3502 N N . PRO B 2 409 ? 118.204 63.812 57.536 1.00 96.25 535 PRO A N 1
ATOM 3503 C CA . PRO B 2 409 ? 119.361 64.106 58.395 1.00 93.99 535 PRO A CA 1
ATOM 3504 C C . PRO B 2 409 ? 120.730 64.171 57.704 1.00 92.43 535 PRO A C 1
ATOM 3505 O O . PRO B 2 409 ? 120.970 63.517 56.675 1.00 90.90 535 PRO A O 1
ATOM 3509 N N . GLY B 2 410 ? 121.627 64.958 58.291 1.00 89.77 536 GLY A N 1
ATOM 3510 C CA . GLY B 2 410 ? 122.960 65.095 57.743 1.00 88.93 536 GLY A CA 1
ATOM 3511 C C . GLY B 2 410 ? 123.590 66.405 58.165 1.00 91.02 536 GLY A C 1
ATOM 3512 O O . GLY B 2 410 ? 122.980 67.201 58.889 1.00 87.99 536 GLY A O 1
ATOM 3513 N N . VAL B 2 411 ? 124.837 66.595 57.741 1.00 93.55 537 VAL A N 1
ATOM 3514 C CA . VAL B 2 411 ? 125.631 67.802 58.021 1.00 100.00 537 VAL A CA 1
ATOM 3515 C C . VAL B 2 411 ? 126.227 68.159 56.655 1.00 100.00 537 VAL A C 1
ATOM 3516 O O . VAL B 2 411 ? 126.815 67.289 55.997 1.00 100.00 537 VAL A O 1
ATOM 3520 N N . ASN B 2 412 ? 126.103 69.423 56.245 1.00 100.00 538 ASN A N 1
ATOM 3521 C CA . ASN B 2 412 ? 126.595 69.876 54.933 1.00 100.00 538 ASN A CA 1
ATOM 3522 C C . ASN B 2 412 ? 125.722 69.269 53.818 1.00 100.00 538 ASN A C 1
ATOM 3523 O O . ASN B 2 412 ? 125.406 68.069 53.830 1.00 100.00 538 ASN A O 1
ATOM 3528 N N . TYR B 2 413 ? 125.345 70.094 52.845 1.00 100.00 539 TYR A N 1
ATOM 3529 C CA . TYR B 2 413 ? 124.498 69.615 51.763 1.00 97.29 539 TYR A CA 1
ATOM 3530 C C . TYR B 2 413 ? 124.932 70.038 50.352 1.00 95.18 539 TYR A C 1
ATOM 3531 O O . TYR B 2 413 ? 124.141 69.963 49.414 1.00 93.74 539 TYR A O 1
ATOM 3540 N N . SER B 2 414 ? 126.200 70.411 50.193 1.00 93.84 540 SER A N 1
ATOM 3541 C CA . SER B 2 414 ? 126.729 70.850 48.894 1.00 94.35 540 SER A CA 1
ATOM 3542 C C . SER B 2 414 ? 126.424 69.917 47.699 1.00 94.60 540 SER A C 1
ATOM 3543 O O . SER B 2 414 ? 125.537 70.207 46.887 1.00 93.65 540 SER A O 1
ATOM 3546 N N . GLY B 2 415 ? 127.131 68.787 47.616 1.00 93.73 541 GLY A N 1
ATOM 3547 C CA . GLY B 2 415 ? 126.935 67.847 46.519 1.00 90.54 541 GLY A CA 1
ATOM 3548 C C . GLY B 2 415 ? 125.636 67.051 46.489 1.00 88.53 541 GLY A C 1
ATOM 3549 O O . GLY B 2 415 ? 125.413 66.272 45.553 1.00 88.24 541 GLY A O 1
ATOM 3550 N N . CYS B 2 416 ? 124.776 67.246 47.489 1.00 84.05 542 CYS A N 1
ATOM 3551 C CA . CYS B 2 416 ? 123.505 66.531 47.572 1.00 78.96 542 CYS A CA 1
ATOM 3552 C C . CYS B 2 416 ? 122.634 66.862 46.381 1.00 72.34 542 CYS A C 1
ATOM 3553 O O . CYS B 2 416 ? 122.226 68.008 46.200 1.00 70.28 542 CYS A O 1
ATOM 3556 N N . GLN B 2 417 ? 122.359 65.847 45.576 1.00 68.78 543 GLN A N 1
ATOM 3557 C CA . GLN B 2 417 ? 121.549 66.009 44.389 1.00 67.57 543 GLN A CA 1
ATOM 3558 C C . GLN B 2 417 ? 120.053 66.156 44.678 1.00 67.55 543 GLN A C 1
ATOM 3559 O O . GLN B 2 417 ? 119.484 65.400 45.476 1.00 68.67 543 GLN A O 1
ATOM 3565 N N . ILE B 2 418 ? 119.420 67.110 43.991 1.00 66.47 544 ILE A N 1
ATOM 3566 C CA . ILE B 2 418 ? 117.988 67.390 44.113 1.00 63.34 544 ILE A CA 1
ATOM 3567 C C . ILE B 2 418 ? 117.390 67.164 42.721 1.00 63.38 544 ILE A C 1
ATOM 3568 O O . ILE B 2 418 ? 117.769 67.853 41.775 1.00 64.79 544 ILE A O 1
ATOM 3573 N N . THR B 2 419 ? 116.509 66.178 42.570 1.00 59.93 545 THR A N 1
ATOM 3574 C CA . THR B 2 419 ? 115.909 65.924 41.259 1.00 57.44 545 THR A CA 1
ATOM 3575 C C . THR B 2 419 ? 114.686 66.789 41.052 1.00 56.45 545 THR A C 1
ATOM 3576 O O . THR B 2 419 ? 114.158 67.395 41.994 1.00 56.77 545 THR A O 1
ATOM 3580 N N . TRP B 2 420 ? 114.217 66.812 39.815 1.00 51.81 546 TRP A N 1
ATOM 3581 C CA . TRP B 2 420 ? 113.019 67.547 39.472 1.00 48.96 546 TRP A CA 1
ATOM 3582 C C . TRP B 2 420 ? 111.833 66.975 40.287 1.00 48.87 546 TRP A C 1
ATOM 3583 O O . TRP B 2 420 ? 111.033 67.719 40.869 1.00 49.12 546 TRP A O 1
ATOM 3594 N N . ALA B 2 421 ? 111.760 65.648 40.367 1.00 48.24 547 ALA A N 1
ATOM 3595 C CA . ALA B 2 421 ? 110.708 64.948 41.100 1.00 49.10 547 ALA A CA 1
ATOM 3596 C C . ALA B 2 421 ? 110.684 65.327 42.586 1.00 48.87 547 ALA A C 1
ATOM 3597 O O . ALA B 2 421 ? 109.633 65.535 43.188 1.00 48.71 547 ALA A O 1
ATOM 3599 N N . LYS B 2 422 ? 111.864 65.446 43.163 1.00 52.20 548 LYS A N 1
ATOM 3600 C CA . LYS B 2 422 ? 111.993 65.795 44.562 1.00 56.91 548 LYS A CA 1
ATOM 3601 C C . LYS B 2 422 ? 111.596 67.255 44.772 1.00 56.62 548 LYS A C 1
ATOM 3602 O O . LYS B 2 422 ? 110.864 67.571 45.714 1.00 56.58 548 LYS A O 1
ATOM 3608 N N . PHE B 2 423 ? 112.093 68.136 43.901 1.00 54.29 549 PHE A N 1
ATOM 3609 C CA . PHE B 2 423 ? 111.808 69.565 43.993 1.00 50.26 549 PHE A CA 1
ATOM 3610 C C . PHE B 2 423 ? 110.351 69.946 43.743 1.00 51.52 549 PHE A C 1
ATOM 3611 O O . PHE B 2 423 ? 109.799 70.835 44.416 1.00 51.45 549 PHE A O 1
ATOM 3619 N N . CYS B 2 424 ? 109.720 69.285 42.778 1.00 52.20 550 CYS A N 1
ATOM 3620 C CA . CYS B 2 424 ? 108.351 69.631 42.448 1.00 50.21 550 CYS A CA 1
ATOM 3621 C C . CYS B 2 424 ? 107.481 68.565 41.807 1.00 48.62 550 CYS A C 1
ATOM 3622 O O . CYS B 2 424 ? 106.295 68.490 42.123 1.00 46.33 550 CYS A O 1
ATOM 3625 N N . LYS B 2 425 ? 108.050 67.722 40.945 1.00 46.87 551 LYS A N 1
ATOM 3626 C CA . LYS B 2 425 ? 107.215 66.755 40.236 1.00 46.62 551 LYS A CA 1
ATOM 3627 C C . LYS B 2 425 ? 106.412 65.795 41.072 1.00 48.32 551 LYS A C 1
ATOM 3628 O O . LYS B 2 425 ? 105.274 65.492 40.729 1.00 51.14 551 LYS A O 1
ATOM 3634 N N . GLU B 2 426 ? 106.980 65.299 42.158 1.00 52.44 552 GLU A N 1
ATOM 3635 C CA . GLU B 2 426 ? 106.221 64.406 42.999 1.00 55.18 552 GLU A CA 1
ATOM 3636 C C . GLU B 2 426 ? 106.101 64.962 44.382 1.00 56.02 552 GLU A C 1
ATOM 3637 O O . GLU B 2 426 ? 106.929 65.761 44.822 1.00 56.93 552 GLU A O 1
ATOM 3643 N N . ASN B 2 427 ? 105.020 64.555 45.038 1.00 57.98 553 ASN A N 1
ATOM 3644 C CA . ASN B 2 427 ? 104.681 64.990 46.384 1.00 57.74 553 ASN A CA 1
ATOM 3645 C C . ASN B 2 427 ? 105.773 64.614 47.352 1.00 59.67 553 ASN A C 1
ATOM 3646 O O . ASN B 2 427 ? 106.568 63.715 47.072 1.00 60.04 553 ASN A O 1
ATOM 3651 N N . MET B 2 428 ? 105.852 65.355 48.453 1.00 59.68 554 MET A N 1
ATOM 3652 C CA . MET B 2 428 ? 106.857 65.101 49.476 1.00 61.31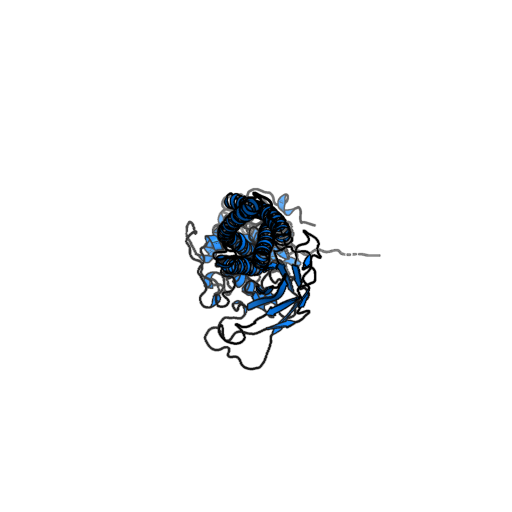 554 MET A CA 1
ATOM 3653 C C . MET B 2 428 ? 106.459 63.897 50.298 1.00 64.59 554 MET A C 1
ATOM 3654 O O . MET B 2 428 ? 105.267 63.592 50.410 1.00 66.17 554 MET A O 1
ATOM 3659 N N . ALA B 2 429 ? 107.465 63.295 50.941 1.00 69.38 555 ALA A N 1
ATOM 3660 C CA . ALA B 2 429 ? 107.347 62.122 51.821 1.00 71.57 555 ALA A CA 1
ATOM 3661 C C . ALA B 2 429 ? 105.925 61.627 52.147 1.00 73.34 555 ALA A C 1
ATOM 3662 O O . ALA B 2 429 ? 105.388 60.756 51.456 1.00 75.61 555 ALA A O 1
ATOM 3664 N N . GLY B 2 430 ? 105.321 62.160 53.204 1.00 71.82 556 GLY A N 1
ATOM 3665 C CA . GLY B 2 430 ? 103.984 61.711 53.548 1.00 71.62 556 GLY A CA 1
ATOM 3666 C C . GLY B 2 430 ? 102.933 62.744 53.220 1.00 71.11 556 GLY A C 1
ATOM 3667 O O . GLY B 2 430 ? 101.751 62.567 53.523 1.00 72.13 556 GLY A O 1
ATOM 3668 N N . LYS B 2 431 ? 103.368 63.819 52.575 1.00 69.70 557 LYS A N 1
ATOM 3669 C CA . LYS B 2 431 ? 102.479 64.910 52.235 1.00 66.74 557 LYS A CA 1
ATOM 3670 C C . LYS B 2 431 ? 101.761 64.687 50.899 1.00 67.44 557 LYS A C 1
ATOM 3671 O O . LYS B 2 431 ? 102.231 63.904 50.058 1.00 67.75 557 LYS A O 1
ATOM 3677 N N . GLY B 2 432 ? 100.599 65.339 50.743 1.00 65.95 558 GLY A N 1
ATOM 3678 C CA . GLY B 2 432 ? 99.803 65.263 49.518 1.00 64.97 558 GLY A CA 1
ATOM 3679 C C . GLY B 2 432 ? 100.006 66.488 48.620 1.00 65.74 558 GLY A C 1
ATOM 3680 O O . GLY B 2 432 ? 99.063 66.993 47.992 1.00 64.08 558 GLY A O 1
ATOM 3681 N N . PHE B 2 433 ? 101.247 66.983 48.598 1.00 62.26 559 PHE A N 1
ATOM 3682 C CA . PHE B 2 433 ? 101.642 68.148 47.821 1.00 56.67 559 PHE A CA 1
ATOM 3683 C C . PHE B 2 433 ? 103.142 68.162 47.669 1.00 54.80 559 PHE A C 1
ATOM 3684 O O . PHE B 2 433 ? 103.834 67.471 48.403 1.00 52.28 559 PHE A O 1
ATOM 3692 N N . SER B 2 434 ? 103.634 68.909 46.682 1.00 54.83 560 SER A N 1
ATOM 3693 C CA . SER B 2 434 ? 105.067 68.985 46.399 1.00 55.05 560 SER A CA 1
ATOM 3694 C C . SER B 2 434 ? 105.805 70.053 47.180 1.00 55.28 560 SER A C 1
ATOM 3695 O O . SER B 2 434 ? 105.212 71.023 47.683 1.00 54.09 560 SER A O 1
ATOM 3698 N N . PHE B 2 435 ? 107.118 69.879 47.239 1.00 52.50 561 PHE A N 1
ATOM 3699 C CA . PHE B 2 435 ? 107.971 70.808 47.939 1.00 53.82 561 PHE A CA 1
ATOM 3700 C C . PHE B 2 435 ? 107.719 72.229 47.454 1.00 52.78 561 PHE A C 1
ATOM 3701 O O . PHE B 2 435 ? 107.220 73.079 48.203 1.00 49.38 561 PHE A O 1
ATOM 3709 N N . TRP B 2 436 ? 108.025 72.470 46.184 1.00 52.09 562 TRP A N 1
ATOM 3710 C CA . TRP B 2 436 ? 107.852 73.789 45.628 1.00 49.09 562 TRP A CA 1
ATOM 3711 C C . TRP B 2 436 ? 106.487 74.430 45.844 1.00 47.29 562 TRP A C 1
ATOM 3712 O O . TRP B 2 436 ? 106.415 75.616 46.161 1.00 48.23 562 TRP A O 1
ATOM 3723 N N . VAL B 2 437 ? 105.410 73.669 45.683 1.00 49.39 563 VAL A N 1
ATOM 3724 C CA . VAL B 2 437 ? 104.066 74.238 45.853 1.00 50.31 563 VAL A CA 1
ATOM 3725 C C . VAL B 2 437 ? 103.766 74.711 47.269 1.00 52.17 563 VAL A C 1
ATOM 3726 O O . VAL B 2 437 ? 103.117 75.743 47.469 1.00 54.16 563 VAL A O 1
ATOM 3730 N N . TRP B 2 438 ? 104.194 73.923 48.248 1.00 54.21 564 TRP A N 1
ATOM 3731 C CA . TRP B 2 438 ? 104.020 74.267 49.652 1.00 53.37 564 TRP A CA 1
ATOM 3732 C C . TRP B 2 438 ? 104.750 75.607 49.886 1.00 51.26 564 TRP A C 1
ATOM 3733 O O . TRP B 2 438 ? 104.166 76.561 50.406 1.00 51.96 564 TRP A O 1
ATOM 3744 N N . LEU B 2 439 ? 106.002 75.676 49.421 1.00 48.63 565 LEU A N 1
ATOM 3745 C CA . LEU B 2 439 ? 106.865 76.852 49.544 1.00 45.89 565 LEU A CA 1
ATOM 3746 C C . LEU B 2 439 ? 106.362 78.086 48.795 1.00 47.71 565 LEU A C 1
ATOM 3747 O O . LEU B 2 439 ? 106.474 79.203 49.291 1.00 51.66 565 LEU A O 1
ATOM 3752 N N . ASP B 2 440 ? 105.824 77.893 47.599 1.00 48.72 566 ASP A N 1
ATOM 3753 C CA . ASP B 2 440 ? 105.289 78.996 46.808 1.00 49.23 566 ASP A CA 1
ATOM 3754 C C . ASP B 2 440 ? 104.073 79.556 47.538 1.00 49.91 566 ASP A C 1
ATOM 3755 O O . ASP B 2 440 ? 103.854 80.767 47.595 1.00 48.53 566 ASP A O 1
ATOM 3760 N N . ASN B 2 441 ? 103.278 78.663 48.100 1.00 51.09 567 ASN A N 1
ATOM 3761 C CA . ASN B 2 441 ? 102.092 79.073 48.812 1.00 55.14 567 ASN A CA 1
ATOM 3762 C C . ASN B 2 441 ? 102.397 79.905 50.042 1.00 58.80 567 ASN A C 1
ATOM 3763 O O . ASN B 2 441 ? 101.565 80.715 50.469 1.00 60.59 567 ASN A O 1
ATOM 3768 N N . ILE B 2 442 ? 103.577 79.678 50.616 1.00 58.43 568 ILE A N 1
ATOM 3769 C CA . ILE B 2 442 ? 104.070 80.394 51.797 1.00 59.00 568 ILE A CA 1
ATOM 3770 C C . ILE B 2 442 ? 104.401 81.821 51.376 1.00 58.75 568 ILE A C 1
ATOM 3771 O O . ILE B 2 442 ? 103.922 82.777 51.983 1.00 59.35 568 ILE A O 1
ATOM 3776 N N . ILE B 2 443 ? 105.190 81.954 50.313 1.00 57.19 569 ILE A N 1
ATOM 3777 C CA . ILE B 2 443 ? 105.567 83.253 49.776 1.00 53.56 569 ILE A CA 1
ATOM 3778 C C . ILE B 2 443 ? 104.314 84.062 49.464 1.00 53.10 569 ILE A C 1
ATOM 3779 O O . ILE B 2 443 ? 104.230 85.243 49.770 1.00 54.98 569 ILE A O 1
ATOM 3784 N N . ASP B 2 444 ? 103.327 83.423 48.860 1.00 56.04 570 ASP A N 1
ATOM 3785 C CA . ASP B 2 444 ? 102.085 84.117 48.545 1.00 60.55 570 ASP A CA 1
ATOM 3786 C C . ASP B 2 444 ? 101.395 84.587 49.834 1.00 63.06 570 ASP A C 1
ATOM 3787 O O . ASP B 2 444 ? 100.681 85.591 49.844 1.00 65.21 570 ASP A O 1
ATOM 3792 N N . LEU B 2 445 ? 101.595 83.843 50.914 1.00 64.00 571 LEU A N 1
ATOM 3793 C CA . LEU B 2 445 ? 100.995 84.169 52.206 1.00 64.66 571 LEU A CA 1
ATOM 3794 C C . LEU B 2 445 ? 101.766 85.344 52.806 1.00 63.11 571 LEU A C 1
ATOM 3795 O O . LEU B 2 445 ? 101.174 86.329 53.233 1.00 61.92 571 LEU A O 1
ATOM 3800 N N . VAL B 2 446 ? 103.089 85.251 52.772 1.00 62.31 572 VAL A N 1
ATOM 3801 C CA . VAL B 2 446 ? 103.971 86.290 53.283 1.00 62.88 572 VAL A CA 1
ATOM 3802 C C . VAL B 2 446 ? 103.797 87.600 52.513 1.00 65.88 572 VAL A C 1
ATOM 3803 O O . VAL B 2 446 ? 104.224 88.666 52.961 1.00 67.07 572 VAL A O 1
ATOM 3807 N N . LYS B 2 447 ? 103.168 87.519 51.351 1.00 67.25 573 LYS A N 1
ATOM 3808 C CA . LYS B 2 447 ? 102.946 88.696 50.545 1.00 67.30 573 LYS A CA 1
ATOM 3809 C C . LYS B 2 447 ? 101.580 89.289 50.865 1.00 66.03 573 LYS A C 1
ATOM 3810 O O . LYS B 2 447 ? 101.487 90.346 51.465 1.00 66.63 573 LYS A O 1
ATOM 3816 N N . LYS B 2 448 ? 100.517 88.571 50.528 1.00 67.31 574 LYS A N 1
ATOM 3817 C CA . LYS B 2 448 ? 99.162 89.058 50.771 1.00 70.06 574 LYS A CA 1
ATOM 3818 C C . LYS B 2 448 ? 98.923 89.537 52.206 1.00 73.82 574 LYS A C 1
ATOM 3819 O O . LYS B 2 448 ? 97.986 90.308 52.451 1.00 74.46 574 LYS A O 1
ATOM 3825 N N . TYR B 2 449 ? 99.731 89.047 53.151 1.00 73.67 575 TYR A N 1
ATOM 3826 C CA . TYR B 2 449 ? 99.639 89.432 54.579 1.00 71.79 575 TYR A CA 1
ATOM 3827 C C . TYR B 2 449 ? 101.083 89.352 55.079 1.00 71.49 575 TYR A C 1
ATOM 3828 O O . TYR B 2 449 ? 101.993 89.124 54.278 1.00 72.46 575 TYR A O 1
ATOM 3837 N N . ILE B 2 450 ? 101.303 89.646 56.357 1.00 69.55 576 ILE A N 1
ATOM 3838 C CA . ILE B 2 450 ? 102.638 89.545 56.959 1.00 73.66 576 ILE A CA 1
ATOM 3839 C C . ILE B 2 450 ? 103.835 90.059 56.140 1.00 73.07 576 ILE A C 1
ATOM 3840 O O . ILE B 2 450 ? 104.983 89.624 56.344 1.00 70.08 576 ILE A O 1
ATOM 3845 N N . LEU B 2 451 ? 103.602 91.058 55.301 1.00 72.19 577 LEU A N 1
ATOM 3846 C CA . LEU B 2 451 ? 104.691 91.562 54.500 1.00 72.77 577 LEU A CA 1
ATOM 3847 C C . LEU B 2 451 ? 105.928 92.068 55.290 1.00 73.19 577 LEU A C 1
ATOM 3848 O O . LEU B 2 451 ? 106.969 91.398 55.317 1.00 71.38 577 LEU A O 1
ATOM 3853 N N . ALA B 2 452 ? 105.851 93.258 55.896 1.00 77.54 578 ALA A N 1
ATOM 3854 C CA . ALA B 2 452 ? 107.011 93.814 56.640 1.00 77.88 578 ALA A CA 1
ATOM 3855 C C . ALA B 2 452 ? 107.225 93.018 57.909 1.00 76.40 578 ALA A C 1
ATOM 3856 O O . ALA B 2 452 ? 108.361 92.868 58.403 1.00 70.99 578 ALA A O 1
ATOM 3858 N N . LEU B 2 453 ? 106.114 92.424 58.348 1.00 77.88 579 LEU A N 1
ATOM 3859 C CA . LEU B 2 453 ? 106.056 91.586 59.534 1.00 75.11 579 LEU A CA 1
ATOM 3860 C C . LEU B 2 453 ? 107.049 90.420 59.306 1.00 76.53 579 LEU A C 1
ATOM 3861 O O . LEU B 2 453 ? 107.419 89.725 60.246 1.00 76.18 579 LEU A O 1
ATOM 3866 N N . TRP B 2 454 ? 107.487 90.255 58.050 1.00 76.40 580 TRP A N 1
ATOM 3867 C CA . TRP B 2 454 ? 108.495 89.272 57.646 1.00 77.40 580 TRP A CA 1
ATOM 3868 C C . TRP B 2 454 ? 109.793 90.048 57.380 1.00 80.35 580 TRP A C 1
ATOM 3869 O O . TRP B 2 454 ? 110.884 89.529 57.592 1.00 76.90 580 TRP A O 1
ATOM 3880 N N . ASN B 2 455 ? 109.654 91.299 56.936 1.00 86.10 581 ASN A N 1
ATOM 3881 C CA . ASN B 2 455 ? 110.783 92.178 56.576 1.00 90.81 581 ASN A CA 1
ATOM 3882 C C . ASN B 2 455 ? 112.159 91.928 57.176 1.00 90.29 581 ASN A C 1
ATOM 3883 O O . ASN B 2 455 ? 112.997 91.273 56.557 1.00 89.28 581 ASN A O 1
ATOM 3888 N N . GLU B 2 456 ? 112.409 92.544 58.331 1.00 90.24 582 GLU A N 1
ATOM 3889 C CA . GLU B 2 456 ? 113.688 92.430 59.016 1.00 91.54 582 GLU A CA 1
ATOM 3890 C C . GLU B 2 456 ? 114.026 90.969 59.325 1.00 91.55 582 GLU A C 1
ATOM 3891 O O . GLU B 2 456 ? 113.974 90.114 58.434 1.00 92.00 582 GLU A O 1
ATOM 3897 N N . GLY B 2 457 ? 114.412 90.677 60.566 1.00 90.38 583 GLY A N 1
ATOM 3898 C CA . GLY B 2 457 ? 114.770 89.309 60.920 1.00 87.89 583 GLY A CA 1
ATOM 3899 C C . GLY B 2 457 ? 113.731 88.604 61.763 1.00 86.73 583 GLY A C 1
ATOM 3900 O O . GLY B 2 457 ? 113.967 87.494 62.231 1.00 88.01 583 GLY A O 1
ATOM 3901 N N . TYR B 2 458 ? 112.564 89.232 61.881 1.00 83.73 584 TYR A N 1
ATOM 3902 C CA . TYR B 2 458 ? 111.445 88.746 62.668 1.00 82.36 584 TYR A CA 1
ATOM 3903 C C . TYR B 2 458 ? 111.167 87.254 62.686 1.00 83.23 584 TYR A C 1
ATOM 3904 O O . TYR B 2 458 ? 111.262 86.603 63.733 1.00 81.70 584 TYR A O 1
ATOM 3913 N N . ILE B 2 459 ? 110.790 86.722 61.526 1.00 80.94 585 ILE A N 1
ATOM 3914 C CA . ILE B 2 459 ? 110.413 85.320 61.404 1.00 78.85 585 ILE A CA 1
ATOM 3915 C C . ILE B 2 459 ? 111.542 84.289 61.235 1.00 81.74 585 ILE A C 1
ATOM 3916 O O . ILE B 2 459 ? 112.494 84.491 60.465 1.00 82.42 585 ILE A O 1
ATOM 3921 N N . MET B 2 460 ? 111.466 83.231 62.051 1.00 84.05 586 MET A N 1
ATOM 3922 C CA . MET B 2 460 ? 112.412 82.109 61.995 1.00 83.39 586 MET A CA 1
ATOM 3923 C C . MET B 2 460 ? 111.918 81.376 60.744 1.00 84.25 586 MET A C 1
ATOM 3924 O O . MET B 2 460 ? 112.703 80.917 59.901 1.00 85.92 586 MET A O 1
ATOM 3929 N N . GLY B 2 461 ? 110.588 81.328 60.640 1.00 79.03 587 GLY A N 1
ATOM 3930 C CA . GLY B 2 461 ? 109.890 80.728 59.522 1.00 74.53 587 GLY A CA 1
ATOM 3931 C C . GLY B 2 461 ? 109.988 79.243 59.287 1.00 71.86 587 GLY A C 1
ATOM 3932 O O . GLY B 2 461 ? 108.970 78.554 59.205 1.00 67.89 587 GLY A O 1
ATOM 3933 N N . PHE B 2 462 ? 111.207 78.756 59.140 1.00 73.14 588 PHE A N 1
ATOM 3934 C CA . PHE B 2 462 ? 111.420 77.356 58.867 1.00 80.92 588 PHE A CA 1
ATOM 3935 C C . PHE B 2 462 ? 112.330 76.762 59.929 1.00 83.34 588 PHE A C 1
ATOM 3936 O O . PHE B 2 462 ? 113.498 77.157 60.077 1.00 82.84 588 PHE A O 1
ATOM 3944 N N . ILE B 2 463 ? 111.768 75.839 60.700 1.00 86.08 589 ILE A N 1
ATOM 3945 C CA . ILE B 2 463 ? 112.515 75.193 61.766 1.00 86.82 589 ILE A CA 1
ATOM 3946 C C . ILE B 2 463 ? 111.713 73.991 62.271 1.00 87.40 589 ILE A C 1
ATOM 3947 O O . ILE B 2 463 ? 110.481 74.062 62.450 1.00 84.59 589 ILE A O 1
ATOM 3952 N N . SER B 2 464 ? 112.428 72.873 62.392 1.00 88.15 590 SER A N 1
ATOM 3953 C CA . SER B 2 464 ? 111.885 71.593 62.839 1.00 88.30 590 SER A CA 1
ATOM 3954 C C . SER B 2 464 ? 111.280 71.686 64.239 1.00 89.45 590 SER A C 1
ATOM 3955 O O . SER B 2 464 ? 111.841 72.379 65.095 1.00 90.65 590 SER A O 1
ATOM 3958 N N . LYS B 2 465 ? 110.171 70.971 64.479 1.00 87.01 591 LYS A N 1
ATOM 3959 C CA . LYS B 2 465 ? 109.511 70.963 65.793 1.00 84.44 591 LYS A CA 1
ATOM 3960 C C . LYS B 2 465 ? 110.584 70.676 66.827 1.00 84.71 591 LYS A C 1
ATOM 3961 O O . LYS B 2 465 ? 110.564 71.199 67.949 1.00 80.99 591 LYS A O 1
ATOM 3967 N N . GLU B 2 466 ? 111.560 69.891 66.371 1.00 84.16 592 GLU A N 1
ATOM 3968 C CA . GLU B 2 466 ? 112.725 69.483 67.136 1.00 87.03 592 GLU A CA 1
ATOM 3969 C C . GLU B 2 466 ? 113.514 70.721 67.562 1.00 86.44 592 GLU A C 1
ATOM 3970 O O . GLU B 2 466 ? 113.379 71.176 68.696 1.00 87.55 592 GLU A O 1
ATOM 3976 N N . ARG B 2 467 ? 114.302 71.282 66.642 1.00 87.55 593 ARG A N 1
ATOM 3977 C CA . ARG B 2 467 ? 115.110 72.480 66.906 1.00 86.64 593 ARG A CA 1
ATOM 3978 C C . ARG B 2 467 ? 114.284 73.671 67.454 1.00 85.27 593 ARG A C 1
ATOM 3979 O O . ARG B 2 467 ? 114.850 74.677 67.900 1.00 82.93 593 ARG A O 1
ATOM 3987 N N . GLU B 2 468 ? 112.953 73.524 67.434 1.00 86.73 594 GLU A N 1
ATOM 3988 C CA . GLU B 2 468 ? 112.002 74.500 67.980 1.00 87.41 594 GLU A CA 1
ATOM 3989 C C . GLU B 2 468 ? 111.916 74.176 69.488 1.00 91.26 594 GLU A C 1
ATOM 3990 O O . GLU B 2 468 ? 110.917 74.483 70.158 1.00 92.40 594 GLU A O 1
ATOM 3996 N N . ARG B 2 469 ? 112.922 73.442 69.981 1.00 92.31 595 ARG A N 1
ATOM 3997 C CA . ARG B 2 469 ? 113.041 73.078 71.391 1.00 92.32 595 ARG A CA 1
ATOM 3998 C C . ARG B 2 469 ? 114.007 74.071 72.018 1.00 91.82 595 ARG A C 1
ATOM 3999 O O . ARG B 2 469 ? 113.771 74.568 73.124 1.00 91.96 595 ARG A O 1
ATOM 4007 N N . ALA B 2 470 ? 115.031 74.440 71.249 1.00 93.71 596 ALA A N 1
ATOM 4008 C CA . ALA B 2 470 ? 116.052 75.403 71.681 1.00 92.93 596 ALA A CA 1
ATOM 4009 C C . ALA B 2 470 ? 115.531 76.851 71.949 1.00 90.88 596 ALA A C 1
ATOM 4010 O O . ALA B 2 470 ? 116.269 77.824 71.774 1.00 88.72 596 ALA A O 1
ATOM 4012 N N . ILE B 2 471 ? 114.263 76.976 72.352 1.00 89.18 597 ILE A N 1
ATOM 4013 C CA . ILE B 2 471 ? 113.628 78.258 72.681 1.00 87.60 597 ILE A CA 1
ATOM 4014 C C . ILE B 2 471 ? 113.324 78.202 74.181 1.00 90.77 597 ILE A C 1
ATOM 4015 O O . ILE B 2 471 ? 114.261 78.104 74.970 1.00 91.40 597 ILE A O 1
ATOM 4020 N N . LEU B 2 472 ? 112.041 78.212 74.572 1.00 92.01 598 LEU A N 1
ATOM 4021 C CA . LEU B 2 472 ? 111.621 78.123 75.985 1.00 92.10 598 LEU A CA 1
ATOM 4022 C C . LEU B 2 472 ? 112.490 77.136 76.795 1.00 95.57 598 LEU A C 1
ATOM 4023 O O . LEU B 2 472 ? 112.671 77.293 78.016 1.00 95.43 598 LEU A O 1
ATOM 4028 N N . SER B 2 473 ? 113.009 76.120 76.092 1.00 97.64 599 SER A N 1
ATOM 4029 C CA . SER B 2 473 ? 113.880 75.082 76.656 1.00 97.04 599 SER A CA 1
ATOM 4030 C C . SER B 2 473 ? 115.365 75.447 76.467 1.00 94.76 599 SER A C 1
ATOM 4031 O O . SER B 2 473 ? 116.105 74.743 75.770 1.00 90.92 599 SER A O 1
ATOM 4034 N N . THR B 2 474 ? 115.750 76.574 77.077 1.00 92.85 600 THR A N 1
ATOM 4035 C CA . THR B 2 474 ? 117.107 77.168 77.088 1.00 91.69 600 THR A CA 1
ATOM 4036 C C . THR B 2 474 ? 116.985 78.697 77.262 1.00 90.40 600 THR A C 1
ATOM 4037 O O . THR B 2 474 ? 117.938 79.387 77.683 1.00 90.15 600 THR A O 1
ATOM 4041 N N . LYS B 2 475 ? 115.817 79.219 76.897 1.00 85.22 601 LYS A N 1
ATOM 4042 C CA . LYS B 2 475 ? 115.532 80.636 77.005 1.00 80.59 601 LYS A CA 1
ATOM 4043 C C . LYS B 2 475 ? 114.397 80.713 78.003 1.00 77.90 601 LYS A C 1
ATOM 4044 O O . LYS B 2 475 ? 113.606 79.770 78.135 1.00 72.30 601 LYS A O 1
ATOM 4050 N N . PRO B 2 476 ? 114.323 81.829 78.743 1.00 80.07 602 PRO A N 1
ATOM 4051 C CA . PRO B 2 476 ? 113.272 82.019 79.751 1.00 81.68 602 PRO A CA 1
ATOM 4052 C C . PRO B 2 476 ? 111.851 81.799 79.223 1.00 80.87 602 PRO A C 1
ATOM 4053 O O . PRO B 2 476 ? 111.607 81.927 78.023 1.00 77.36 602 PRO A O 1
ATOM 4057 N N . PRO B 2 477 ? 110.926 81.350 80.096 1.00 81.68 603 PRO A N 1
ATOM 4058 C CA . PRO B 2 477 ? 109.549 81.140 79.638 1.00 80.07 603 PRO A CA 1
ATOM 4059 C C . PRO B 2 477 ? 109.092 82.496 79.111 1.00 79.32 603 PRO A C 1
ATOM 4060 O O . PRO B 2 477 ? 109.460 83.551 79.658 1.00 77.09 603 PRO A O 1
ATOM 4064 N N . GLY B 2 478 ? 108.369 82.456 77.998 1.00 79.77 604 GLY A N 1
ATOM 4065 C CA . GLY B 2 478 ? 107.915 83.670 77.345 1.00 81.08 604 GLY A CA 1
ATOM 4066 C C . GLY B 2 478 ? 108.450 83.709 75.916 1.00 81.49 604 GLY A C 1
ATOM 4067 O O . GLY B 2 478 ? 107.686 83.938 74.986 1.00 79.32 604 GLY A O 1
ATOM 4068 N N . THR B 2 479 ? 109.746 83.424 75.745 1.00 84.79 605 THR A N 1
ATOM 4069 C CA . THR B 2 479 ? 110.420 83.422 74.431 1.00 89.19 605 THR A CA 1
ATOM 4070 C C . THR B 2 479 ? 109.666 82.599 73.343 1.00 90.49 605 THR A C 1
ATOM 4071 O O . THR B 2 479 ? 109.619 81.349 73.391 1.00 92.97 605 THR A O 1
ATOM 4075 N N . PHE B 2 480 ? 109.044 83.319 72.396 1.00 89.31 606 PHE A N 1
ATOM 4076 C CA . PHE B 2 480 ? 108.265 82.710 71.302 1.00 82.85 606 PHE A CA 1
ATOM 4077 C C . PHE B 2 480 ? 109.000 82.630 69.956 1.00 83.08 606 PHE A C 1
ATOM 4078 O O . PHE B 2 480 ? 110.139 83.123 69.807 1.00 77.52 606 PHE A O 1
ATOM 4086 N N . LEU B 2 481 ? 108.304 82.020 68.989 1.00 84.23 607 LEU A N 1
ATOM 4087 C CA . LEU B 2 481 ? 108.797 81.800 67.639 1.00 83.03 607 LEU A CA 1
ATOM 4088 C C . LEU B 2 481 ? 107.732 82.175 66.612 1.00 82.72 607 LEU A C 1
ATOM 4089 O O . LEU B 2 481 ? 106.532 82.294 66.931 1.00 80.72 607 LEU A O 1
ATOM 4094 N N . LEU B 2 482 ? 108.215 82.424 65.395 1.00 84.57 608 LEU A N 1
ATOM 4095 C CA . LEU B 2 482 ? 107.387 82.770 64.243 1.00 81.38 608 LEU A CA 1
ATOM 4096 C C . LEU B 2 482 ? 107.815 81.796 63.144 1.00 80.03 608 LEU A C 1
ATOM 4097 O O . LEU B 2 482 ? 108.986 81.826 62.715 1.00 75.51 608 LEU A O 1
ATOM 4102 N N . ARG B 2 483 ? 106.887 80.928 62.722 1.00 79.07 609 ARG A N 1
ATOM 4103 C CA . ARG B 2 483 ? 107.159 79.931 61.676 1.00 79.11 609 ARG A CA 1
ATOM 4104 C C . ARG B 2 483 ? 105.893 79.455 60.932 1.00 77.61 609 ARG A C 1
ATOM 4105 O O . ARG B 2 483 ? 104.749 79.635 61.410 1.00 76.37 609 ARG A O 1
ATOM 4113 N N . PHE B 2 484 ? 106.125 78.794 59.793 1.00 75.64 610 PHE A N 1
ATOM 4114 C CA . PHE B 2 484 ? 105.059 78.305 58.909 1.00 73.05 610 PHE A CA 1
ATOM 4115 C C . PHE B 2 484 ? 104.576 76.881 59.134 1.00 71.57 610 PHE A C 1
ATOM 4116 O O . PHE B 2 484 ? 105.335 76.004 59.540 1.00 72.02 610 PHE A O 1
ATOM 4124 N N . SER B 2 485 ? 103.317 76.656 58.778 1.00 70.29 611 SER A N 1
ATOM 4125 C CA . SER B 2 485 ? 102.671 75.357 58.897 1.00 69.99 611 SER A CA 1
ATOM 4126 C C . SER B 2 485 ? 103.249 74.354 57.905 1.00 70.69 611 SER A C 1
ATOM 4127 O O . SER B 2 485 ? 103.042 74.514 56.702 1.00 74.77 611 SER A O 1
ATOM 4130 N N . GLU B 2 486 ? 103.923 73.311 58.404 1.00 70.08 612 GLU A N 1
ATOM 4131 C CA . GLU B 2 486 ? 104.535 72.261 57.564 1.00 70.79 612 GLU A CA 1
ATOM 4132 C C . GLU B 2 486 ? 103.558 71.270 56.932 1.00 69.60 612 GLU A C 1
ATOM 4133 O O . GLU B 2 486 ? 103.891 70.601 55.938 1.00 69.31 612 GLU A O 1
ATOM 4139 N N . SER B 2 487 ? 102.370 71.184 57.522 1.00 69.12 613 SER A N 1
ATOM 4140 C CA . SER B 2 487 ? 101.304 70.278 57.093 1.00 71.33 613 SER A CA 1
ATOM 4141 C C . SER B 2 487 ? 100.286 70.894 56.130 1.00 70.96 613 SER A C 1
ATOM 4142 O O . SER B 2 487 ? 99.522 70.177 55.475 1.00 71.80 613 SER A O 1
ATOM 4145 N N . SER B 2 488 ? 100.255 72.221 56.086 1.00 73.19 614 SER A N 1
ATOM 4146 C CA . SER B 2 488 ? 99.319 72.958 55.255 1.00 70.91 614 SER A CA 1
ATOM 4147 C C . SER B 2 488 ? 99.772 73.108 53.826 1.00 71.67 614 SER A C 1
ATOM 4148 O O . SER B 2 488 ? 100.895 73.558 53.554 1.00 71.34 614 SER A O 1
ATOM 4151 N N . LYS B 2 489 ? 98.874 72.764 52.910 1.00 68.45 615 LYS A N 1
ATOM 4152 C CA . LYS B 2 489 ? 99.181 72.907 51.501 1.00 68.81 615 LYS A CA 1
ATOM 4153 C C . LYS B 2 489 ? 99.098 74.391 51.138 1.00 71.20 615 LYS A C 1
ATOM 4154 O O . LYS B 2 489 ? 100.100 75.007 50.755 1.00 71.32 615 LYS A O 1
ATOM 4160 N N . GLU B 2 490 ? 97.904 74.955 51.320 1.00 72.41 616 GLU A N 1
ATOM 4161 C CA . GLU B 2 490 ? 97.627 76.352 51.019 1.00 73.95 616 GLU A CA 1
ATOM 4162 C C . GLU B 2 490 ? 98.519 77.356 51.758 1.00 72.74 616 GLU A C 1
ATOM 4163 O O . GLU B 2 490 ? 98.739 78.474 51.285 1.00 72.18 616 GLU A O 1
ATOM 4169 N N . GLY B 2 491 ? 99.073 76.942 52.887 1.00 73.98 617 GLY A N 1
ATOM 4170 C CA . GLY B 2 491 ? 99.920 77.827 53.663 1.00 75.43 617 GLY A CA 1
ATOM 4171 C C . GLY B 2 491 ? 99.186 78.377 54.883 1.00 75.76 617 GLY A C 1
ATOM 4172 O O . GLY B 2 491 ? 97.991 78.727 54.825 1.00 69.24 617 GLY A O 1
ATOM 4173 N N . GLY B 2 492 ? 99.911 78.405 56.004 1.00 76.22 618 GLY A N 1
ATOM 4174 C CA . GLY B 2 492 ? 99.380 78.904 57.270 1.00 76.58 618 GLY A CA 1
ATOM 4175 C C . GLY B 2 492 ? 100.499 79.267 58.240 1.00 75.86 618 GLY A C 1
ATOM 4176 O O . GLY B 2 492 ? 101.650 78.830 58.065 1.00 73.31 618 GLY A O 1
ATOM 4177 N N . VAL B 2 493 ? 100.180 80.031 59.281 1.00 76.78 619 VAL A N 1
ATOM 4178 C CA . VAL B 2 493 ? 101.222 80.431 60.232 1.00 81.49 619 VAL A CA 1
ATOM 4179 C C . VAL B 2 493 ? 100.980 80.119 61.694 1.00 81.98 619 VAL A C 1
ATOM 4180 O O . VAL B 2 493 ? 99.827 80.006 62.140 1.00 79.86 619 VAL A O 1
ATOM 4184 N N . THR B 2 494 ? 102.083 80.064 62.440 1.00 84.32 620 THR A N 1
ATOM 4185 C CA . THR B 2 494 ? 102.028 79.759 63.857 1.00 89.21 620 THR A CA 1
ATOM 4186 C C . THR B 2 494 ? 103.232 80.306 64.681 1.00 92.21 620 THR A C 1
ATOM 4187 O O . THR B 2 494 ? 104.152 80.960 64.126 1.00 90.57 620 THR A O 1
ATOM 4191 N N . PHE B 2 495 ? 103.213 80.008 65.994 1.00 95.16 621 PHE A N 1
ATOM 4192 C CA . PHE B 2 495 ? 104.200 80.480 66.995 1.00 94.98 621 PHE A CA 1
ATOM 4193 C C . PHE B 2 495 ? 104.475 79.527 68.208 1.00 94.01 621 PHE A C 1
ATOM 4194 O O . PHE B 2 495 ? 103.967 78.402 68.263 1.00 88.86 621 PHE A O 1
ATOM 4202 N N . THR B 2 496 ? 105.178 80.069 69.218 1.00 98.41 622 THR A N 1
ATOM 4203 C CA . THR B 2 496 ? 105.581 79.370 70.471 1.00 99.00 622 THR A CA 1
ATOM 4204 C C . THR B 2 496 ? 105.163 80.051 71.840 1.00 100.00 622 THR A C 1
ATOM 4205 O O . THR B 2 496 ? 104.983 81.293 71.910 1.00 100.00 622 THR A O 1
ATOM 4209 N N . TRP B 2 497 ? 105.037 79.227 72.904 1.00 100.00 623 TRP A N 1
ATOM 4210 C CA . TRP B 2 497 ? 104.642 79.658 74.267 1.00 100.00 623 TRP A CA 1
ATOM 4211 C C . TRP B 2 497 ? 104.409 78.468 75.230 1.00 99.87 623 TRP A C 1
ATOM 4212 O O . TRP B 2 497 ? 103.776 77.487 74.828 1.00 99.96 623 TRP A O 1
ATOM 4223 N N . VAL B 2 498 ? 104.877 78.574 76.489 1.00 100.00 624 VAL A N 1
ATOM 4224 C CA . VAL B 2 498 ? 104.696 77.515 77.523 1.00 100.00 624 VAL A CA 1
ATOM 4225 C C . VAL B 2 498 ? 103.627 77.880 78.582 1.00 100.00 624 VAL A C 1
ATOM 4226 O O . VAL B 2 498 ? 103.956 78.424 79.638 1.00 98.58 624 VAL A O 1
ATOM 4230 N N . GLU B 2 499 ? 102.356 77.572 78.304 1.00 100.00 625 GLU A N 1
ATOM 4231 C CA . GLU B 2 499 ? 101.238 77.874 79.228 1.00 100.00 625 GLU A CA 1
ATOM 4232 C C . GLU B 2 499 ? 99.998 76.954 79.084 1.00 100.00 625 GLU A C 1
ATOM 4233 O O . GLU B 2 499 ? 99.153 77.133 78.188 1.00 100.00 625 GLU A O 1
ATOM 4239 N N . LYS B 2 500 ? 99.915 75.977 79.988 1.00 100.00 626 LYS A N 1
ATOM 4240 C CA . LYS B 2 500 ? 98.828 74.983 80.066 1.00 100.00 626 LYS A CA 1
ATOM 4241 C C . LYS B 2 500 ? 99.187 74.007 81.211 1.00 100.00 626 LYS A C 1
ATOM 4242 O O . LYS B 2 500 ? 100.315 73.482 81.245 1.00 100.00 626 LYS A O 1
ATOM 4248 N N . ASP B 2 501 ? 98.262 73.807 82.161 1.00 100.00 627 ASP A N 1
ATOM 4249 C CA . ASP B 2 501 ? 98.469 72.894 83.312 1.00 100.00 627 ASP A CA 1
ATOM 4250 C C . ASP B 2 501 ? 99.693 73.291 84.181 1.00 100.00 627 ASP A C 1
ATOM 4251 O O . ASP B 2 501 ? 100.126 74.458 84.162 1.00 100.00 627 ASP A O 1
ATOM 4256 N N . ILE B 2 502 ? 100.218 72.354 84.978 1.00 100.00 628 ILE A N 1
ATOM 4257 C CA . ILE B 2 502 ? 101.393 72.651 85.814 1.00 100.00 628 ILE A CA 1
ATOM 4258 C C . ILE B 2 502 ? 102.640 72.319 84.971 1.00 100.00 628 ILE A C 1
ATOM 4259 O O . ILE B 2 502 ? 102.932 71.137 84.727 1.00 100.00 628 ILE A O 1
ATOM 4264 N N . SER B 2 503 ? 103.318 73.359 84.476 1.00 100.00 629 SER A N 1
ATOM 4265 C CA . SER B 2 503 ? 104.517 73.199 83.648 1.00 100.00 629 SER A CA 1
ATOM 4266 C C . SER B 2 503 ? 105.472 72.164 84.272 1.00 100.00 629 SER A C 1
ATOM 4267 O O . SER B 2 503 ? 105.748 72.207 85.482 1.00 100.00 629 SER A O 1
ATOM 4270 N N . GLY B 2 504 ? 105.876 71.179 83.466 1.00 100.00 630 GLY A N 1
ATOM 4271 C CA . GLY B 2 504 ? 106.799 70.156 83.940 1.00 100.00 630 GLY A CA 1
ATOM 4272 C C . GLY B 2 504 ? 108.218 70.702 83.867 1.00 100.00 630 GLY A C 1
ATOM 4273 O O . GLY B 2 504 ? 108.749 71.237 84.847 1.00 100.00 630 GLY A O 1
ATOM 4274 N N . SER B 2 505 ? 108.830 70.564 82.692 1.00 100.00 631 SER A N 1
ATOM 4275 C CA . SER B 2 505 ? 110.179 71.075 82.418 1.00 100.00 631 SER A CA 1
ATOM 4276 C C . SER B 2 505 ? 110.045 71.837 81.093 1.00 100.00 631 SER A C 1
ATOM 4277 O O . SER B 2 505 ? 110.627 71.449 80.074 1.00 100.00 631 SER A O 1
ATOM 4280 N N . THR B 2 506 ? 109.226 72.895 81.134 1.00 100.00 632 THR A N 1
ATOM 4281 C CA . THR B 2 506 ? 108.884 73.771 79.991 1.00 100.00 632 THR A CA 1
ATOM 4282 C C . THR B 2 506 ? 108.163 73.054 78.817 1.00 100.00 632 THR A C 1
ATOM 4283 O O . THR B 2 506 ? 108.784 72.467 77.910 1.00 100.00 632 THR A O 1
ATOM 4287 N N . GLN B 2 507 ? 106.832 73.083 78.876 1.00 100.00 633 GLN A N 1
ATOM 4288 C CA . GLN B 2 507 ? 105.985 72.462 77.857 1.00 100.00 633 GLN A CA 1
ATOM 4289 C C . GLN B 2 507 ? 105.785 73.449 76.681 1.00 100.00 633 GLN A C 1
ATOM 4290 O O . GLN B 2 507 ? 104.967 74.384 76.765 1.00 100.00 633 GLN A O 1
ATOM 4296 N N . ILE B 2 508 ? 106.600 73.273 75.635 1.00 100.00 634 ILE A N 1
ATOM 4297 C CA . ILE B 2 508 ? 106.565 74.102 74.421 1.00 100.00 634 ILE A CA 1
ATOM 4298 C C . ILE B 2 508 ? 105.251 73.884 73.645 1.00 98.89 634 ILE A C 1
ATOM 4299 O O . ILE B 2 508 ? 104.753 72.760 73.575 1.00 98.10 634 ILE A O 1
ATOM 4304 N N . GLN B 2 509 ? 104.691 74.953 73.076 1.00 98.29 635 GLN A N 1
ATOM 4305 C CA . GLN B 2 509 ? 103.434 74.858 72.327 1.00 98.19 635 GLN A CA 1
ATOM 4306 C C . GLN B 2 509 ? 103.309 75.740 71.064 1.00 99.03 635 GLN A C 1
ATOM 4307 O O . GLN B 2 509 ? 104.099 76.668 70.845 1.00 98.14 635 GLN A O 1
ATOM 4313 N N . SER B 2 510 ? 102.298 75.420 70.248 1.00 96.85 636 SER A N 1
ATOM 4314 C CA . SER B 2 510 ? 101.972 76.122 68.998 1.00 93.07 636 SER A CA 1
ATOM 4315 C C . SER B 2 510 ? 100.452 75.972 68.790 1.00 92.13 636 SER A C 1
ATOM 4316 O O . SER B 2 510 ? 99.847 74.970 69.192 1.00 90.36 636 SER A O 1
ATOM 4319 N N . VAL B 2 511 ? 99.819 76.990 68.230 1.00 91.57 637 VAL A N 1
ATOM 4320 C CA . VAL B 2 511 ? 98.381 76.919 68.010 1.00 94.77 637 VAL A CA 1
ATOM 4321 C C . VAL B 2 511 ? 98.145 76.377 66.584 1.00 96.48 637 VAL A C 1
ATOM 4322 O O . VAL B 2 511 ? 99.103 76.222 65.813 1.00 95.79 637 VAL A O 1
ATOM 4326 N N . GLU B 2 512 ? 96.897 76.055 66.242 1.00 96.48 638 GLU A N 1
ATOM 4327 C CA . GLU B 2 512 ? 96.593 75.558 64.902 1.00 99.28 638 GLU A CA 1
ATOM 4328 C C . GLU B 2 512 ? 96.755 76.716 63.923 1.00 100.00 638 GLU A C 1
ATOM 4329 O O . GLU B 2 512 ? 96.097 77.749 64.076 1.00 100.00 638 GLU A O 1
ATOM 4335 N N . PRO B 2 513 ? 97.587 76.534 62.874 1.00 100.00 639 PRO A N 1
ATOM 4336 C CA . PRO B 2 513 ? 97.884 77.531 61.838 1.00 100.00 639 PRO A CA 1
ATOM 4337 C C . PRO B 2 513 ? 96.692 78.264 61.244 1.00 99.25 639 PRO A C 1
ATOM 4338 O O . PRO B 2 513 ? 95.585 77.720 61.104 1.00 96.22 639 PRO A O 1
ATOM 4342 N N . TYR B 2 514 ? 96.948 79.519 60.899 1.00 100.00 640 TYR A N 1
ATOM 4343 C CA . TYR B 2 514 ? 95.925 80.387 60.336 1.00 99.77 640 TYR A CA 1
ATOM 4344 C C . TYR B 2 514 ? 95.958 80.428 58.804 1.00 98.10 640 TYR A C 1
ATOM 4345 O O . TYR B 2 514 ? 96.982 80.793 58.204 1.00 96.61 640 TYR A O 1
ATOM 4354 N N . THR B 2 515 ? 94.853 79.982 58.191 1.00 96.90 641 THR A N 1
ATOM 4355 C CA . THR B 2 515 ? 94.713 79.944 56.734 1.00 93.36 641 THR A CA 1
ATOM 4356 C C . THR B 2 515 ? 94.662 81.359 56.203 1.00 94.06 641 THR A C 1
ATOM 4357 O O . THR B 2 515 ? 94.431 82.299 56.962 1.00 95.10 641 THR A O 1
ATOM 4361 N N . LYS B 2 516 ? 94.856 81.514 54.898 1.00 93.27 642 LYS A N 1
ATOM 4362 C CA . LYS B 2 516 ? 94.826 82.840 54.296 1.00 89.82 642 LYS A CA 1
ATOM 4363 C C . LYS B 2 516 ? 93.589 83.620 54.758 1.00 89.03 642 LYS A C 1
ATOM 4364 O O . LYS B 2 516 ? 93.703 84.782 55.139 1.00 88.82 642 LYS A O 1
ATOM 4370 N N . GLN B 2 517 ? 92.446 82.949 54.868 1.00 84.72 643 GLN A N 1
ATOM 4371 C CA . GLN B 2 517 ? 91.235 83.624 55.342 1.00 86.59 643 GLN A CA 1
ATOM 4372 C C . GLN B 2 517 ? 91.306 83.964 56.820 1.00 84.00 643 GLN A C 1
ATOM 4373 O O . GLN B 2 517 ? 90.778 84.976 57.271 1.00 80.55 643 GLN A O 1
ATOM 4379 N N . GLN B 2 518 ? 91.969 83.103 57.574 1.00 87.67 644 GLN A N 1
ATOM 4380 C CA . GLN B 2 518 ? 92.117 83.327 59.004 1.00 90.74 644 GLN A CA 1
ATOM 4381 C C . GLN B 2 518 ? 92.955 84.584 59.284 1.00 89.96 644 GLN A C 1
ATOM 4382 O O . GLN B 2 518 ? 92.904 85.141 60.389 1.00 92.01 644 GLN A O 1
ATOM 4388 N N . LEU B 2 519 ? 93.710 85.042 58.288 1.00 87.01 645 LEU A N 1
ATOM 4389 C CA . LEU B 2 519 ? 94.513 86.232 58.476 1.00 82.93 645 LEU A CA 1
ATOM 4390 C C . LEU B 2 519 ? 93.756 87.512 58.112 1.00 82.36 645 LEU A C 1
ATOM 4391 O O . LEU B 2 519 ? 94.257 88.627 58.303 1.00 80.67 645 LEU A O 1
ATOM 4396 N N . ASN B 2 520 ? 92.535 87.339 57.612 1.00 78.44 646 ASN A N 1
ATOM 4397 C CA . ASN B 2 520 ? 91.653 88.463 57.288 1.00 78.42 646 ASN A CA 1
ATOM 4398 C C . ASN B 2 520 ? 90.962 88.880 58.594 1.00 78.61 646 ASN A C 1
ATOM 4399 O O . ASN B 2 520 ? 90.530 90.021 58.756 1.00 80.61 646 ASN A O 1
ATOM 4404 N N . ASN B 2 521 ? 90.817 87.914 59.495 1.00 78.92 647 ASN A N 1
ATOM 4405 C CA . ASN B 2 521 ? 90.157 88.114 60.778 1.00 79.91 647 ASN A CA 1
ATOM 4406 C C . ASN B 2 521 ? 90.986 88.914 61.795 1.00 80.20 647 ASN A C 1
ATOM 4407 O O . ASN B 2 521 ? 90.418 89.510 62.727 1.00 79.34 647 ASN A O 1
ATOM 4412 N N . MET B 2 522 ? 92.314 88.909 61.630 1.00 82.38 648 MET A N 1
ATOM 4413 C CA . MET B 2 522 ? 93.246 89.610 62.533 1.00 80.94 648 MET A CA 1
ATOM 4414 C C . MET B 2 522 ? 94.678 89.344 62.083 1.00 77.54 648 MET A C 1
ATOM 4415 O O . MET B 2 522 ? 95.053 88.208 61.821 1.00 77.29 648 MET A O 1
ATOM 4420 N N . SER B 2 523 ? 95.498 90.377 62.025 1.00 78.90 649 SER A N 1
ATOM 4421 C CA . SER B 2 523 ? 96.880 90.169 61.608 1.00 82.17 649 SER A CA 1
ATOM 4422 C C . SER B 2 523 ? 97.697 89.353 62.612 1.00 80.54 649 SER A C 1
ATOM 4423 O O . SER B 2 523 ? 97.366 89.320 63.791 1.00 77.80 649 SER A O 1
ATOM 4426 N N . PHE B 2 524 ? 98.790 88.752 62.132 1.00 82.53 650 PHE A N 1
ATOM 4427 C CA . PHE B 2 524 ? 99.727 87.920 62.928 1.00 86.75 650 PHE A CA 1
ATOM 4428 C C . PHE B 2 524 ? 100.401 88.670 64.128 1.00 88.33 650 PHE A C 1
ATOM 4429 O O . PHE B 2 524 ? 100.385 88.151 65.250 1.00 91.78 650 PHE A O 1
ATOM 4437 N N . ALA B 2 525 ? 100.967 89.868 63.917 1.00 89.22 651 ALA A N 1
ATOM 4438 C CA . ALA B 2 525 ? 101.592 90.638 65.018 1.00 86.29 651 ALA A CA 1
ATOM 4439 C C . ALA B 2 525 ? 100.529 91.195 65.973 1.00 86.28 651 ALA A C 1
ATOM 4440 O O . ALA B 2 525 ? 100.877 91.684 67.051 1.00 82.78 651 ALA A O 1
ATOM 4442 N N . GLU B 2 526 ? 99.258 91.137 65.520 1.00 84.25 652 GLU A N 1
ATOM 4443 C CA . GLU B 2 526 ? 98.028 91.555 66.238 1.00 83.43 652 GLU A CA 1
ATOM 4444 C C . GLU B 2 526 ? 97.563 90.325 67.047 1.00 83.78 652 GLU A C 1
ATOM 4445 O O . GLU B 2 526 ? 97.029 90.449 68.153 1.00 86.87 652 GLU A O 1
ATOM 4451 N N . ILE B 2 527 ? 97.754 89.139 66.468 1.00 82.54 653 ILE A N 1
ATOM 4452 C CA . ILE B 2 527 ? 97.448 87.878 67.131 1.00 80.83 653 ILE A CA 1
ATOM 4453 C C . ILE B 2 527 ? 98.468 87.821 68.279 1.00 82.05 653 ILE A C 1
ATOM 4454 O O . ILE B 2 527 ? 98.085 87.692 69.437 1.00 81.89 653 ILE A O 1
ATOM 4459 N N . ILE B 2 528 ? 99.745 88.056 67.940 1.00 84.94 654 ILE A N 1
ATOM 4460 C CA . ILE B 2 528 ? 100.921 88.049 68.857 1.00 87.98 654 ILE A CA 1
ATOM 4461 C C . ILE B 2 528 ? 100.935 89.084 70.014 1.00 90.70 654 ILE A C 1
ATOM 4462 O O . ILE B 2 528 ? 101.594 88.876 71.048 1.00 93.34 654 ILE A O 1
ATOM 4467 N N . MET B 2 529 ? 100.231 90.198 69.824 1.00 95.93 655 MET A N 1
ATOM 4468 C CA . MET B 2 529 ? 100.134 91.266 70.827 1.00 95.56 655 MET A CA 1
ATOM 4469 C C . MET B 2 529 ? 98.644 91.504 71.164 1.00 100.00 655 MET A C 1
ATOM 4470 O O . MET B 2 529 ? 98.230 92.637 71.424 1.00 99.31 655 MET A O 1
ATOM 4475 N N . GLY B 2 530 ? 97.857 90.423 71.155 1.00 100.00 656 GLY A N 1
ATOM 4476 C CA . GLY B 2 530 ? 96.428 90.492 71.450 1.00 100.00 656 GLY A CA 1
ATOM 4477 C C . GLY B 2 530 ? 95.883 89.088 71.672 1.00 100.00 656 GLY A C 1
ATOM 4478 O O . GLY B 2 530 ? 94.697 88.799 71.408 1.00 100.00 656 GLY A O 1
ATOM 4479 N N . TYR B 2 531 ? 96.771 88.233 72.190 1.00 100.00 657 TYR A N 1
ATOM 4480 C CA . TYR B 2 531 ? 96.508 86.820 72.488 1.00 98.97 657 TYR A CA 1
ATOM 4481 C C . TYR B 2 531 ? 96.727 86.586 73.984 1.00 95.72 657 TYR A C 1
ATOM 4482 O O . TYR B 2 531 ? 97.862 86.430 74.411 1.00 94.58 657 TYR A O 1
ATOM 4491 N N . LYS B 2 532 ? 95.663 86.540 74.781 1.00 91.34 658 LYS A N 1
ATOM 4492 C CA . LYS B 2 532 ? 95.848 86.354 76.218 1.00 88.15 658 LYS A CA 1
ATOM 4493 C C . LYS B 2 532 ? 95.906 84.915 76.695 1.00 87.74 658 LYS A C 1
ATOM 4494 O O . LYS B 2 532 ? 96.763 84.581 77.496 1.00 84.51 658 LYS A O 1
ATOM 4500 N N . ILE B 2 533 ? 95.069 84.053 76.115 1.00 89.11 659 ILE A N 1
ATOM 4501 C CA . ILE B 2 533 ? 94.964 82.618 76.471 1.00 93.94 659 ILE A CA 1
ATOM 4502 C C . ILE B 2 533 ? 94.056 82.356 77.708 1.00 99.39 659 ILE A C 1
ATOM 4503 O O . ILE B 2 533 ? 94.548 82.336 78.848 1.00 100.00 659 ILE A O 1
ATOM 4508 N N . MET B 2 534 ? 92.747 82.162 77.499 1.00 100.00 660 MET A N 1
ATOM 4509 C CA . MET B 2 534 ? 91.827 81.903 78.626 1.00 100.00 660 MET A CA 1
ATOM 4510 C C . MET B 2 534 ? 92.096 80.524 79.208 1.00 100.00 660 MET A C 1
ATOM 4511 O O . MET B 2 534 ? 91.513 79.535 78.747 1.00 100.00 660 MET A O 1
ATOM 4516 N N . ASP B 2 535 ? 92.983 80.460 80.206 1.00 100.00 661 ASP A N 1
ATOM 4517 C CA . ASP B 2 535 ? 93.338 79.187 80.845 1.00 100.00 661 ASP A CA 1
ATOM 4518 C C . ASP B 2 535 ? 92.202 78.636 81.722 1.00 100.00 661 ASP A C 1
ATOM 4519 O O . ASP B 2 535 ? 91.307 79.396 82.120 1.00 100.00 661 ASP A O 1
ATOM 4524 N N . ALA B 2 536 ? 92.247 77.331 82.027 1.00 100.00 662 ALA A N 1
ATOM 4525 C CA . ALA B 2 536 ? 91.229 76.660 82.852 1.00 100.00 662 ALA A CA 1
ATOM 4526 C C . ALA B 2 536 ? 90.785 77.528 84.046 1.00 100.00 662 ALA A C 1
ATOM 4527 O O . ALA B 2 536 ? 89.622 77.473 84.480 1.00 100.00 662 ALA A O 1
ATOM 4529 N N . THR B 2 537 ? 91.714 78.358 84.527 1.00 100.00 663 THR A N 1
ATOM 4530 C CA . THR B 2 537 ? 91.491 79.295 85.628 1.00 100.00 663 THR A CA 1
ATOM 4531 C C . THR B 2 537 ? 90.472 80.411 85.263 1.00 100.00 663 THR A C 1
ATOM 4532 O O . THR B 2 537 ? 90.199 81.302 86.081 1.00 100.00 663 THR A O 1
ATOM 4536 N N . ASN B 2 538 ? 89.923 80.350 84.041 1.00 100.00 664 ASN A N 1
ATOM 4537 C CA . ASN B 2 538 ? 88.952 81.318 83.484 1.00 100.00 664 ASN A CA 1
ATOM 4538 C C . ASN B 2 538 ? 89.576 82.684 83.190 1.00 100.00 664 ASN A C 1
ATOM 4539 O O . ASN B 2 538 ? 88.960 83.556 82.562 1.00 99.09 664 ASN A O 1
ATOM 4544 N N . ILE B 2 539 ? 90.845 82.807 83.581 1.00 100.00 665 ILE A N 1
ATOM 4545 C CA . ILE B 2 539 ? 91.651 84.015 83.406 1.00 96.32 665 ILE A CA 1
ATOM 4546 C C . ILE B 2 539 ? 92.488 83.876 82.125 1.00 94.33 665 ILE A C 1
ATOM 4547 O O . ILE B 2 539 ? 93.199 82.872 81.939 1.00 92.01 665 ILE A O 1
ATOM 4552 N N . LEU B 2 540 ? 92.344 84.848 81.227 1.00 91.88 666 LEU A N 1
ATOM 4553 C CA . LEU B 2 540 ? 93.109 84.866 79.991 1.00 90.12 666 LEU A CA 1
ATOM 4554 C C . LEU B 2 540 ? 94.505 85.345 80.387 1.00 90.46 666 LEU A C 1
ATOM 4555 O O . LEU B 2 540 ? 94.661 86.513 80.749 1.00 88.96 666 LEU A O 1
ATOM 4560 N N . VAL B 2 541 ? 95.494 84.441 80.345 1.00 94.40 667 VAL A N 1
ATOM 4561 C CA . VAL B 2 541 ? 96.888 84.742 80.738 1.00 97.23 667 VAL A CA 1
ATOM 4562 C C . VAL B 2 541 ? 97.767 85.618 79.819 1.00 100.00 667 VAL A C 1
ATOM 4563 O O . VAL B 2 541 ? 97.700 86.855 79.910 1.00 100.00 667 VAL A O 1
ATOM 4567 N N . SER B 2 542 ? 98.603 85.029 78.956 1.00 100.00 668 SER A N 1
ATOM 4568 C CA . SER B 2 542 ? 99.441 85.910 78.150 1.00 100.00 668 SER A CA 1
ATOM 4569 C C . SER B 2 542 ? 100.176 85.503 76.873 1.00 100.00 668 SER A C 1
ATOM 4570 O O . SER B 2 542 ? 100.612 84.351 76.691 1.00 98.02 668 SER A O 1
ATOM 4573 N N . PRO B 2 543 ? 100.326 86.491 75.959 1.00 98.28 669 PRO A N 1
ATOM 4574 C CA . PRO B 2 543 ? 101.025 86.312 74.683 1.00 95.21 669 PRO A CA 1
ATOM 4575 C C . PRO B 2 543 ? 102.469 86.393 75.181 1.00 93.51 669 PRO A C 1
ATOM 4576 O O . PRO B 2 543 ? 102.931 87.453 75.639 1.00 93.79 669 PRO A O 1
ATOM 4580 N N . LEU B 2 544 ? 103.155 85.264 75.206 1.00 87.82 670 LEU A N 1
ATOM 4581 C CA . LEU B 2 544 ? 104.495 85.274 75.742 1.00 84.73 670 LEU A CA 1
ATOM 4582 C C . LEU B 2 544 ? 105.429 86.394 75.222 1.00 82.24 670 LEU A C 1
ATOM 4583 O O . LEU B 2 544 ? 105.287 86.867 74.098 1.00 81.40 670 LEU A O 1
ATOM 4588 N N . VAL B 2 545 ? 106.227 86.953 76.132 1.00 81.27 671 VAL A N 1
ATOM 4589 C CA . VAL B 2 545 ? 107.168 88.038 75.817 1.00 79.41 671 VAL A CA 1
ATOM 4590 C C . VAL B 2 545 ? 108.389 87.495 75.084 1.00 80.66 671 VAL A C 1
ATOM 4591 O O . VAL B 2 545 ? 108.434 86.320 74.763 1.00 84.88 671 VAL A O 1
ATOM 4595 N N . TYR B 2 546 ? 109.377 88.359 74.838 1.00 81.25 672 TYR A N 1
ATOM 4596 C CA . TYR B 2 546 ? 110.657 88.008 74.180 1.00 79.94 672 TYR A CA 1
ATOM 4597 C C . TYR B 2 546 ? 110.651 87.192 72.882 1.00 79.83 672 TYR A C 1
ATOM 4598 O O . TYR B 2 546 ? 110.681 85.965 72.929 1.00 78.46 672 TYR A O 1
ATOM 4607 N N . LEU B 2 547 ? 110.593 87.847 71.726 1.00 79.16 673 LEU A N 1
ATOM 4608 C CA . LEU B 2 547 ? 110.676 87.110 70.466 1.00 81.36 673 LEU A CA 1
ATOM 4609 C C . LEU B 2 547 ? 111.994 86.374 70.639 1.00 82.54 673 LEU A C 1
ATOM 4610 O O . LEU B 2 547 ? 113.004 87.011 70.983 1.00 79.22 673 LEU A O 1
ATOM 4615 N N . TYR B 2 548 ? 111.964 85.056 70.440 1.00 83.89 674 TYR A N 1
ATOM 4616 C CA . TYR B 2 548 ? 113.124 84.183 70.627 1.00 89.89 674 TYR A CA 1
ATOM 4617 C C . TYR B 2 548 ? 114.491 84.660 71.196 1.00 94.21 674 TYR A C 1
ATOM 4618 O O . TYR B 2 548 ? 114.849 84.229 72.306 1.00 100.00 674 TYR A O 1
ATOM 4627 N N . PRO B 2 549 ? 115.289 85.500 70.468 1.00 93.76 675 PRO A N 1
ATOM 4628 C CA . PRO B 2 549 ? 116.576 85.878 71.094 1.00 92.06 675 PRO A CA 1
ATOM 4629 C C . PRO B 2 549 ? 116.538 86.360 72.562 1.00 92.83 675 PRO A C 1
ATOM 4630 O O . PRO B 2 549 ? 117.061 85.670 73.451 1.00 93.84 675 PRO A O 1
ATOM 4634 N N . ASP B 2 550 ? 115.872 87.495 72.802 1.00 92.76 676 ASP A N 1
ATOM 4635 C CA . ASP B 2 550 ? 115.738 88.126 74.128 1.00 89.65 676 ASP A CA 1
ATOM 4636 C C . ASP B 2 550 ? 114.946 89.442 73.984 1.00 88.75 676 ASP A C 1
ATOM 4637 O O . ASP B 2 550 ? 114.976 90.297 74.874 1.00 85.71 676 ASP A O 1
ATOM 4642 N N . ILE B 2 551 ? 114.199 89.588 72.891 1.00 87.73 677 ILE A N 1
ATOM 4643 C CA . ILE B 2 551 ? 113.482 90.841 72.630 1.00 88.22 677 ILE A CA 1
ATOM 4644 C C . ILE B 2 551 ? 112.024 90.884 73.080 1.00 88.30 677 ILE A C 1
ATOM 4645 O O . ILE B 2 551 ? 111.185 90.160 72.540 1.00 87.46 677 ILE A O 1
ATOM 4650 N N . PRO B 2 552 ? 111.697 91.743 74.069 1.00 87.98 678 PRO A N 1
ATOM 4651 C CA . PRO B 2 552 ? 110.295 91.795 74.500 1.00 88.50 678 PRO A CA 1
ATOM 4652 C C . PRO B 2 552 ? 109.365 92.147 73.340 1.00 87.00 678 PRO A C 1
ATOM 4653 O O . PRO B 2 552 ? 109.628 93.068 72.569 1.00 86.82 678 PRO A O 1
ATOM 4657 N N . LYS B 2 553 ? 108.357 91.314 73.132 1.00 86.93 679 LYS A N 1
ATOM 4658 C CA . LYS B 2 553 ? 107.404 91.568 72.078 1.00 89.30 679 LYS A CA 1
ATOM 4659 C C . LYS B 2 553 ? 106.863 92.966 72.369 1.00 90.49 679 LYS A C 1
ATOM 4660 O O . LYS B 2 553 ? 106.303 93.195 73.447 1.00 89.31 679 LYS A O 1
ATOM 4666 N N . GLU B 2 554 ? 107.114 93.897 71.445 1.00 91.25 680 GLU A N 1
ATOM 4667 C CA . GLU B 2 554 ? 106.694 95.306 71.563 1.00 93.48 680 GLU A CA 1
ATOM 4668 C C . GLU B 2 554 ? 107.576 96.178 70.671 1.00 91.49 680 GLU A C 1
ATOM 4669 O O . GLU B 2 554 ? 107.079 96.935 69.824 1.00 90.19 680 GLU A O 1
ATOM 4675 N N . GLU B 2 555 ? 108.888 96.054 70.884 1.00 90.98 681 GLU A N 1
ATOM 4676 C CA . GLU B 2 555 ? 109.922 96.787 70.143 1.00 87.49 681 GLU A CA 1
ATOM 4677 C C . GLU B 2 555 ? 109.914 96.377 68.656 1.00 86.12 681 GLU A C 1
ATOM 4678 O O . GLU B 2 555 ? 110.230 97.179 67.754 1.00 84.65 681 GLU A O 1
ATOM 4684 N N . ALA B 2 556 ? 109.519 95.125 68.421 1.00 82.09 682 ALA A N 1
ATOM 4685 C CA . ALA B 2 556 ? 109.421 94.557 67.079 1.00 77.84 682 ALA A CA 1
ATOM 4686 C C . ALA B 2 556 ? 107.970 94.516 66.571 1.00 75.03 682 ALA A C 1
ATOM 4687 O O . ALA B 2 556 ? 107.658 95.080 65.518 1.00 73.82 682 ALA A O 1
ATOM 4689 N N . PHE B 2 557 ? 107.083 93.896 67.349 1.00 72.43 683 PHE A N 1
ATOM 4690 C CA . PHE B 2 557 ? 105.683 93.746 66.956 1.00 71.39 683 PHE A CA 1
ATOM 4691 C C . PHE B 2 557 ? 104.724 94.865 67.292 1.00 70.16 683 PHE A C 1
ATOM 4692 O O . PHE B 2 557 ? 103.666 94.960 66.671 1.00 65.64 683 PHE A O 1
ATOM 4700 N N . GLY B 2 558 ? 105.109 95.730 68.230 1.00 71.09 684 GLY A N 1
ATOM 4701 C CA . GLY B 2 558 ? 104.253 96.837 68.628 1.00 75.32 684 GLY A CA 1
ATOM 4702 C C . GLY B 2 558 ? 103.988 97.864 67.535 1.00 77.27 684 GLY A C 1
ATOM 4703 O O . GLY B 2 558 ? 102.976 98.568 67.577 1.00 74.44 684 GLY A O 1
ATOM 4704 N N . LYS B 2 559 ? 104.883 97.921 66.544 1.00 81.13 685 LYS A N 1
ATOM 4705 C CA . LYS B 2 559 ? 104.800 98.857 65.403 1.00 82.32 685 LYS A CA 1
ATOM 4706 C C . LYS B 2 559 ? 103.626 98.663 64.416 1.00 82.03 685 LYS A C 1
ATOM 4707 O O . LYS B 2 559 ? 103.196 99.633 63.788 1.00 83.37 685 LYS A O 1
ATOM 4713 N N . TYR B 2 560 ? 103.097 97.436 64.310 1.00 81.72 686 TYR A N 1
ATOM 4714 C CA . TYR B 2 560 ? 102.009 97.096 63.367 1.00 79.40 686 TYR A CA 1
ATOM 4715 C C . TYR B 2 560 ? 100.612 96.915 63.997 1.00 79.91 686 TYR A C 1
ATOM 4716 O O . TYR B 2 560 ? 99.658 96.461 63.338 1.00 79.21 686 TYR A O 1
ATOM 4725 N N . CYS B 2 561 ? 100.489 97.324 65.255 1.00 81.84 687 CYS A N 1
ATOM 4726 C CA . CYS B 2 561 ? 99.253 97.173 66.005 1.00 81.36 687 CYS A CA 1
ATOM 4727 C C . CYS B 2 561 ? 98.408 98.436 66.036 1.00 86.01 687 CYS A C 1
ATOM 4728 O O . CYS B 2 561 ? 98.949 99.536 65.908 1.00 85.16 687 CYS A O 1
ATOM 4731 N N . ARG B 2 562 ? 97.084 98.250 66.174 1.00 90.68 688 ARG A N 1
ATOM 4732 C CA . ARG B 2 562 ? 96.063 99.327 66.201 1.00 94.53 688 ARG A CA 1
ATOM 4733 C C . ARG B 2 562 ? 94.686 98.810 66.687 1.00 92.97 688 ARG A C 1
ATOM 4734 O O . ARG B 2 562 ? 93.661 99.544 66.610 1.00 92.21 688 ARG A O 1
ATOM 4742 N N . ALA B 2 576 ? 69.638 110.691 69.057 1.00 98.37 702 ALA A N 1
ATOM 4743 C CA . ALA B 2 576 ? 71.071 110.260 69.072 1.00 100.00 702 ALA A CA 1
ATOM 4744 C C . ALA B 2 576 ? 71.235 108.976 69.916 1.00 99.49 702 ALA A C 1
ATOM 4745 O O . ALA B 2 576 ? 70.414 108.725 70.803 1.00 100.00 702 ALA A O 1
ATOM 4747 N N . ALA B 2 577 ? 72.255 108.163 69.589 1.00 100.00 703 ALA A N 1
ATOM 4748 C CA . ALA B 2 577 ? 72.595 106.888 70.269 1.00 99.85 703 ALA A CA 1
ATOM 4749 C C . ALA B 2 577 ? 73.436 105.979 69.340 1.00 98.84 703 ALA A C 1
ATOM 4750 O O . ALA B 2 577 ? 72.891 105.066 68.700 1.00 100.00 703 ALA A O 1
ATOM 4752 N N . PRO B 2 578 ? 74.764 106.220 69.251 1.00 97.44 704 PRO A N 1
ATOM 4753 C CA . PRO B 2 578 ? 75.721 105.470 68.413 1.00 96.64 704 PRO A CA 1
ATOM 4754 C C . PRO B 2 578 ? 75.801 103.950 68.598 1.00 96.19 704 PRO A C 1
ATOM 4755 O O . PRO B 2 578 ? 75.575 103.446 69.701 1.00 98.16 704 PRO A O 1
ATOM 4775 N N . LEU B 2 580 ? 77.444 100.397 69.108 1.00 87.31 706 LEU A N 1
ATOM 4776 C CA . LEU B 2 580 ? 78.531 99.934 69.971 1.00 88.79 706 LEU A CA 1
ATOM 4777 C C . LEU B 2 580 ? 79.728 99.270 69.292 1.00 87.63 706 LEU A C 1
ATOM 4778 O O . LEU B 2 580 ? 79.769 98.045 69.169 1.00 84.64 706 LEU A O 1
ATOM 4783 N N . LYS B 2 581 ? 80.736 100.078 68.956 1.00 89.13 707 LYS A N 1
ATOM 4784 C CA . LYS B 2 581 ? 81.968 99.625 68.288 1.00 92.44 707 LYS A CA 1
ATOM 4785 C C . LYS B 2 581 ? 82.619 98.380 68.897 1.00 92.42 707 LYS A C 1
ATOM 4786 O O . LYS B 2 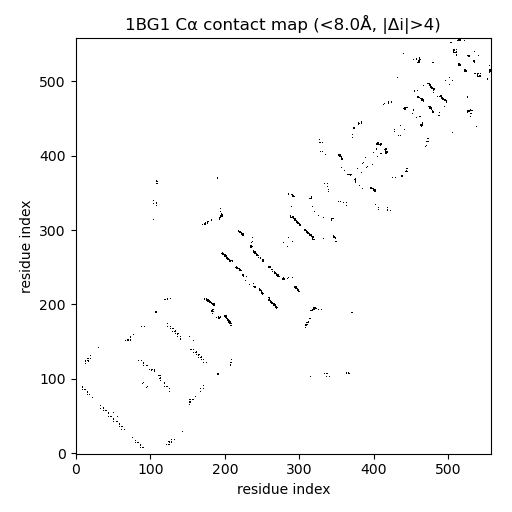581 ? 82.909 98.338 70.091 1.00 93.44 707 LYS A O 1
ATOM 4792 N N . THR B 2 582 ? 82.893 97.395 68.046 1.00 94.31 708 THR A N 1
ATOM 4793 C CA . THR B 2 582 ? 83.487 96.136 68.482 1.00 93.45 708 THR A CA 1
ATOM 4794 C C . THR B 2 582 ? 84.788 95.802 67.742 1.00 97.46 708 THR A C 1
ATOM 4795 O O . THR B 2 582 ? 85.196 96.510 66.806 1.00 97.08 708 THR A O 1
ATOM 4799 N N . LYS B 2 583 ? 85.449 94.743 68.208 1.00 100.00 709 LYS A N 1
ATOM 4800 C CA . LYS B 2 583 ? 86.698 94.226 67.630 1.00 100.00 709 LYS A CA 1
ATOM 4801 C C . LYS B 2 583 ? 86.821 92.752 68.089 1.00 100.00 709 LYS A C 1
ATOM 4802 O O . LYS B 2 583 ? 86.606 92.448 69.268 1.00 100.00 709 LYS A O 1
ATOM 4808 N N . PHE B 2 584 ? 87.028 91.850 67.116 1.00 100.00 710 PHE A N 1
ATOM 4809 C CA . PHE B 2 584 ? 87.130 90.373 67.293 1.00 100.00 710 PHE A CA 1
ATOM 4810 C C . PHE B 2 584 ? 88.483 89.830 67.804 1.00 100.00 710 PHE A C 1
ATOM 4811 O O . PHE B 2 584 ? 89.544 90.382 67.487 1.00 100.00 710 PHE A O 1
ATOM 4819 N N . ILE B 2 585 ? 88.411 88.763 68.612 1.00 99.83 711 ILE A N 1
ATOM 4820 C CA . ILE B 2 585 ? 89.584 88.021 69.114 1.00 97.56 711 ILE A CA 1
ATOM 4821 C C . ILE B 2 585 ? 89.150 86.559 69.340 1.00 96.02 711 ILE A C 1
ATOM 4822 O O . ILE B 2 585 ? 87.961 86.267 69.595 1.00 90.68 711 ILE A O 1
ATOM 4827 N N . CYS B 2 586 ? 90.125 85.660 69.164 1.00 93.70 712 CYS A N 1
ATOM 4828 C CA . CYS B 2 586 ? 89.973 84.203 69.290 1.00 92.41 712 CYS A CA 1
ATOM 4829 C C . CYS B 2 586 ? 90.519 83.668 70.633 1.00 95.90 712 CYS A C 1
ATOM 4830 O O . CYS B 2 586 ? 89.838 82.884 71.319 1.00 96.03 712 CYS A O 1
ATOM 4833 N N . VAL B 2 587 ? 91.776 84.034 70.937 1.00 96.65 713 VAL A N 1
ATOM 4834 C CA . VAL B 2 587 ? 92.479 83.682 72.182 1.00 96.08 713 VAL A CA 1
ATOM 4835 C C . VAL B 2 587 ? 92.076 82.327 72.834 1.00 98.17 713 VAL A C 1
ATOM 4836 O O . VAL B 2 587 ? 91.105 82.255 73.593 1.00 98.57 713 VAL A O 1
ATOM 4840 N N . THR B 2 588 ? 92.864 81.283 72.545 1.00 96.27 714 THR A N 1
ATOM 4841 C CA . THR B 2 588 ? 92.667 79.889 73.021 1.00 97.12 714 THR A CA 1
ATOM 4842 C C . THR B 2 588 ? 91.754 79.572 74.247 1.00 97.61 714 THR A C 1
ATOM 4843 O O . THR B 2 588 ? 92.132 79.829 75.406 1.00 97.63 714 THR A O 1
ATOM 4847 N N . PRO B 2 589 ? 90.597 78.895 73.989 1.00 97.13 715 PRO A N 1
ATOM 4848 C CA . PRO B 2 589 ? 89.491 78.435 74.857 1.00 96.82 715 PRO A CA 1
ATOM 4849 C C . PRO B 2 589 ? 89.583 77.165 75.734 1.00 99.08 715 PRO A C 1
ATOM 4850 O O . PRO B 2 589 ? 89.164 76.083 75.292 1.00 99.41 715 PRO A O 1
ATOM 4854 N N . PHE B 2 590 ? 90.009 77.320 76.994 1.00 100.00 716 PHE A N 1
ATOM 4855 C CA . PHE B 2 590 ? 90.100 76.203 77.966 1.00 99.66 716 PHE A CA 1
ATOM 4856 C C . PHE B 2 590 ? 89.942 76.667 79.419 1.00 99.17 716 PHE A C 1
ATOM 4857 O O . PHE B 2 590 ? 88.895 76.334 80.027 1.00 100.00 716 PHE A O 1
#

Solvent-accessible surface area: 28407 Å² total

Sequence (558 aa):
VVTEKQQMLEQHLQDVRKRVQDLEQKMKVVENLQDDFDFNYKTLKSQGDSVTRQKMQQLEQMLTALDQMRRSIVSELAGLLSAMEYVQKTLTDEELADWKRRQQIACIGGPPNICLDRLENWITSLAESQLQTRQQIKKLEELQQKVSYKGDPIVQHRPMLEERIVELFRNLMKSAFVVERQPCMPMHPDRPLVIKTGVQFTTKVRLLVKFPELNYQLKIKVCIDKDSGDVAALRGSRKFNILGTNTKVMNMEESNNGSLSAEFKHLTLREQRCGNGGRANCDASLIVTEELHLITFETEVYHQGLKIDLETHSLPVVVISNICQMPNAWASILWYNMLTNNPKNVNFFTKPPIGTWDQVAEVLSWQFSSTTKRGLSIEQLTTLAEKLLGPGVNYSGCQITWAKFCKENMAGKGFSFWVWLDNIIDLVKKYILALWNEGYIMGFISKERERAILSTKPPGTFLLRFSESSKEGGVTFTWVEKDISGSTQIQSVEPYTKQQLNNMSFAEIIMGYKIMDATNILVSPLVYLYPDIPKEEAFGKYCRAAPLKTKFICVTPF

Radius of gyration: 34.6 Å; Cα contacts (8 Å, |Δi|>4): 885; chains: 1; bounding box: 91×58×117 Å